Protein 4CGE (pdb70)

Secondary structure (DSSP, 8-state):
--HHHHHHHHHTT-TT---SSS-BTTTTB-HHHHHHTT--S-TTTS-HHHHHHHHHHHHHHT-GGGSTTTT-/--HHHHHHHHTSS-TT---SSSEETTTTEETTHHHHSS--S-TTSS-HHHHHHHHHHHHHHT-GGGSTTGGGG-/--HHHHHHHHTSS-TT---SSSEETTTTEEHHHHHTTT--S-TTT--HHHHHHHHHHHHTTT-GGGSTTT--/-HHHHHHHHHTT-TT---SSSEETTTTEEHHHHHHTT--S-STTS-HHHHHHHHHHHHHHT-GGGSTTTT-/--HHHHHHHTSS-S----SSSEETTTTEEHHHHHTTT--S-SSSS-HHHHHHHHHHHHHHT-GGGSTTT--/-TTHHHHHHTSS-TT---SSSEETTTTEEHHHHHTTT--S-TTS--HHHHHHHHHHHHHHT-GGGSTTT--

Radius of gyration: 25.63 Å; Cα contacts (8 Å, |Δi|>4): 709; chains: 6; bounding box: 53×65×74 Å

Organism: Mycobacterium tuberculosis (strain ATCC 25618 / H37Rv) (NCBI:txid83332)

GO terms:
  GO:0005576 extracellular region (C, IDA)
  GO:0042127 regulation of cell population proliferation (P, IDA)
  GO:0010628 positive regulation of gene expression (P, IDA)
  GO:0010629 negative regulation of gene expression (P, IDA)
  GO:0005576 extracellular region (C, HDA)
  GO:0009372 quorum sensing (P, TAS)

Structure (mmCIF, N/CA/C/O backbone):
data_4CGE
#
_entry.id   4CGE
#
_cell.length_a   34.543
_cell.length_b   84.004
_cell.length_c   72.628
_cell.angle_alpha   90.00
_cell.angle_beta   103.53
_cell.angle_gamma   90.00
#
_symmetry.space_group_name_H-M   'P 1 21 1'
#
loop_
_entity.id
_entity.type
_entity.pdbx_description
1 polymer 'RESUSCITATION-PROMOTING FACTOR RPFE'
2 water water
#
loop_
_atom_site.group_PDB
_atom_site.id
_atom_site.type_symbol
_atom_site.label_atom_id
_atom_site.label_alt_id
_atom_site.label_comp_id
_atom_site.label_asym_id
_atom_site.label_entity_id
_atom_site.label_seq_id
_atom_site.pdbx_PDB_ins_code
_atom_site.Cartn_x
_atom_site.Cartn_y
_atom_site.Cartn_z
_atom_site.occupancy
_atom_site.B_iso_or_equiv
_atom_site.auth_seq_id
_atom_site.auth_comp_id
_atom_site.auth_asym_id
_atom_site.auth_atom_id
_atom_site.pdbx_PDB_model_num
ATOM 1 N N . VAL A 1 2 ? -17.985 -23.470 2.476 1.00 41.15 99 VAL A N 1
ATOM 2 C CA . VAL A 1 2 ? -17.469 -23.454 3.839 1.00 38.80 99 VAL A CA 1
ATOM 3 C C . VAL A 1 2 ? -16.777 -22.126 4.137 1.00 38.44 99 VAL A C 1
ATOM 4 O O . VAL A 1 2 ? -16.562 -21.315 3.237 1.00 39.49 99 VAL A O 1
ATOM 8 N N . ASN A 1 3 ? -16.438 -21.906 5.404 1.00 30.16 100 ASN A N 1
ATOM 9 C CA . ASN A 1 3 ? -15.785 -20.670 5.824 1.00 30.32 100 ASN A CA 1
ATOM 10 C C . ASN A 1 3 ? -14.295 -20.687 5.494 1.00 37.33 100 ASN A C 1
ATOM 11 O O . ASN A 1 3 ? -13.473 -21.063 6.327 1.00 40.69 100 ASN A O 1
ATOM 16 N N . TRP A 1 4 ? -13.949 -20.272 4.279 1.00 38.53 101 TRP A N 1
ATOM 17 C CA . TRP A 1 4 ? -12.561 -20.321 3.825 1.00 38.09 101 TRP A CA 1
ATOM 18 C C . TRP A 1 4 ? -11.680 -19.284 4.518 1.00 40.37 101 TRP A C 1
ATOM 19 O O . TRP A 1 4 ? -10.503 -19.535 4.778 1.00 41.73 101 TRP A O 1
ATOM 30 N N . ASP A 1 5 ? -12.254 -18.121 4.812 1.00 40.41 102 ASP A N 1
ATOM 31 C CA . ASP A 1 5 ? -11.521 -17.042 5.467 1.00 38.73 102 ASP A CA 1
ATOM 32 C C . ASP A 1 5 ? -11.039 -17.445 6.855 1.00 36.50 102 ASP A C 1
ATOM 33 O O . ASP A 1 5 ? -9.925 -17.109 7.257 1.00 31.98 102 ASP A O 1
ATOM 38 N N . ALA A 1 6 ? -11.884 -18.166 7.584 1.00 35.79 103 ALA A N 1
ATOM 39 C CA . ALA A 1 6 ? -11.520 -18.648 8.910 1.00 37.73 103 ALA A CA 1
ATOM 40 C C . ALA A 1 6 ? -10.409 -19.689 8.817 1.00 40.12 103 ALA A C 1
ATOM 41 O O . ALA A 1 6 ? -9.505 -19.723 9.651 1.00 43.32 103 ALA A O 1
ATOM 43 N N . ILE A 1 7 ? -10.486 -20.535 7.794 1.00 39.83 104 ILE A N 1
ATOM 44 C CA . ILE A 1 7 ? -9.481 -21.568 7.566 1.00 38.78 104 ILE A CA 1
ATOM 45 C C . ILE A 1 7 ? -8.138 -20.949 7.183 1.00 36.80 104 ILE A C 1
ATOM 46 O O . ILE A 1 7 ? -7.080 -21.437 7.581 1.00 36.57 104 ILE A O 1
ATOM 51 N N . ALA A 1 8 ? -8.188 -19.866 6.415 1.00 36.61 105 ALA A N 1
ATOM 52 C CA . ALA A 1 8 ? -6.975 -19.195 5.962 1.00 38.68 105 ALA A CA 1
ATOM 53 C C . ALA A 1 8 ? -6.244 -18.510 7.113 1.00 39.70 105 ALA A C 1
ATOM 54 O O . ALA A 1 8 ? -5.015 -18.448 7.127 1.00 44.16 105 ALA A O 1
ATOM 56 N N . GLN A 1 9 ? -7.005 -17.992 8.073 1.00 37.72 106 GLN A N 1
ATOM 57 C CA . GLN A 1 9 ? -6.424 -17.322 9.233 1.00 41.76 106 GLN A CA 1
ATOM 58 C C . GLN A 1 9 ? -5.600 -18.300 10.066 1.00 34.33 106 GLN A C 1
ATOM 59 O O . GLN A 1 9 ? -4.545 -17.953 10.597 1.00 32.80 106 GLN A O 1
ATOM 65 N N . CYS A 1 10 ? -6.094 -19.527 10.166 1.00 32.88 107 CYS A N 1
ATOM 66 C CA . CYS A 1 10 ? -5.415 -20.575 10.914 1.00 37.20 107 CYS A CA 1
ATOM 67 C C . CYS A 1 10 ? -4.165 -21.065 10.188 1.00 35.70 107 CYS A C 1
ATOM 68 O O . CYS A 1 10 ? -3.192 -21.478 10.817 1.00 34.26 107 CYS A O 1
ATOM 71 N N . GLU A 1 11 ? -4.193 -21.003 8.861 1.00 35.40 108 GLU A N 1
ATOM 72 C CA . GLU A 1 11 ? -3.127 -21.570 8.044 1.00 34.91 108 GLU A CA 1
ATOM 73 C C . GLU A 1 11 ? -1.971 -20.606 7.792 1.00 36.29 108 GLU A C 1
ATOM 74 O O . GLU A 1 11 ? -0.840 -21.041 7.577 1.00 41.98 108 GLU A O 1
ATOM 80 N N . SER A 1 12 ? -2.246 -19.305 7.811 1.00 37.36 109 SER A N 1
ATOM 81 C CA . SER A 1 12 ? -1.217 -18.326 7.466 1.00 39.71 109 SER A CA 1
ATOM 82 C C . SER A 1 12 ? -1.450 -16.941 8.066 1.00 42.76 109 SER A C 1
ATOM 83 O O . SER A 1 12 ? -0.839 -15.963 7.635 1.00 50.96 109 SER A O 1
ATOM 86 N N . GLY A 1 13 ? -2.333 -16.854 9.054 1.00 38.77 110 GLY A N 1
ATOM 87 C CA . GLY A 1 13 ? -2.603 -15.587 9.709 1.00 43.87 110 GLY A CA 1
ATOM 88 C C . GLY A 1 13 ? -3.385 -14.610 8.850 1.00 41.80 110 GLY A C 1
ATOM 89 O O . GLY A 1 13 ? -3.555 -13.447 9.219 1.00 45.80 110 GLY A O 1
ATOM 90 N N . GLY A 1 14 ? -3.859 -15.078 7.700 1.00 48.18 111 GLY A N 1
ATOM 91 C CA . GLY A 1 14 ? -4.680 -14.258 6.829 1.00 46.07 111 GLY A CA 1
ATOM 92 C C . GLY A 1 14 ? -3.967 -13.717 5.603 1.00 49.49 111 GLY A C 1
ATOM 93 O O . GLY A 1 14 ? -4.596 -13.122 4.728 1.00 43.61 111 GLY A O 1
ATOM 94 N N . ASN A 1 15 ? -2.654 -13.918 5.535 1.00 52.28 112 ASN A N 1
ATOM 95 C CA . ASN A 1 15 ? -1.874 -13.425 4.404 1.00 51.33 112 ASN A CA 1
ATOM 96 C C . ASN A 1 15 ? -2.085 -14.290 3.164 1.00 45.80 112 ASN A C 1
ATOM 97 O O . ASN A 1 15 ? -1.510 -15.371 3.041 1.00 44.65 112 ASN A O 1
ATOM 102 N N . TRP A 1 16 ? -2.910 -13.798 2.244 1.00 45.11 113 TRP A N 1
ATOM 103 C CA . TRP A 1 16 ? -3.268 -14.546 1.043 1.00 40.92 113 TRP A CA 1
ATOM 104 C C . TRP A 1 16 ? -2.160 -14.543 -0.008 1.00 41.81 113 TRP A C 1
ATOM 105 O O . TRP A 1 16 ? -2.189 -15.333 -0.951 1.00 44.99 113 TRP A O 1
ATOM 116 N N . SER A 1 17 ? -1.186 -13.653 0.153 1.00 41.41 114 SER A N 1
ATOM 117 C CA . SER A 1 17 ? -0.118 -13.515 -0.831 1.00 48.11 114 SER A CA 1
ATOM 118 C C . SER A 1 17 ? 1.231 -13.977 -0.288 1.00 49.06 114 SER A C 1
ATOM 119 O O . SER A 1 17 ? 2.280 -13.562 -0.780 1.00 56.26 114 SER A O 1
ATOM 122 N N . ILE A 1 18 ? 1.203 -14.846 0.717 1.00 43.07 115 ILE A N 1
ATOM 123 C CA . ILE A 1 18 ? 2.429 -15.276 1.379 1.00 50.73 115 ILE A CA 1
ATOM 124 C C . ILE A 1 18 ? 3.185 -16.339 0.576 1.00 48.67 115 ILE A C 1
ATOM 125 O O . ILE A 1 18 ? 2.590 -17.253 0.003 1.00 43.63 115 ILE A O 1
ATOM 130 N N . ASN A 1 19 ? 4.505 -16.188 0.523 1.00 56.73 116 ASN A N 1
ATOM 131 C CA . ASN A 1 19 ? 5.380 -17.159 -0.121 1.00 47.22 116 ASN A CA 1
ATOM 132 C C . ASN A 1 19 ? 6.680 -17.289 0.667 1.00 47.36 116 ASN A C 1
ATOM 133 O O . ASN A 1 19 ? 7.710 -16.739 0.280 1.00 52.75 116 ASN A O 1
ATOM 138 N N . THR A 1 20 ? 6.620 -18.020 1.776 1.00 48.49 117 THR A N 1
ATOM 139 C CA . THR A 1 20 ? 7.771 -18.178 2.659 1.00 51.53 117 THR A CA 1
ATOM 140 C C . THR A 1 20 ? 8.819 -19.128 2.084 1.00 51.94 117 THR A C 1
ATOM 141 O O . THR A 1 20 ? 9.880 -19.323 2.676 1.00 58.78 117 THR A O 1
ATOM 145 N N . GLY A 1 21 ? 8.514 -19.721 0.934 1.00 57.81 118 GLY A N 1
ATOM 146 C CA . GLY A 1 21 ? 9.444 -20.613 0.268 1.00 55.18 118 GLY A CA 1
ATOM 147 C C . GLY A 1 21 ? 9.571 -21.961 0.950 1.00 52.29 118 GLY A C 1
ATOM 148 O O . GLY A 1 21 ? 10.507 -22.713 0.680 1.00 57.88 118 GLY A O 1
ATOM 1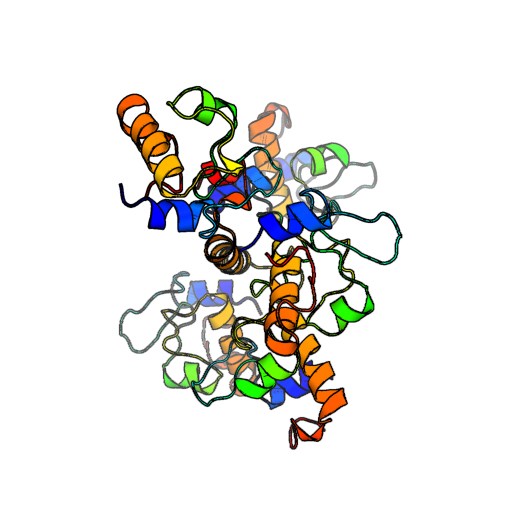49 N N . ASN A 1 22 ? 8.628 -22.271 1.833 1.00 51.20 119 ASN A N 1
ATOM 150 C CA . ASN A 1 22 ? 8.652 -23.536 2.557 1.00 46.79 119 ASN A CA 1
ATOM 151 C C . ASN A 1 22 ? 7.900 -24.635 1.813 1.00 50.57 119 ASN A C 1
ATOM 152 O O . ASN A 1 22 ? 7.614 -25.691 2.376 1.00 48.49 119 ASN A O 1
ATOM 157 N N . GLY A 1 23 ? 7.579 -24.378 0.549 1.00 52.99 120 GLY A N 1
ATOM 158 C CA . GLY A 1 23 ? 6.905 -25.359 -0.282 1.00 43.32 120 GLY A CA 1
ATOM 159 C C . GLY A 1 23 ? 5.422 -25.090 -0.448 1.00 42.79 120 GLY A C 1
ATOM 160 O O . GLY A 1 23 ? 4.788 -25.617 -1.363 1.00 48.21 120 GLY A O 1
ATOM 161 N N . TYR A 1 24 ? 4.868 -24.268 0.437 1.00 41.31 121 TYR A N 1
ATOM 162 C CA . TYR A 1 24 ? 3.445 -23.950 0.403 1.00 42.70 121 TYR A CA 1
ATOM 163 C C . TYR A 1 24 ? 3.218 -22.495 -0.008 1.00 45.37 121 TYR A C 1
ATOM 164 O O . TYR A 1 24 ? 4.002 -21.612 0.342 1.00 49.65 121 TYR A O 1
ATOM 173 N N . TYR A 1 25 ? 2.145 -22.252 -0.756 1.00 44.31 122 TYR A N 1
ATOM 174 C CA . TYR A 1 25 ? 1.876 -20.924 -1.300 1.00 41.79 122 TYR A CA 1
ATOM 175 C C . TYR A 1 25 ? 0.460 -20.452 -0.983 1.00 38.79 122 TYR A C 1
ATOM 176 O O . TYR A 1 25 ? -0.451 -21.261 -0.817 1.00 44.92 122 TYR A O 1
ATOM 185 N N . GLY A 1 26 ? 0.282 -19.136 -0.901 1.00 35.70 123 GLY A N 1
ATOM 186 C CA . GLY A 1 26 ? -1.032 -18.553 -0.696 1.00 39.42 123 GLY A CA 1
ATOM 187 C C . GLY A 1 26 ? -1.553 -18.689 0.721 1.00 36.28 123 GLY A C 1
ATOM 188 O O . GLY A 1 26 ? -0.956 -19.373 1.552 1.00 36.37 123 GLY A O 1
ATOM 189 N N . GLY A 1 27 ? -2.680 -18.039 0.991 1.00 37.68 124 GLY A N 1
ATOM 190 C CA . GLY A 1 27 ? -3.270 -18.042 2.317 1.00 37.50 124 GLY A CA 1
ATOM 191 C C . GLY A 1 27 ? -3.755 -19.403 2.782 1.00 40.83 124 GLY A C 1
ATOM 192 O O . GLY A 1 27 ? -3.835 -19.661 3.983 1.00 42.48 124 GLY A O 1
ATOM 193 N N . LEU A 1 28 ? -4.084 -20.273 1.834 1.00 36.91 125 LEU A N 1
ATOM 194 C CA . LEU A 1 28 ? -4.569 -21.609 2.165 1.00 41.28 125 LEU A CA 1
ATOM 195 C C . LEU A 1 28 ? -3.445 -22.638 2.117 1.00 42.49 125 LEU A C 1
ATOM 196 O O . LEU A 1 28 ? -3.684 -23.837 2.269 1.00 40.32 125 LEU A O 1
ATOM 201 N N . ARG A 1 29 ? -2.224 -22.152 1.906 1.00 34.75 126 ARG A N 1
ATOM 202 C CA . ARG A 1 29 ? -1.023 -22.983 1.922 1.00 37.20 126 ARG A CA 1
ATOM 203 C C . ARG A 1 29 ? -1.106 -24.156 0.945 1.00 36.41 126 ARG A C 1
ATOM 204 O O . ARG A 1 29 ? -1.150 -25.315 1.357 1.00 42.50 126 ARG A O 1
ATOM 212 N N . PHE A 1 30 ? -1.125 -23.846 -0.347 1.00 37.57 127 PHE A N 1
ATOM 213 C CA . PHE A 1 30 ? -1.187 -24.874 -1.380 1.00 43.66 127 PHE A CA 1
ATOM 214 C C . PHE A 1 30 ? 0.201 -25.334 -1.819 1.00 45.65 127 PHE A C 1
ATOM 215 O O . PHE A 1 30 ? 1.134 -24.536 -1.899 1.00 43.93 127 PHE A O 1
ATOM 223 N N . THR A 1 31 ? 0.329 -26.626 -2.102 1.00 42.87 128 THR A N 1
ATOM 224 C CA . THR A 1 31 ? 1.509 -27.136 -2.785 1.00 48.55 128 THR A CA 1
ATOM 225 C C . THR A 1 31 ? 1.330 -26.862 -4.273 1.00 46.59 128 THR A C 1
ATOM 226 O O . THR A 1 31 ? 0.203 -26.693 -4.740 1.00 42.91 128 THR A O 1
ATOM 230 N N . ALA A 1 32 ? 2.432 -26.808 -5.014 1.00 46.51 129 ALA A N 1
ATOM 231 C CA . ALA A 1 32 ? 2.369 -26.510 -6.442 1.00 42.33 129 ALA A CA 1
ATOM 232 C C . ALA A 1 32 ? 1.577 -27.576 -7.194 1.00 45.45 129 ALA A C 1
ATOM 233 O O . ALA A 1 32 ? 0.868 -27.275 -8.155 1.00 47.76 129 ALA A O 1
ATOM 235 N N . GLY A 1 33 ? 1.697 -28.820 -6.743 1.00 42.71 130 GLY A N 1
ATOM 236 C CA . GLY A 1 33 ? 0.980 -29.926 -7.347 1.00 46.15 130 GLY A CA 1
ATOM 237 C C . GLY A 1 33 ? -0.521 -29.825 -7.153 1.00 50.19 130 GLY A C 1
ATOM 238 O O . GLY A 1 33 ? -1.280 -29.866 -8.120 1.00 53.98 130 GLY A O 1
ATOM 239 N N . THR A 1 34 ? -0.947 -29.688 -5.900 1.00 48.29 131 THR A N 1
ATOM 240 C CA . THR A 1 34 ? -2.367 -29.605 -5.567 1.00 44.88 131 THR A CA 1
ATOM 241 C C . THR A 1 34 ? -3.024 -28.390 -6.215 1.00 43.05 131 THR A C 1
ATOM 242 O O . THR A 1 34 ? -4.194 -28.432 -6.599 1.00 44.16 131 THR A O 1
ATOM 246 N N . TRP A 1 35 ? -2.259 -27.311 -6.345 1.00 42.02 132 TRP A N 1
ATOM 247 C CA . TRP A 1 35 ? -2.774 -26.065 -6.901 1.00 43.57 132 TRP A CA 1
ATOM 248 C C . TRP A 1 35 ? -3.241 -26.219 -8.347 1.00 50.75 132 TRP A C 1
ATOM 249 O O . TRP A 1 35 ? -4.416 -26.018 -8.651 1.00 53.41 132 TRP A O 1
ATOM 260 N N . ARG A 1 36 ? -2.318 -26.579 -9.233 1.00 50.50 133 ARG A N 1
ATOM 261 C CA . ARG A 1 36 ? -2.625 -26.703 -10.654 1.00 49.74 133 ARG A CA 1
ATOM 262 C C . ARG A 1 36 ? -3.553 -27.878 -10.950 1.00 50.22 133 ARG A C 1
ATOM 263 O O . ARG A 1 36 ? -4.492 -27.748 -11.735 1.00 52.72 133 ARG A O 1
ATOM 271 N N . ALA A 1 37 ? -3.298 -29.015 -10.307 1.00 50.78 134 ALA A N 1
ATOM 272 C CA . ALA A 1 37 ? -4.074 -30.232 -10.547 1.00 48.53 134 ALA A CA 1
ATOM 273 C C . ALA A 1 37 ? -5.557 -30.053 -10.223 1.00 46.65 134 ALA A C 1
ATOM 274 O O . ALA A 1 37 ? -6.386 -30.879 -10.606 1.00 50.47 134 ALA A O 1
ATOM 276 N N . ASN A 1 38 ? -5.885 -28.978 -9.513 1.00 42.37 135 ASN A N 1
ATOM 277 C CA . ASN A 1 38 ? -7.273 -28.652 -9.216 1.00 45.94 135 ASN A CA 1
ATOM 278 C C . ASN A 1 38 ? -7.720 -27.377 -9.926 1.00 50.52 135 ASN A C 1
ATOM 279 O O . ASN A 1 38 ? -8.681 -26.729 -9.512 1.00 48.58 135 ASN A O 1
ATOM 284 N N . GLY A 1 39 ? -7.012 -27.023 -10.995 1.00 50.59 136 GLY A N 1
ATOM 285 C CA . GLY A 1 39 ? -7.389 -25.895 -11.829 1.00 52.28 136 GLY A CA 1
ATOM 286 C C . GLY A 1 39 ? -6.745 -24.579 -11.439 1.00 54.67 136 GLY A C 1
ATOM 287 O O . GLY A 1 39 ? -7.421 -23.556 -11.340 1.00 63.88 136 GLY A O 1
ATOM 288 N N . GLY A 1 40 ? -5.434 -24.599 -11.229 1.00 53.20 137 GLY A N 1
ATOM 289 C CA . GLY A 1 40 ? -4.717 -23.403 -10.828 1.00 50.73 137 GLY A CA 1
ATOM 290 C C . GLY A 1 40 ? -3.742 -22.911 -11.880 1.00 50.51 137 GLY A C 1
ATOM 291 O O . GLY A 1 40 ? -3.112 -23.708 -12.574 1.00 52.80 137 GLY A O 1
ATOM 292 N N . SER A 1 41 ? -3.615 -21.593 -11.995 1.00 56.20 138 SER A N 1
ATOM 293 C CA . SER A 1 41 ? -2.683 -20.996 -12.943 1.00 52.83 138 SER A CA 1
ATOM 294 C C . SER A 1 41 ? -1.512 -20.336 -12.223 1.00 54.69 138 SER A C 1
ATOM 295 O O . SER A 1 41 ? -1.704 -19.572 -11.277 1.00 60.81 138 SER A O 1
ATOM 298 N N . GLY A 1 42 ? -0.302 -20.637 -12.681 1.00 53.65 139 GLY A N 1
ATOM 299 C CA . GLY A 1 42 ? 0.902 -20.073 -12.101 1.00 56.86 139 GLY A CA 1
ATOM 300 C C . GLY A 1 42 ? 1.094 -20.464 -10.650 1.00 54.34 139 GLY A C 1
ATOM 301 O O . GLY A 1 42 ? 1.092 -21.647 -10.309 1.00 54.84 139 GLY A O 1
ATOM 302 N N . SER A 1 43 ? 1.259 -19.461 -9.794 1.00 55.00 140 SER A N 1
ATOM 303 C CA . SER A 1 43 ? 1.456 -19.687 -8.367 1.00 54.95 140 SER A CA 1
ATOM 304 C C . SER A 1 43 ? 0.273 -19.164 -7.557 1.00 53.96 140 SER A C 1
ATOM 305 O O . SER A 1 43 ? -0.389 -18.206 -7.955 1.00 61.35 140 SER A O 1
ATOM 308 N N . ALA A 1 44 ? 0.016 -19.798 -6.418 1.00 47.81 141 ALA A N 1
ATOM 309 C CA . ALA A 1 44 ? -1.104 -19.417 -5.565 1.00 48.57 141 ALA A CA 1
ATOM 310 C C . ALA A 1 44 ? -0.805 -18.135 -4.794 1.00 50.14 141 ALA A C 1
ATOM 311 O O . ALA A 1 44 ? -1.706 -17.514 -4.231 1.00 46.86 141 ALA A O 1
ATOM 313 N N . ALA A 1 45 ? 0.465 -17.745 -4.772 1.00 52.50 142 ALA A N 1
ATOM 314 C CA . ALA A 1 45 ? 0.881 -16.531 -4.080 1.00 50.13 142 ALA A CA 1
ATOM 315 C C . ALA A 1 45 ? 0.492 -15.290 -4.878 1.00 55.97 142 ALA A C 1
ATOM 316 O O . ALA A 1 45 ? 0.264 -14.221 -4.312 1.00 57.48 142 ALA A O 1
ATOM 318 N N . ASN A 1 46 ? 0.418 -15.442 -6.196 1.00 58.41 143 ASN A N 1
ATOM 319 C CA . ASN A 1 46 ? 0.049 -14.341 -7.077 1.00 57.24 143 ASN A CA 1
ATOM 320 C C . ASN A 1 46 ? -1.438 -14.361 -7.413 1.00 52.74 143 ASN A C 1
ATOM 321 O O . ASN A 1 46 ? -2.006 -13.350 -7.827 1.00 50.23 143 ASN A O 1
ATOM 326 N N . ALA A 1 47 ? -2.063 -15.519 -7.229 1.00 46.97 144 ALA A N 1
ATOM 327 C CA . ALA A 1 47 ? -3.489 -15.667 -7.488 1.00 41.56 144 ALA A CA 1
ATOM 328 C C . ALA A 1 47 ? -4.307 -14.877 -6.475 1.00 43.34 144 ALA A C 1
ATOM 329 O O . ALA A 1 47 ? -3.927 -14.766 -5.310 1.00 48.62 144 ALA A O 1
ATOM 331 N N . SER A 1 48 ? -5.430 -14.328 -6.924 1.00 45.49 145 SER A N 1
ATOM 332 C CA . SER A 1 48 ? -6.302 -13.557 -6.049 1.00 37.88 145 SER A CA 1
ATOM 333 C C . SER A 1 48 ? -6.946 -14.454 -4.998 1.00 45.15 145 SER A C 1
ATOM 334 O O . SER A 1 48 ? -6.901 -15.680 -5.105 1.00 46.40 145 SER A O 1
ATOM 337 N N . ARG A 1 49 ? -7.540 -13.835 -3.982 1.00 43.24 146 ARG A N 1
ATOM 338 C CA . ARG A 1 49 ? -8.212 -14.570 -2.917 1.00 35.89 146 ARG A CA 1
ATOM 339 C C . ARG A 1 49 ? -9.331 -15.450 -3.464 1.00 37.93 146 ARG A C 1
ATOM 340 O O . ARG A 1 49 ? -9.406 -16.636 -3.150 1.00 40.70 146 ARG A O 1
ATOM 348 N N . GLU A 1 50 ? -10.192 -14.860 -4.287 1.00 39.36 147 GLU A N 1
ATOM 349 C CA . GLU A 1 50 ? -11.314 -15.583 -4.878 1.00 44.54 147 GLU A CA 1
ATOM 350 C C . GLU A 1 50 ? -10.830 -16.740 -5.746 1.00 41.48 147 GLU A C 1
ATOM 351 O O . GLU A 1 50 ? -11.430 -17.814 -5.757 1.00 38.41 147 GLU A O 1
ATOM 357 N N . GLU A 1 51 ? -9.740 -16.513 -6.470 1.00 39.24 148 GLU A N 1
ATOM 358 C CA . GLU A 1 51 ? -9.182 -17.528 -7.352 1.00 42.29 148 GLU A CA 1
ATOM 359 C C . GLU A 1 51 ? -8.571 -18.666 -6.537 1.00 48.43 148 GLU A C 1
ATOM 360 O O . GLU A 1 51 ? -8.586 -19.821 -6.960 1.00 46.97 148 GLU A O 1
ATOM 366 N N . GLN A 1 52 ? -8.039 -18.334 -5.364 1.00 40.95 149 GLN A N 1
ATOM 367 C CA . GLN A 1 52 ? -7.526 -19.348 -4.450 1.00 40.90 149 GLN A CA 1
ATOM 368 C C . GLN A 1 52 ? -8.678 -20.133 -3.838 1.00 40.84 149 GLN A C 1
ATOM 369 O O . GLN A 1 52 ? -8.594 -21.349 -3.665 1.00 43.20 149 GLN A O 1
ATOM 375 N N . ILE A 1 53 ? -9.752 -19.422 -3.512 1.00 37.78 150 ILE A N 1
ATOM 376 C CA . ILE A 1 53 ? -10.944 -20.036 -2.944 1.00 37.42 150 ILE A CA 1
ATOM 377 C C . ILE A 1 53 ? -11.603 -20.966 -3.960 1.00 37.02 150 ILE A C 1
ATOM 378 O O . ILE A 1 53 ? -12.134 -22.018 -3.602 1.00 35.19 150 ILE A O 1
ATOM 383 N N . ARG A 1 54 ? -11.544 -20.584 -5.232 1.00 39.68 151 ARG A N 1
ATOM 384 C CA . ARG A 1 54 ? -12.124 -21.388 -6.303 1.00 42.99 151 ARG A CA 1
ATOM 385 C C . ARG A 1 54 ? -11.402 -22.724 -6.453 1.00 42.96 151 ARG A C 1
ATOM 386 O O . ARG A 1 54 ? -12.032 -23.759 -6.665 1.00 46.25 151 ARG A O 1
ATOM 394 N N . VAL A 1 55 ? -10.077 -22.691 -6.350 1.00 40.76 152 VAL A N 1
ATOM 395 C CA . VAL A 1 55 ? -9.266 -23.900 -6.454 1.00 40.90 152 VAL A CA 1
ATOM 396 C C . VAL A 1 55 ? -9.461 -24.770 -5.214 1.00 37.24 152 VAL A C 1
ATOM 397 O O . VAL A 1 55 ? -9.417 -25.999 -5.287 1.00 41.43 152 VAL A O 1
ATOM 401 N N . ALA A 1 56 ? -9.699 -24.121 -4.079 1.00 35.11 153 ALA A N 1
ATOM 402 C CA . ALA A 1 56 ? -9.938 -24.827 -2.826 1.00 39.32 153 ALA A CA 1
ATOM 403 C C . ALA A 1 56 ? -11.236 -25.621 -2.888 1.00 34.37 153 ALA A C 1
ATOM 404 O O . ALA A 1 56 ? -11.365 -26.671 -2.259 1.00 39.71 153 ALA A O 1
ATOM 406 N N . GLU A 1 57 ? -12.199 -25.106 -3.646 1.00 36.58 154 GLU A N 1
ATOM 407 C CA . GLU A 1 57 ? -13.473 -25.788 -3.831 1.00 35.79 154 GLU A CA 1
ATOM 408 C C . GLU A 1 57 ? -13.282 -27.092 -4.599 1.00 35.59 154 GLU A C 1
ATOM 409 O O . GLU A 1 57 ? -14.017 -28.056 -4.392 1.00 38.67 154 GLU A O 1
ATOM 415 N N . ASN A 1 58 ? -12.288 -27.115 -5.482 1.00 35.72 155 ASN A N 1
ATOM 416 C CA . ASN A 1 58 ? -11.956 -28.321 -6.229 1.00 36.44 155 ASN A CA 1
ATOM 417 C C . ASN A 1 58 ? -11.222 -29.323 -5.345 1.00 38.62 155 ASN A C 1
ATOM 418 O O . ASN A 1 58 ? -11.446 -30.530 -5.436 1.00 44.81 155 ASN A O 1
ATOM 423 N N . VAL A 1 59 ? -10.346 -28.807 -4.488 1.00 39.50 156 VAL A N 1
ATOM 424 C CA . VAL A 1 59 ? -9.613 -29.629 -3.533 1.00 42.31 156 VAL A CA 1
ATOM 425 C C . VAL A 1 59 ? -10.572 -30.276 -2.538 1.00 44.90 156 VAL A C 1
ATOM 426 O O . VAL A 1 59 ? -10.423 -31.445 -2.180 1.00 43.26 156 VAL A O 1
ATOM 430 N N . LEU A 1 60 ? -11.564 -29.505 -2.106 1.00 41.00 157 LEU A N 1
ATOM 431 C CA . LEU A 1 60 ? -12.549 -29.968 -1.135 1.00 41.31 157 LEU A CA 1
ATOM 432 C C . LEU A 1 60 ? -13.436 -31.074 -1.709 1.00 41.45 157 LEU A C 1
ATOM 433 O O . LEU A 1 60 ? -14.017 -31.868 -0.968 1.00 42.56 157 LEU A O 1
ATOM 438 N N . ARG A 1 61 ? -13.520 -31.130 -3.033 1.00 41.03 158 ARG A N 1
ATOM 439 C CA . ARG A 1 61 ? -14.412 -32.064 -3.709 1.00 42.79 158 ARG A CA 1
ATOM 440 C C . ARG A 1 61 ? -13.684 -33.338 -4.141 1.00 44.53 158 ARG A C 1
ATOM 441 O O . ARG A 1 61 ? -14.313 -34.360 -4.417 1.00 52.45 158 ARG A O 1
ATOM 449 N N . SER A 1 62 ? -12.356 -33.278 -4.189 1.00 37.59 159 SER A N 1
ATOM 450 C CA . SER A 1 62 ? -11.558 -34.425 -4.612 1.00 37.35 159 SER A CA 1
ATOM 451 C C . SER A 1 62 ? -10.843 -35.087 -3.438 1.00 41.85 159 SER A C 1
ATOM 452 O O . SER A 1 62 ? -10.673 -36.306 -3.411 1.00 43.34 159 SER A O 1
ATOM 455 N N . GLN A 1 63 ? -10.427 -34.281 -2.467 1.00 37.18 160 GLN A N 1
ATOM 456 C CA . GLN A 1 63 ? -9.702 -34.795 -1.311 1.00 40.48 160 GLN A CA 1
ATOM 457 C C . GLN A 1 63 ? -10.548 -34.729 -0.047 1.00 40.92 160 GLN A C 1
ATOM 458 O O . GLN A 1 63 ? -10.479 -35.614 0.805 1.00 41.12 160 GLN A O 1
ATOM 464 N N . GLY A 1 64 ? -11.345 -33.672 0.066 1.00 39.96 161 GLY A N 1
ATOM 465 C CA . GLY A 1 64 ? -12.168 -33.458 1.241 1.00 36.17 161 GLY A CA 1
ATOM 466 C C . GLY A 1 64 ? -11.590 -32.389 2.148 1.00 40.81 161 GLY A C 1
ATOM 467 O O . GLY A 1 64 ? -10.601 -31.741 1.805 1.00 40.37 161 GLY A O 1
ATOM 468 N N . ILE A 1 65 ? -12.205 -32.209 3.312 1.00 38.57 162 ILE A N 1
ATOM 469 C CA . ILE A 1 65 ? -11.744 -31.212 4.272 1.00 31.56 162 ILE A CA 1
ATOM 470 C C . ILE A 1 65 ? -10.505 -31.720 5.010 1.00 35.91 162 ILE A C 1
ATOM 471 O O . ILE A 1 65 ? -9.876 -30.985 5.771 1.00 32.65 162 ILE A O 1
ATOM 476 N N . ARG A 1 66 ? -10.148 -32.977 4.762 1.00 37.24 163 ARG A N 1
ATOM 477 C CA . ARG A 1 66 ? -8.970 -33.584 5.374 1.00 40.29 163 ARG A CA 1
ATOM 478 C C . ARG A 1 66 ? -7.673 -32.990 4.828 1.00 43.70 163 ARG A C 1
ATOM 479 O O . ARG A 1 66 ? -6.587 -33.304 5.314 1.00 46.45 163 ARG A O 1
ATOM 487 N N . ALA A 1 67 ? -7.790 -32.143 3.809 1.00 41.43 164 ALA A N 1
ATOM 488 C CA . ALA A 1 67 ? -6.630 -31.480 3.224 1.00 35.24 164 ALA A CA 1
ATOM 489 C C . ALA A 1 67 ? -6.096 -30.410 4.167 1.00 37.69 164 ALA A C 1
ATOM 490 O O . ALA A 1 67 ? -4.941 -29.995 4.066 1.00 44.82 164 ALA A O 1
ATOM 492 N N . TRP A 1 68 ? -6.950 -29.968 5.084 1.00 34.32 165 TRP A N 1
ATOM 493 C CA . TRP A 1 68 ? -6.554 -29.034 6.129 1.00 36.30 165 TRP A CA 1
ATOM 494 C C . TRP A 1 68 ? -6.862 -29.647 7.493 1.00 40.27 165 TRP A C 1
ATOM 495 O O . TRP A 1 68 ? -7.872 -29.313 8.114 1.00 40.95 165 TRP A O 1
ATOM 506 N N . PRO A 1 69 ? -5.980 -30.549 7.959 1.00 43.53 166 PRO A N 1
ATOM 507 C CA . PRO A 1 69 ? -6.164 -31.419 9.130 1.00 38.26 166 PRO A CA 1
ATOM 508 C C . PRO A 1 69 ? -6.614 -30.697 10.399 1.00 40.22 166 PRO A C 1
ATOM 509 O O . PRO A 1 69 ? -7.394 -31.256 11.170 1.00 47.83 166 PRO A O 1
ATOM 513 N N . VAL A 1 70 ? -6.131 -29.478 10.610 1.00 38.89 167 VAL A N 1
ATOM 514 C CA . VAL A 1 70 ? -6.407 -28.757 11.848 1.00 41.02 167 VAL A CA 1
ATOM 515 C C . VAL A 1 70 ? -7.242 -27.497 11.613 1.00 45.66 167 VAL A C 1
ATOM 516 O O . VAL A 1 70 ? -8.098 -27.149 12.428 1.00 50.23 167 VAL A O 1
ATOM 520 N N . CYS A 1 71 ? -7.004 -26.826 10.491 1.00 41.27 168 CYS A N 1
ATOM 521 C CA . CYS A 1 71 ? -7.678 -25.564 10.201 1.00 34.11 168 CYS A CA 1
ATOM 522 C C . CYS A 1 71 ? -8.999 -25.759 9.463 1.00 44.87 168 CYS A C 1
ATOM 523 O O . CYS A 1 71 ? -9.811 -24.838 9.377 1.00 50.84 168 CYS A O 1
ATOM 526 N N . GLY A 1 72 ? -9.212 -26.960 8.933 1.00 43.34 169 GLY A N 1
ATOM 527 C CA . GLY A 1 72 ? -10.426 -27.262 8.196 1.00 35.75 169 GLY A CA 1
ATOM 528 C C . GLY A 1 72 ? -11.657 -27.316 9.079 1.00 46.21 169 GLY A C 1
ATOM 529 O O . GLY A 1 72 ? -12.784 -27.285 8.584 1.00 41.33 169 GLY A O 1
ATOM 530 N N . ARG A 1 73 ? -11.439 -27.400 10.388 1.00 49.91 170 ARG A N 1
ATOM 531 C CA . ARG A 1 73 ? -12.528 -27.434 11.358 1.00 45.14 170 ARG A CA 1
ATOM 532 C C . ARG A 1 73 ? -13.413 -26.196 11.253 1.00 47.50 170 ARG A C 1
ATOM 533 O O . ARG A 1 73 ? -13.030 -25.109 11.686 1.00 41.29 170 ARG A O 1
ATOM 541 N N . VAL B 1 2 ? -6.377 3.958 -8.307 1.00 34.99 99 VAL B N 1
ATOM 542 C CA . VAL B 1 2 ? -5.538 3.162 -7.417 1.00 38.98 99 VAL B CA 1
ATOM 543 C C . VAL B 1 2 ? -6.181 3.011 -6.040 1.00 37.95 99 VAL B C 1
ATOM 544 O O . VAL B 1 2 ? -6.356 1.896 -5.549 1.00 42.64 99 VAL B O 1
ATOM 548 N N . ASN B 1 3 ? -6.530 4.135 -5.422 1.00 35.64 100 ASN B N 1
ATOM 549 C CA . ASN B 1 3 ? -7.206 4.121 -4.129 1.00 32.99 100 ASN B CA 1
ATOM 550 C C . ASN B 1 3 ? -8.709 3.941 -4.310 1.00 35.96 100 ASN B C 1
ATOM 551 O O . ASN B 1 3 ? -9.471 4.906 -4.258 1.00 40.46 100 ASN B O 1
ATOM 556 N N . TRP B 1 4 ? -9.126 2.696 -4.515 1.00 36.34 101 TRP B N 1
ATOM 557 C CA . TRP B 1 4 ? -10.518 2.390 -4.825 1.00 37.69 101 TRP B CA 1
ATOM 558 C C . TRP B 1 4 ? -11.427 2.462 -3.602 1.00 39.28 101 TRP B C 1
ATOM 559 O O . TRP B 1 4 ? -12.648 2.546 -3.733 1.00 43.16 101 TRP B O 1
ATOM 570 N N . ASP B 1 5 ? -10.832 2.429 -2.415 1.00 39.27 102 ASP B N 1
ATOM 571 C CA . ASP B 1 5 ? -11.607 2.497 -1.182 1.00 42.28 102 ASP B CA 1
ATOM 572 C C . ASP B 1 5 ? -12.089 3.920 -0.913 1.00 40.13 102 ASP B C 1
ATOM 573 O O . ASP B 1 5 ? -13.181 4.124 -0.382 1.00 41.27 102 ASP B O 1
ATOM 578 N N . ALA B 1 6 ? -11.272 4.900 -1.285 1.00 33.97 103 ALA B N 1
ATOM 579 C CA . ALA B 1 6 ? -11.639 6.301 -1.125 1.00 35.22 103 ALA B CA 1
ATOM 580 C C . ALA B 1 6 ? -12.706 6.692 -2.141 1.00 46.68 103 ALA B C 1
ATOM 581 O O . ALA B 1 6 ? -13.555 7.543 -1.872 1.00 48.51 103 ALA B O 1
ATOM 583 N N . ILE B 1 7 ? -12.656 6.061 -3.310 1.00 41.33 104 ILE B N 1
ATOM 584 C CA . ILE B 1 7 ? -13.635 6.304 -4.363 1.00 38.73 104 ILE B CA 1
ATOM 585 C C . ILE B 1 7 ? -14.982 5.691 -3.999 1.00 40.43 104 ILE B C 1
ATOM 586 O O . ILE B 1 7 ? -16.025 6.329 -4.146 1.00 43.24 104 ILE B O 1
ATOM 591 N N . ALA B 1 8 ? -14.951 4.451 -3.520 1.00 33.08 105 ALA B N 1
ATOM 592 C CA . ALA B 1 8 ? -16.166 3.751 -3.120 1.00 38.38 105 ALA B CA 1
ATOM 593 C C . ALA B 1 8 ? -16.838 4.450 -1.943 1.00 42.00 105 ALA B C 1
ATOM 594 O O . ALA B 1 8 ? -18.065 4.459 -1.833 1.00 44.45 105 ALA B O 1
ATOM 596 N N . GLN B 1 9 ? -16.026 5.032 -1.066 1.00 44.44 106 GLN B N 1
ATOM 597 C CA . GLN B 1 9 ? -16.541 5.827 0.043 1.00 43.47 106 GLN B CA 1
ATOM 598 C C . GLN B 1 9 ? -17.300 7.042 -0.480 1.00 40.44 106 GLN B C 1
ATOM 599 O O . GLN B 1 9 ? -18.291 7.469 0.110 1.00 44.17 106 GLN B O 1
ATOM 605 N N . CYS B 1 10 ? -16.832 7.588 -1.596 1.00 46.27 107 CYS B N 1
ATOM 606 C CA . CYS B 1 10 ? -17.475 8.743 -2.209 1.00 40.83 107 CYS B CA 1
ATOM 607 C C . CYS B 1 10 ? -18.707 8.336 -3.005 1.00 38.38 107 CYS B C 1
ATOM 608 O O . CYS B 1 10 ? -19.708 9.050 -3.022 1.00 43.64 107 CYS B O 1
ATOM 611 N N . GLU B 1 11 ? -18.627 7.187 -3.668 1.00 42.96 108 GLU B N 1
ATOM 612 C CA . GLU B 1 11 ? -19.695 6.732 -4.552 1.00 40.86 108 GLU B CA 1
ATOM 613 C C . GLU B 1 11 ? -20.850 6.076 -3.805 1.00 42.37 108 GLU B C 1
ATOM 614 O O . GLU B 1 11 ? -22.014 6.284 -4.145 1.00 39.19 108 GLU B O 1
ATOM 620 N N . SER B 1 12 ? -20.527 5.286 -2.787 1.00 44.01 109 SER B N 1
ATOM 621 C CA . SER B 1 12 ? -21.531 4.470 -2.116 1.00 41.76 109 SER B CA 1
ATOM 622 C C . SER B 1 12 ? -21.501 4.580 -0.596 1.00 40.88 109 SER B C 1
ATOM 623 O O . SER B 1 12 ? -22.349 4.008 0.089 1.00 39.17 109 SER B O 1
ATOM 626 N N . GLY B 1 13 ? -20.525 5.311 -0.070 1.00 44.17 110 GLY B N 1
ATOM 627 C CA . GLY B 1 13 ? -20.379 5.442 1.368 1.00 51.53 110 GLY B CA 1
ATOM 628 C C . GLY B 1 13 ? -19.746 4.216 1.997 1.00 52.76 110 GLY B C 1
ATOM 629 O O . GLY B 1 13 ? -19.877 3.984 3.199 1.00 53.77 110 GLY B O 1
ATOM 630 N N . GLY B 1 14 ? -19.061 3.424 1.179 1.00 48.80 111 GLY B N 1
ATOM 631 C CA . GLY B 1 14 ? -18.365 2.244 1.658 1.00 49.61 111 GLY B CA 1
ATOM 632 C C . GLY B 1 14 ? -19.225 0.994 1.689 1.00 44.36 111 GLY B C 1
ATOM 633 O O . GLY B 1 14 ? -18.822 -0.035 2.231 1.00 54.60 111 GLY B O 1
ATOM 634 N N . ASN B 1 15 ? -20.416 1.084 1.108 1.00 48.20 112 ASN B N 1
ATOM 635 C CA . ASN B 1 15 ? -21.322 -0.055 1.037 1.00 47.66 112 ASN B CA 1
ATOM 636 C C . ASN B 1 15 ? -21.126 -0.805 -0.276 1.00 45.89 112 ASN B C 1
ATOM 637 O O . ASN B 1 15 ? -21.614 -0.379 -1.319 1.00 47.51 112 ASN B O 1
ATOM 642 N N . TRP B 1 16 ? -20.412 -1.924 -0.215 1.00 50.04 113 TRP B N 1
ATOM 643 C CA . TRP B 1 16 ? -20.022 -2.652 -1.419 1.00 43.24 113 TRP B CA 1
ATOM 644 C C . TRP B 1 16 ? -21.120 -3.558 -1.971 1.00 45.01 113 TRP B C 1
ATOM 645 O O . TRP B 1 16 ? -20.925 -4.218 -2.992 1.00 48.96 113 TRP B O 1
ATOM 656 N N . SER B 1 17 ? -22.273 -3.588 -1.310 1.00 42.83 114 SER B N 1
ATOM 657 C CA . SER B 1 17 ? -23.338 -4.503 -1.709 1.00 45.18 114 SER B CA 1
ATOM 658 C C . SER B 1 17 ? -24.716 -3.852 -1.746 1.00 47.42 114 SER B C 1
ATOM 659 O O . SER B 1 17 ? -25.690 -4.428 -1.260 1.00 53.18 114 SER B O 1
ATOM 662 N N . ILE B 1 18 ? -24.808 -2.661 -2.329 1.00 43.81 115 ILE B N 1
ATOM 663 C CA . ILE B 1 18 ? -26.103 -2.000 -2.435 1.00 44.41 115 ILE B CA 1
ATOM 664 C C . ILE B 1 18 ? -26.833 -2.390 -3.706 1.00 50.35 115 ILE B C 1
ATOM 665 O O . ILE B 1 18 ? -26.218 -2.742 -4.711 1.00 52.56 115 ILE B O 1
ATOM 670 N N . ASN B 1 19 ? -28.157 -2.327 -3.645 1.00 56.39 116 ASN B N 1
ATOM 671 C CA . ASN B 1 19 ? -28.985 -2.351 -4.838 1.00 54.13 116 ASN B CA 1
ATOM 672 C C . ASN B 1 19 ? -30.274 -1.592 -4.568 1.00 55.27 116 ASN B C 1
ATOM 673 O O . ASN B 1 19 ? -31.343 -2.184 -4.423 1.00 65.00 116 ASN B O 1
ATOM 678 N N . THR B 1 20 ? -30.155 -0.270 -4.493 1.00 55.56 117 THR B N 1
ATOM 679 C CA . THR B 1 20 ? -31.291 0.604 -4.235 1.00 45.59 117 THR B CA 1
ATOM 680 C C . THR B 1 20 ? -32.289 0.581 -5.387 1.00 47.93 117 THR B C 1
ATOM 681 O O . THR B 1 20 ? -33.416 1.055 -5.252 1.00 53.50 117 THR B O 1
ATOM 685 N N . GLY B 1 21 ? -31.868 0.023 -6.518 1.00 51.03 118 GLY B N 1
ATOM 686 C CA . GLY B 1 21 ? -32.709 -0.040 -7.697 1.00 49.56 118 GLY B CA 1
ATOM 687 C C . GLY B 1 21 ? -32.665 1.263 -8.465 1.00 47.10 118 GLY B C 1
ATOM 688 O O . GLY B 1 21 ? -33.642 1.651 -9.103 1.00 51.91 118 GLY B O 1
ATOM 689 N N . ASN B 1 22 ? -31.524 1.942 -8.398 1.00 45.34 119 ASN B N 1
ATOM 690 C CA . ASN B 1 22 ? -31.345 3.213 -9.089 1.00 46.24 119 ASN B CA 1
ATOM 691 C C . ASN B 1 22 ? -30.643 3.031 -10.429 1.00 51.97 119 ASN B C 1
ATOM 692 O O . ASN B 1 22 ? -30.278 4.005 -11.086 1.00 61.57 119 ASN B O 1
ATOM 697 N N . GLY B 1 23 ? -30.453 1.776 -10.825 1.00 49.91 120 GLY B N 1
ATOM 698 C CA . GLY B 1 23 ? -29.837 1.461 -12.101 1.00 46.96 120 GLY B CA 1
ATOM 699 C C . GLY B 1 23 ? -28.358 1.138 -11.997 1.00 47.76 120 GLY B C 1
ATOM 700 O O . GLY B 1 23 ? -27.688 0.926 -13.007 1.00 46.39 120 GLY B O 1
ATOM 701 N N . TYR B 1 24 ? -27.848 1.096 -10.771 1.00 51.65 121 TYR B N 1
ATOM 702 C CA . TYR B 1 24 ? -26.429 0.848 -10.544 1.00 52.33 121 TYR B CA 1
ATOM 703 C C . TYR B 1 24 ? -26.224 -0.266 -9.519 1.00 50.98 121 TYR B C 1
ATOM 704 O O . TYR B 1 24 ? -27.153 -0.634 -8.802 1.00 54.92 121 TYR B O 1
ATOM 713 N N . TYR B 1 25 ? -25.010 -0.807 -9.454 1.00 47.17 122 TYR B N 1
ATOM 714 C CA . TYR B 1 25 ? -24.718 -1.901 -8.530 1.00 42.74 122 TYR B CA 1
ATOM 715 C C . TYR B 1 25 ? -23.319 -1.806 -7.926 1.00 43.59 122 TYR B C 1
ATOM 716 O O . TYR B 1 25 ? -22.348 -1.511 -8.623 1.00 46.41 122 TYR B O 1
ATOM 725 N N . GLY B 1 26 ? -23.225 -2.056 -6.623 1.00 41.99 123 GLY B N 1
ATOM 726 C CA . GLY B 1 26 ? -21.938 -2.165 -5.959 1.00 44.67 123 GLY B CA 1
ATOM 727 C C . GLY B 1 26 ? -21.478 -0.928 -5.213 1.00 46.80 123 GLY B C 1
ATOM 728 O O . GLY B 1 26 ? -22.128 0.117 -5.250 1.00 51.47 123 GLY B O 1
ATOM 729 N N . GLY B 1 27 ? -20.343 -1.057 -4.532 1.00 43.80 124 GLY B N 1
ATOM 730 C CA . GLY B 1 27 ? -19.755 0.043 -3.789 1.00 41.22 124 GLY B CA 1
ATOM 731 C C . GLY B 1 27 ? -19.128 1.081 -4.693 1.00 41.56 124 GLY B C 1
ATOM 732 O O . GLY B 1 27 ? -18.857 2.206 -4.275 1.00 41.63 124 GLY B O 1
ATOM 733 N N . LEU B 1 28 ? -18.885 0.694 -5.940 1.00 34.47 125 LEU B N 1
ATOM 734 C CA . LEU B 1 28 ? -18.382 1.619 -6.942 1.00 42.26 125 LEU B CA 1
ATOM 735 C C . LEU B 1 28 ? -19.524 2.030 -7.862 1.00 41.83 125 LEU B C 1
ATOM 736 O O . LEU B 1 28 ? -19.341 2.826 -8.783 1.00 38.55 125 LEU B O 1
ATOM 741 N N . ARG B 1 29 ? -20.700 1.469 -7.588 1.00 39.13 126 ARG B N 1
ATOM 742 C CA . ARG B 1 29 ? -21.934 1.801 -8.293 1.00 45.17 126 ARG B CA 1
ATOM 743 C C . ARG B 1 29 ? -21.820 1.579 -9.802 1.00 42.50 126 ARG B C 1
ATOM 744 O O . ARG B 1 29 ? -21.984 2.511 -10.588 1.00 39.44 126 ARG B O 1
ATOM 752 N N . PHE B 1 30 ? -21.538 0.341 -10.200 1.00 45.29 127 PHE B N 1
ATOM 753 C CA . PHE B 1 30 ? -21.444 -0.005 -11.616 1.00 45.44 127 PHE B CA 1
ATOM 754 C C . PHE B 1 30 ? -22.822 -0.164 -12.245 1.00 45.00 127 PHE B C 1
ATOM 755 O O . PHE B 1 30 ? -23.767 -0.592 -11.584 1.00 45.12 127 PHE B O 1
ATOM 763 N N . THR B 1 31 ? -22.931 0.175 -13.526 1.00 46.43 128 THR B N 1
ATOM 764 C CA . THR B 1 31 ? -24.141 -0.119 -14.282 1.00 48.89 128 THR B CA 1
ATOM 765 C C . THR B 1 31 ? -24.129 -1.588 -14.683 1.00 51.31 128 THR B C 1
ATOM 766 O O . THR B 1 31 ? -23.064 -2.195 -14.798 1.00 53.82 128 THR B O 1
ATOM 770 N N . ALA B 1 32 ? -25.312 -2.158 -14.888 1.00 50.02 129 ALA B N 1
ATOM 771 C CA . ALA B 1 32 ? -25.432 -3.560 -15.274 1.00 49.47 129 ALA B CA 1
ATOM 772 C C . ALA B 1 32 ? -24.725 -3.830 -16.598 1.00 58.03 129 ALA B C 1
ATOM 773 O O . ALA B 1 32 ? -24.081 -4.865 -16.769 1.00 54.19 129 ALA B O 1
ATOM 775 N N . GLY B 1 33 ? -24.845 -2.886 -17.526 1.00 57.74 130 GLY B N 1
ATOM 776 C CA . GLY B 1 33 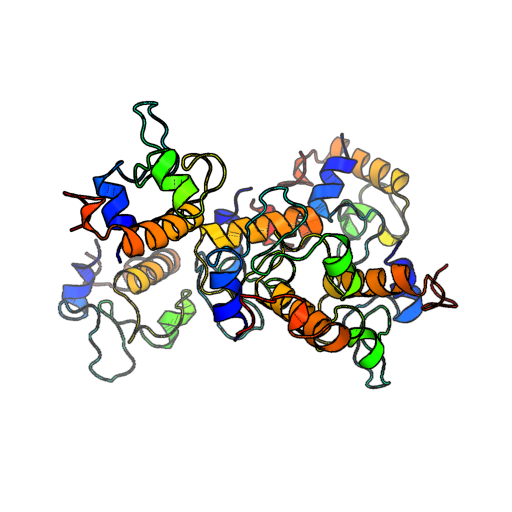? -24.221 -3.007 -18.830 1.00 56.03 130 GLY B CA 1
ATOM 777 C C . GLY B 1 33 ? -22.707 -2.986 -18.751 1.00 55.79 130 GLY B C 1
ATOM 778 O O . GLY B 1 33 ? -22.026 -3.626 -19.551 1.00 59.55 130 GLY B O 1
ATOM 779 N N . THR B 1 34 ? -22.180 -2.242 -17.785 1.00 51.85 131 THR B N 1
ATOM 780 C CA . THR B 1 34 ? -20.740 -2.180 -17.573 1.00 48.52 131 THR B CA 1
ATOM 781 C C . THR B 1 34 ? -20.261 -3.441 -16.860 1.00 50.15 131 THR B C 1
ATOM 782 O O . THR B 1 34 ? -19.157 -3.925 -17.109 1.00 45.59 131 THR B O 1
ATOM 786 N N . TRP B 1 35 ? -21.100 -3.976 -15.978 1.00 54.14 132 TRP B N 1
ATOM 787 C CA . TRP B 1 35 ? -20.766 -5.211 -15.277 1.00 52.56 132 TRP B CA 1
ATOM 788 C C . TRP B 1 35 ? -21.223 -6.424 -16.085 1.00 64.74 132 TRP B C 1
ATOM 789 O O . TRP B 1 35 ? -22.127 -7.155 -15.680 1.00 70.16 132 TRP B O 1
ATOM 800 N N . ARG B 1 36 ? -20.592 -6.600 -17.242 1.00 58.40 133 ARG B N 1
ATOM 801 C CA . ARG B 1 36 ? -20.762 -7.771 -18.098 1.00 50.10 133 ARG B CA 1
ATOM 802 C C . ARG B 1 36 ? -19.819 -7.623 -19.283 1.00 52.03 133 ARG B C 1
ATOM 803 O O . ARG B 1 36 ? -19.448 -8.602 -19.931 1.00 56.78 133 ARG B O 1
ATOM 811 N N . ALA B 1 37 ? -19.432 -6.381 -19.552 1.00 52.23 134 ALA B N 1
ATOM 812 C CA . ALA B 1 37 ? -18.530 -6.066 -20.652 1.00 49.26 134 ALA B CA 1
ATOM 813 C C . ALA B 1 37 ? -17.079 -6.074 -20.188 1.00 54.05 134 ALA B C 1
ATOM 814 O O . ALA B 1 37 ? -16.177 -6.433 -20.944 1.00 56.52 134 ALA B O 1
ATOM 816 N N . ASN B 1 38 ? -16.861 -5.676 -18.938 1.00 49.01 135 ASN B N 1
ATOM 817 C CA . ASN B 1 38 ? -15.514 -5.571 -18.391 1.00 45.40 135 ASN B CA 1
ATOM 818 C C . ASN B 1 38 ? -15.152 -6.757 -17.504 1.00 50.35 135 ASN B C 1
ATOM 819 O O . ASN B 1 38 ? -14.474 -6.602 -16.488 1.00 43.50 135 ASN B O 1
ATOM 824 N N . GLY B 1 39 ? -15.607 -7.942 -17.896 1.00 49.96 136 GLY B N 1
ATOM 825 C CA . GLY B 1 39 ? -15.321 -9.153 -17.151 1.00 45.01 136 GLY B CA 1
ATOM 826 C C . GLY B 1 39 ? -16.241 -9.337 -15.960 1.00 43.74 136 GLY B C 1
ATOM 827 O O . GLY B 1 39 ? -16.055 -10.251 -15.158 1.00 43.14 136 GLY B O 1
ATOM 828 N N . GLY B 1 40 ? -17.238 -8.465 -15.847 1.00 45.46 137 GLY B N 1
ATOM 829 C CA . GLY B 1 40 ? -18.196 -8.537 -14.760 1.00 49.66 137 GLY B CA 1
ATOM 830 C C . GLY B 1 40 ? -19.043 -9.792 -14.826 1.00 52.68 137 GLY B C 1
ATOM 831 O O . GLY B 1 40 ? -20.187 -9.760 -15.278 1.00 51.49 137 GLY B O 1
ATOM 832 N N . SER B 1 41 ? -18.474 -10.906 -14.377 1.00 54.99 138 SER B N 1
ATOM 833 C CA . SER B 1 41 ? -19.187 -12.176 -14.371 1.00 55.76 138 SER B CA 1
ATOM 834 C C . SER B 1 41 ? -20.244 -12.192 -13.272 1.00 55.80 138 SER B C 1
ATOM 835 O O . SER B 1 41 ? -19.928 -12.381 -12.097 1.00 64.94 138 SER B O 1
ATOM 838 N N . GLY B 1 42 ? -21.499 -11.986 -13.661 1.00 53.59 139 GLY B N 1
ATOM 839 C CA . GLY B 1 42 ? -22.600 -11.949 -12.715 1.00 56.07 139 GLY B CA 1
ATOM 840 C C . GLY B 1 42 ? -23.315 -10.610 -12.722 1.00 61.06 139 GLY B C 1
ATOM 841 O O . GLY B 1 42 ? -23.420 -9.961 -13.760 1.00 69.32 139 GLY B O 1
ATOM 842 N N . SER B 1 43 ? -23.815 -10.200 -11.560 1.00 64.00 140 SER B N 1
ATOM 843 C CA . SER B 1 43 ? -24.466 -8.901 -11.415 1.00 68.44 140 SER B CA 1
ATOM 844 C C . SER B 1 43 ? -24.195 -8.343 -10.022 1.00 58.44 140 SER B C 1
ATOM 845 O O . SER B 1 43 ? -24.935 -8.615 -9.077 1.00 52.40 140 SER B O 1
ATOM 848 N N . ALA B 1 44 ? -23.135 -7.551 -9.905 1.00 55.96 141 ALA B N 1
ATOM 849 C CA . ALA B 1 44 ? -22.602 -7.199 -8.597 1.00 58.57 141 ALA B CA 1
ATOM 850 C C . ALA B 1 44 ? -22.492 -5.692 -8.355 1.00 56.78 141 ALA B C 1
ATOM 851 O O . ALA B 1 44 ? -22.008 -4.978 -9.234 1.00 58.43 141 ALA B O 1
ATOM 853 N N . ALA B 1 45 ? -22.917 -5.175 -7.192 1.00 53.78 142 ALA B N 1
ATOM 854 C CA . ALA B 1 45 ? -23.609 -5.860 -6.074 1.00 49.86 142 ALA B CA 1
ATOM 855 C C . ALA B 1 45 ? -22.893 -7.068 -5.433 1.00 59.01 142 ALA B C 1
ATOM 856 O O . ALA B 1 45 ? -21.927 -6.900 -4.689 1.00 56.56 142 ALA B O 1
ATOM 858 N N . ASN B 1 46 ? -23.369 -8.276 -5.726 1.00 54.19 143 ASN B N 1
ATOM 859 C CA . ASN B 1 46 ? -22.957 -9.482 -5.002 1.00 58.78 143 ASN B CA 1
ATOM 860 C C . ASN B 1 46 ? -21.500 -9.941 -5.159 1.00 56.39 143 ASN B C 1
ATOM 861 O O . ASN B 1 46 ? -21.211 -11.128 -4.999 1.00 59.92 143 ASN B O 1
ATOM 866 N N . ALA B 1 47 ? -20.579 -9.029 -5.455 1.00 51.89 144 ALA B N 1
ATOM 867 C CA . ALA B 1 47 ? -19.175 -9.418 -5.569 1.00 46.29 144 ALA B CA 1
ATOM 868 C C . ALA B 1 47 ? -18.440 -9.241 -4.256 1.00 47.70 144 ALA B C 1
ATOM 869 O O . ALA B 1 47 ? -18.979 -8.698 -3.291 1.00 54.69 144 ALA B O 1
ATOM 87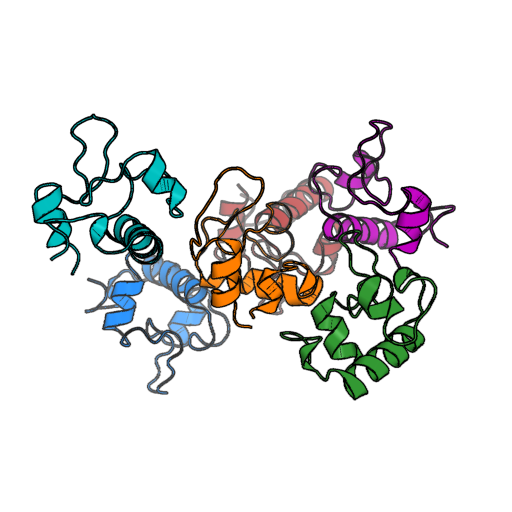1 N N . SER B 1 48 ? -17.203 -9.722 -4.233 1.00 45.97 145 SER B N 1
ATOM 872 C CA . SER B 1 48 ? -16.271 -9.399 -3.171 1.00 41.80 145 SER B CA 1
ATOM 873 C C . SER B 1 48 ? -15.812 -7.970 -3.394 1.00 45.79 145 SER B C 1
ATOM 874 O O . SER B 1 48 ? -15.980 -7.429 -4.487 1.00 49.10 145 SER B O 1
ATOM 877 N N . ARG B 1 49 ? -15.242 -7.353 -2.367 1.00 48.15 146 ARG B N 1
ATOM 878 C CA . ARG B 1 49 ? -14.614 -6.051 -2.535 1.00 40.97 146 ARG B CA 1
ATOM 879 C C . ARG B 1 49 ? -13.489 -6.171 -3.556 1.00 38.63 146 ARG B C 1
ATOM 880 O O . ARG B 1 49 ? -13.259 -5.270 -4.364 1.00 44.27 146 ARG B O 1
ATOM 888 N N . GLU B 1 50 ? -12.808 -7.311 -3.518 1.00 46.41 147 GLU B N 1
ATOM 889 C CA . GLU B 1 50 ? -11.670 -7.573 -4.387 1.00 44.87 147 GLU B CA 1
ATOM 890 C C . GLU B 1 50 ? -12.088 -7.759 -5.847 1.00 45.26 147 GLU B C 1
ATOM 891 O O . GLU B 1 50 ? -11.385 -7.314 -6.754 1.00 40.80 147 GLU B O 1
ATOM 897 N N . GLU B 1 51 ? -13.228 -8.405 -6.075 1.00 43.58 148 GLU B N 1
ATOM 898 C CA . GLU B 1 51 ? -13.686 -8.666 -7.436 1.00 42.76 148 GLU B CA 1
ATOM 899 C C . GLU B 1 51 ? -14.105 -7.380 -8.141 1.00 47.22 148 GLU B C 1
ATOM 900 O O . GLU B 1 51 ? -13.759 -7.165 -9.300 1.00 49.86 148 GLU B O 1
ATOM 906 N N . GLN B 1 52 ? -14.841 -6.526 -7.435 1.00 44.66 149 GLN B N 1
ATOM 907 C CA . GLN B 1 52 ? -15.317 -5.268 -8.009 1.00 38.57 149 GLN B CA 1
ATOM 908 C C . GLN B 1 52 ? -14.161 -4.366 -8.431 1.00 36.78 149 GLN B C 1
ATOM 909 O O . GLN B 1 52 ? -14.240 -3.681 -9.449 1.00 39.53 149 GLN B O 1
ATOM 915 N N . ILE B 1 53 ? -13.089 -4.376 -7.646 1.00 36.34 150 ILE B N 1
ATOM 916 C CA . ILE B 1 53 ? -11.894 -3.605 -7.971 1.00 36.71 150 ILE B CA 1
ATOM 917 C C . ILE B 1 53 ? -11.227 -4.146 -9.233 1.00 41.78 150 ILE B C 1
ATOM 918 O O . ILE B 1 53 ? -10.753 -3.381 -10.077 1.00 43.26 150 ILE B O 1
ATOM 923 N N . ARG B 1 54 ? -11.196 -5.470 -9.354 1.00 41.48 151 ARG B N 1
ATOM 924 C CA . ARG B 1 54 ? -10.587 -6.127 -10.506 1.00 40.36 151 ARG B CA 1
ATOM 925 C C . ARG B 1 54 ? -11.288 -5.714 -11.795 1.00 39.84 151 ARG B C 1
ATOM 926 O O . ARG B 1 54 ? -10.648 -5.514 -12.827 1.00 37.62 151 ARG B O 1
ATOM 934 N N . VAL B 1 55 ? -12.609 -5.588 -11.725 1.00 37.33 152 VAL B N 1
ATOM 935 C CA . VAL B 1 55 ? -13.390 -5.120 -12.861 1.00 37.72 152 VAL B CA 1
ATOM 936 C C . VAL B 1 55 ? -13.220 -3.611 -13.013 1.00 43.86 152 VAL B C 1
ATOM 937 O O . VAL B 1 55 ? -13.158 -3.092 -14.127 1.00 42.50 152 VAL B O 1
ATOM 941 N N . ALA B 1 56 ? -13.127 -2.913 -11.884 1.00 41.38 153 ALA B N 1
ATOM 942 C CA . ALA B 1 56 ? -12.889 -1.473 -11.890 1.00 35.10 153 ALA B CA 1
ATOM 943 C C . ALA B 1 56 ? -11.545 -1.154 -12.533 1.00 41.16 153 ALA B C 1
ATOM 944 O O . ALA B 1 56 ? -11.396 -0.136 -13.208 1.00 43.01 153 ALA B O 1
ATOM 946 N N . GLU B 1 57 ? -10.572 -2.036 -12.322 1.00 41.77 154 GLU B N 1
ATOM 947 C CA . GLU B 1 57 ? -9.253 -1.877 -12.920 1.00 38.07 154 GLU B CA 1
ATOM 948 C C . GLU B 1 57 ? -9.334 -2.060 -14.432 1.00 38.19 154 GLU B C 1
ATOM 949 O O . GLU B 1 57 ? -8.504 -1.538 -15.176 1.00 41.66 154 GLU B O 1
ATOM 955 N N . ASN B 1 58 ? -10.341 -2.805 -14.878 1.00 39.81 155 ASN B N 1
ATOM 956 C CA . ASN B 1 58 ? -10.577 -3.005 -16.303 1.00 40.29 155 ASN B CA 1
ATOM 957 C C . ASN B 1 58 ? -11.282 -1.806 -16.923 1.00 43.76 155 ASN B C 1
ATOM 958 O O . ASN B 1 58 ? -10.981 -1.410 -18.048 1.00 42.43 155 ASN B O 1
ATOM 963 N N . VAL B 1 59 ? -12.225 -1.234 -16.182 1.00 45.11 156 VAL B N 1
ATOM 964 C CA . VAL B 1 59 ? -12.953 -0.059 -16.638 1.00 36.97 156 VAL B CA 1
ATOM 965 C C . VAL B 1 59 ? -12.023 1.153 -16.688 1.00 45.10 156 VAL B C 1
ATOM 966 O O . VAL B 1 59 ? -12.149 2.008 -17.564 1.00 50.62 156 VAL B O 1
ATOM 970 N N . LEU B 1 60 ? -11.078 1.210 -15.754 1.00 43.64 157 LEU B N 1
ATOM 971 C CA . LEU B 1 60 ? -10.115 2.307 -15.697 1.00 43.05 157 LEU B CA 1
ATOM 972 C C . LEU B 1 60 ? -9.142 2.261 -16.871 1.00 49.72 157 LEU B C 1
ATOM 973 O O . LEU B 1 60 ? -8.721 3.297 -17.387 1.00 50.05 157 LEU B O 1
ATOM 978 N N . ARG B 1 61 ? -8.786 1.050 -17.284 1.00 45.35 158 ARG B N 1
ATOM 979 C CA . ARG B 1 61 ? -7.837 0.857 -18.375 1.00 47.12 158 ARG B CA 1
ATOM 980 C C . ARG B 1 61 ? -8.473 1.164 -19.729 1.00 58.70 158 ARG B C 1
ATOM 981 O O . ARG B 1 61 ? -7.807 1.648 -20.646 1.00 58.39 158 ARG B O 1
ATOM 989 N N . SER B 1 62 ? -9.769 0.891 -19.846 1.00 49.82 159 SER B N 1
ATOM 990 C CA . SER B 1 62 ? -10.470 1.051 -21.114 1.00 44.32 159 SER B CA 1
ATOM 991 C C . SER B 1 62 ? -11.193 2.391 -21.220 1.00 45.92 159 SER B C 1
ATOM 992 O O . SER B 1 62 ? -11.042 3.104 -22.210 1.00 56.24 159 SER B O 1
ATOM 995 N N . GLN B 1 63 ? -11.977 2.729 -20.202 1.00 40.98 160 GLN B N 1
ATOM 996 C CA . GLN B 1 63 ? -12.775 3.950 -20.234 1.00 37.09 160 GLN B CA 1
ATOM 997 C C . GLN B 1 63 ? -12.037 5.141 -19.632 1.00 42.94 160 GLN B C 1
ATOM 998 O O . GLN B 1 63 ? -12.292 6.287 -20.000 1.00 48.90 160 GLN B O 1
ATOM 1004 N N . GLY B 1 64 ? -11.128 4.869 -18.703 1.00 46.14 161 GLY B N 1
ATOM 1005 C CA . GLY B 1 64 ? -10.404 5.927 -18.023 1.00 44.05 161 GLY B CA 1
ATOM 1006 C C . GLY B 1 64 ? -11.027 6.256 -16.681 1.00 46.73 161 GLY B C 1
ATOM 1007 O O . GLY B 1 64 ? -12.008 5.634 -16.278 1.00 48.14 161 GLY B O 1
ATOM 1008 N N . ILE B 1 65 ? -10.461 7.240 -15.990 1.00 44.98 162 ILE B N 1
ATOM 1009 C CA . ILE B 1 65 ? -10.951 7.636 -14.675 1.00 39.90 162 ILE B CA 1
ATOM 1010 C C . ILE B 1 65 ? -12.270 8.400 -14.792 1.00 41.93 162 ILE B C 1
ATOM 1011 O O . ILE B 1 65 ? -12.959 8.629 -13.798 1.00 38.74 162 ILE B O 1
ATOM 1016 N N . ARG B 1 66 ? -12.624 8.772 -16.019 1.00 43.97 163 ARG B N 1
ATOM 1017 C CA . ARG B 1 66 ? -13.838 9.540 -16.279 1.00 46.14 163 ARG B CA 1
ATOM 1018 C C . ARG B 1 66 ? -15.109 8.758 -15.950 1.00 41.65 163 ARG B C 1
ATOM 1019 O O . ARG B 1 66 ? -16.195 9.332 -15.877 1.00 44.31 163 ARG B O 1
ATOM 1027 N N . ALA B 1 67 ? -14.970 7.449 -15.761 1.00 38.56 164 ALA B N 1
ATOM 1028 C CA . ALA B 1 67 ? -16.102 6.606 -15.390 1.00 35.96 164 ALA B CA 1
ATOM 1029 C C . ALA B 1 67 ? -16.677 7.034 -14.041 1.00 43.07 164 ALA B C 1
ATOM 1030 O O . ALA B 1 67 ? -17.872 6.884 -13.788 1.00 43.70 164 ALA B O 1
ATOM 1032 N N . TRP B 1 68 ? -15.814 7.565 -13.179 1.00 44.15 165 TRP B N 1
ATOM 1033 C CA . TRP B 1 68 ? -16.239 8.138 -11.907 1.00 42.32 165 TRP B CA 1
ATOM 1034 C C . TRP B 1 68 ? -15.790 9.595 -11.842 1.00 46.45 165 TRP B C 1
ATOM 1035 O O . TRP B 1 68 ? -14.731 9.897 -11.295 1.00 52.67 165 TRP B O 1
ATOM 1046 N N . PRO B 1 69 ? -16.601 10.502 -12.406 1.00 44.87 166 PRO B N 1
ATOM 1047 C CA . PRO B 1 69 ? -16.256 11.915 -12.615 1.00 44.81 166 PRO B CA 1
ATOM 1048 C C . PRO B 1 69 ? -15.852 12.673 -11.349 1.00 52.30 166 PRO B C 1
ATOM 1049 O O . PRO B 1 69 ? -14.844 13.379 -11.364 1.00 53.89 166 PRO B O 1
ATOM 1053 N N . VAL B 1 70 ? -16.621 12.532 -10.276 1.00 45.65 167 VAL B N 1
ATOM 1054 C CA . VAL B 1 70 ? -16.377 13.314 -9.070 1.00 41.95 167 VAL B CA 1
ATOM 1055 C C . VAL B 1 70 ? -15.531 12.558 -8.048 1.00 47.27 167 VAL B C 1
ATOM 1056 O O . VAL B 1 70 ? -14.585 13.111 -7.486 1.00 49.45 167 VAL B O 1
ATOM 1060 N N . CYS B 1 71 ? -15.868 11.293 -7.819 1.00 46.56 168 CYS B N 1
ATOM 1061 C CA . CYS B 1 71 ? -15.201 10.493 -6.797 1.00 39.72 168 CYS B CA 1
ATOM 1062 C C . CYS B 1 71 ? -13.875 9.916 -7.291 1.00 43.44 168 CYS B C 1
ATOM 1063 O O . CYS B 1 71 ? -13.053 9.457 -6.497 1.00 41.77 168 CYS B O 1
ATOM 1066 N N . GLY B 1 72 ? -13.671 9.945 -8.606 1.00 44.48 169 GLY B N 1
ATOM 1067 C CA . GLY B 1 72 ? -12.432 9.470 -9.198 1.00 41.16 169 GLY B CA 1
ATOM 1068 C C . GLY B 1 72 ? -11.274 10.371 -8.830 1.00 40.31 169 GLY B C 1
ATOM 1069 O O . GLY B 1 72 ? -10.105 9.982 -8.899 1.00 48.11 169 GLY B O 1
ATOM 1070 N N . ARG B 1 73 ? -11.609 11.588 -8.420 1.00 39.44 170 ARG B N 1
ATOM 1071 C CA . ARG B 1 73 ? -10.609 12.563 -8.019 1.00 38.58 170 ARG B CA 1
ATOM 1072 C C . ARG B 1 73 ? -10.088 12.286 -6.628 1.00 34.96 170 ARG B C 1
ATOM 1073 O O . ARG B 1 73 ? -9.295 13.056 -6.093 1.00 40.31 170 ARG B O 1
ATOM 1081 N N . ARG B 1 74 ? -10.547 11.190 -6.041 1.00 34.85 171 ARG B N 1
ATOM 1082 C CA . ARG B 1 74 ? -10.147 10.839 -4.689 1.00 33.77 171 ARG B CA 1
ATOM 1083 C C . ARG B 1 74 ? -9.272 9.615 -4.642 1.00 36.72 171 ARG B C 1
ATOM 1084 O O . ARG B 1 74 ? -8.932 9.139 -3.572 1.00 33.03 171 ARG B O 1
ATOM 1092 N N . GLY B 1 75 ? -8.918 9.104 -5.809 1.00 40.55 172 GLY B N 1
ATOM 1093 C CA . GLY B 1 75 ? -8.134 7.892 -5.884 1.00 38.68 172 GLY B CA 1
ATOM 1094 C C . GLY B 1 75 ? -6.662 8.136 -6.113 1.00 41.52 172 GLY B C 1
ATOM 1095 O O . GLY B 1 75 ? -5.864 7.211 -6.178 1.00 42.25 172 GLY B O 1
ATOM 1096 N N . VAL C 1 2 ? 3.945 15.749 -18.097 1.00 35.13 99 VAL C N 1
ATOM 1097 C CA . VAL C 1 2 ? 4.812 15.986 -19.245 1.00 29.33 99 VAL C CA 1
ATOM 1098 C C . VAL C 1 2 ? 4.597 14.900 -20.292 1.00 30.97 99 VAL C C 1
ATOM 1099 O O . VAL C 1 2 ? 4.603 15.170 -21.493 1.00 41.93 99 VAL C O 1
ATOM 1103 N N . ASN C 1 3 ? 4.413 13.670 -19.824 1.00 42.69 100 ASN C N 1
ATOM 1104 C CA . ASN C 1 3 ? 4.005 12.570 -20.688 1.00 37.31 100 ASN C CA 1
ATOM 1105 C C . ASN C 1 3 ? 2.484 12.552 -20.792 1.00 36.78 100 ASN C C 1
ATOM 1106 O O . ASN C 1 3 ? 1.808 11.786 -20.105 1.00 35.01 100 ASN C O 1
ATOM 1111 N N . TRP C 1 4 ? 1.958 13.407 -21.662 1.00 39.99 101 TRP C N 1
ATOM 1112 C CA . TRP C 1 4 ? 0.524 13.664 -21.733 1.00 38.06 101 TRP C CA 1
ATOM 1113 C C . TRP C 1 4 ? -0.288 12.480 -22.253 1.00 42.23 101 TRP C C 1
ATOM 1114 O O . TRP C 1 4 ? -1.457 12.323 -21.900 1.00 43.79 101 TRP C O 1
ATOM 1125 N N . ASP C 1 5 ? 0.328 11.654 -23.093 1.00 46.33 102 ASP C N 1
ATOM 1126 C CA . ASP C 1 5 ? -0.362 10.499 -23.655 1.00 43.47 102 ASP C CA 1
ATOM 1127 C C . ASP C 1 5 ? -0.752 9.513 -22.559 1.00 40.95 102 ASP C C 1
ATOM 1128 O O . ASP C 1 5 ? -1.865 8.989 -22.550 1.00 40.04 102 ASP C O 1
ATOM 1133 N N . ALA C 1 6 ? 0.172 9.268 -21.634 1.00 45.48 103 ALA C N 1
ATOM 1134 C CA . ALA C 1 6 ? -0.072 8.346 -20.531 1.00 37.66 103 ALA C CA 1
ATOM 1135 C C . ALA C 1 6 ? -1.126 8.902 -19.583 1.00 39.01 103 ALA C C 1
ATOM 1136 O O . ALA C 1 6 ? -1.946 8.157 -19.045 1.00 45.42 103 ALA C O 1
ATOM 1138 N N . ILE C 1 7 ? -1.097 10.216 -19.384 1.00 41.95 104 ILE C N 1
ATOM 1139 C CA . ILE C 1 7 ? -2.076 10.893 -18.543 1.00 38.79 104 ILE C CA 1
ATOM 1140 C C . ILE C 1 7 ? -3.457 10.844 -19.186 1.00 39.75 104 ILE C C 1
ATOM 1141 O O . ILE C 1 7 ? -4.456 10.574 -18.518 1.00 42.64 104 ILE C O 1
ATOM 1146 N N . ALA C 1 8 ? -3.502 11.099 -20.490 1.00 43.00 105 ALA C N 1
ATOM 1147 C CA . ALA C 1 8 ? -4.756 11.085 -21.235 1.00 46.07 105 ALA C CA 1
ATOM 1148 C C . ALA C 1 8 ? -5.298 9.667 -21.374 1.00 40.62 105 ALA C C 1
ATOM 1149 O O . ALA C 1 8 ? -6.510 9.460 -21.409 1.00 41.57 105 ALA C O 1
ATOM 1151 N N . GLN C 1 9 ? -4.393 8.696 -21.452 1.00 42.37 106 GLN C N 1
ATOM 1152 C CA . GLN C 1 9 ? -4.772 7.289 -21.530 1.00 48.49 106 GLN C CA 1
ATOM 1153 C C . GLN C 1 9 ? -5.546 6.859 -20.286 1.00 49.36 106 GLN C C 1
ATOM 1154 O O . GLN C 1 9 ? -6.401 5.974 -20.347 1.00 49.76 106 GLN C O 1
ATOM 1160 N N . CYS C 1 10 ? -5.253 7.499 -19.159 1.00 46.11 107 CYS C N 1
ATOM 1161 C CA . CYS C 1 10 ? -5.869 7.128 -17.893 1.00 44.48 107 CYS C CA 1
ATOM 1162 C C . CYS C 1 10 ? -7.051 8.038 -17.547 1.00 44.75 107 CYS C C 1
ATOM 1163 O O . CYS C 1 10 ? -7.934 7.656 -16.776 1.00 48.10 107 CYS C O 1
ATOM 1166 N N . GLU C 1 11 ? -7.064 9.239 -18.121 1.00 41.74 108 GLU C N 1
ATOM 1167 C CA . GLU C 1 11 ? -8.134 10.203 -17.878 1.00 36.51 108 GLU C CA 1
ATOM 1168 C C . GLU C 1 11 ? -9.400 9.902 -18.674 1.00 45.01 108 GLU C C 1
ATOM 1169 O O . GLU C 1 11 ? -10.509 10.081 -18.172 1.00 49.82 108 GLU C O 1
ATOM 1175 N N . SER C 1 12 ? -9.236 9.460 -19.918 1.00 47.07 109 SER C N 1
ATOM 1176 C CA . SER C 1 12 ? -10.380 9.272 -20.807 1.00 46.55 109 SER C CA 1
ATOM 1177 C C . SER C 1 12 ? -10.312 7.970 -21.598 1.00 49.64 109 SER C C 1
ATOM 1178 O O . SER C 1 12 ? -11.178 7.698 -22.429 1.00 54.35 109 SER C O 1
ATOM 1181 N N . GLY C 1 13 ? -9.287 7.167 -21.338 1.00 47.97 110 GLY C N 1
ATOM 1182 C CA . GLY C 1 13 ? -9.126 5.904 -22.034 1.00 47.11 110 GLY C CA 1
ATOM 1183 C C . GLY C 1 13 ? -8.152 5.998 -23.192 1.00 51.14 110 GLY C C 1
ATOM 1184 O O . GLY C 1 13 ? -7.608 4.987 -23.638 1.00 52.33 110 GLY C O 1
ATOM 1185 N N . GLY C 1 14 ? -7.934 7.214 -23.683 1.00 45.42 111 GLY C N 1
ATOM 1186 C CA . GLY C 1 14 ? -6.993 7.440 -24.765 1.00 45.68 111 GLY C CA 1
ATOM 1187 C C . GLY C 1 14 ? -7.583 8.174 -25.954 1.00 48.99 111 GLY C C 1
ATOM 1188 O O . GLY C 1 14 ? -6.910 8.371 -26.965 1.00 54.67 111 GLY C O 1
ATOM 1189 N N . ASN C 1 15 ? -8.841 8.584 -25.834 1.00 46.48 112 ASN C N 1
ATOM 1190 C CA . ASN C 1 15 ? -9.519 9.289 -26.914 1.00 49.84 112 ASN C CA 1
ATOM 1191 C C . ASN C 1 15 ? -9.279 10.794 -26.847 1.00 45.35 112 ASN C C 1
ATOM 1192 O O . ASN C 1 15 ? -9.825 11.480 -25.985 1.00 43.89 112 ASN C O 1
ATOM 1197 N N . TRP C 1 16 ? -8.465 11.304 -27.767 1.00 42.55 113 TRP C N 1
ATOM 1198 C CA . TRP C 1 16 ? -8.100 12.718 -27.774 1.00 40.36 113 TRP C CA 1
ATOM 1199 C C . TRP C 1 16 ? -9.171 13.599 -28.416 1.00 46.54 113 TRP C C 1
ATOM 1200 O O . TRP C 1 16 ? -8.978 14.805 -28.579 1.00 52.22 113 TRP C O 1
ATOM 1211 N N . SER C 1 17 ? -10.299 12.995 -28.774 1.00 45.15 114 SER C N 1
ATOM 1212 C CA . SER C 1 17 ? -11.383 13.724 -29.421 1.00 48.13 114 SER C CA 1
ATOM 1213 C C . SER C 1 17 ? -12.744 13.321 -28.861 1.00 49.77 114 SER C C 1
ATOM 1214 O O . SER C 1 17 ? -13.774 13.528 -29.502 1.00 51.04 114 SER C O 1
ATOM 1217 N N . ILE C 1 18 ? -12.743 12.749 -27.660 1.00 45.38 115 ILE C N 1
ATOM 1218 C CA . ILE C 1 18 ? -13.976 12.268 -27.049 1.00 47.36 115 ILE C CA 1
ATOM 1219 C C . ILE C 1 18 ? -14.850 13.413 -26.537 1.00 47.55 115 ILE C C 1
ATOM 1220 O O . ILE C 1 18 ? -14.372 14.336 -25.877 1.00 40.91 115 ILE C O 1
ATOM 1225 N N . ASN C 1 19 ? -16.134 13.351 -26.872 1.00 51.51 116 ASN C N 1
ATOM 1226 C CA . ASN C 1 19 ? -17.117 14.278 -26.332 1.00 48.71 116 ASN C CA 1
ATOM 1227 C C . ASN C 1 19 ? -18.302 13.508 -25.768 1.00 51.36 116 ASN C C 1
ATOM 1228 O O . ASN C 1 19 ? -19.325 13.347 -26.432 1.00 58.67 116 ASN C O 1
ATOM 1233 N N . THR C 1 20 ? -18.145 13.023 -24.540 1.00 59.98 117 THR C N 1
ATOM 1234 C CA . THR C 1 20 ? -19.179 12.234 -23.881 1.00 57.42 117 THR C CA 1
ATOM 1235 C C . THR C 1 20 ? -20.461 13.040 -23.708 1.00 53.73 117 THR C C 1
ATOM 1236 O O . THR C 1 20 ? -21.555 12.557 -23.996 1.00 55.45 117 THR C O 1
ATOM 1240 N N . GLY C 1 21 ? -20.313 14.277 -23.249 1.00 52.85 118 GLY C N 1
ATOM 1241 C CA . GLY C 1 21 ? -21.454 15.134 -22.990 1.00 53.66 118 GLY C CA 1
ATOM 1242 C C . GLY C 1 21 ? -21.749 15.213 -21.508 1.00 58.15 118 GLY C C 1
ATOM 1243 O O . GLY C 1 21 ? -22.907 15.266 -21.095 1.00 62.91 118 GLY C O 1
ATOM 1244 N N . ASN C 1 22 ? -20.692 15.215 -20.704 1.00 61.16 119 ASN C N 1
ATOM 1245 C CA . ASN C 1 22 ? -20.831 15.286 -19.255 1.00 57.96 119 ASN C CA 1
ATOM 1246 C C . ASN C 1 22 ? -20.119 16.498 -18.665 1.00 53.67 119 ASN C C 1
ATOM 1247 O O . ASN C 1 22 ? -20.011 16.633 -17.446 1.00 54.68 119 ASN C O 1
ATOM 1252 N N . GLY C 1 23 ? -19.635 17.378 -19.537 1.00 53.60 120 GLY C N 1
ATOM 1253 C CA . GLY C 1 23 ? -18.991 18.602 -19.100 1.00 52.76 120 GLY C CA 1
ATOM 1254 C C . GLY C 1 23 ? -17.542 18.720 -19.530 1.00 49.37 120 GLY C C 1
ATOM 1255 O O . GLY C 1 23 ? -17.017 19.826 -19.662 1.00 55.08 120 GLY C O 1
ATOM 1256 N N . TYR C 1 24 ? -16.894 17.581 -19.753 1.00 50.79 121 TYR C N 1
ATOM 1257 C CA . TYR C 1 24 ? -15.478 17.567 -20.106 1.00 48.28 121 TYR C CA 1
ATOM 1258 C C . TYR C 1 24 ? -15.267 17.261 -21.585 1.00 46.29 121 TYR C C 1
ATOM 1259 O O . TYR C 1 24 ? -16.156 16.735 -22.255 1.00 48.31 121 TYR C O 1
ATOM 1268 N N . TYR C 1 25 ? -14.083 17.597 -22.089 1.00 42.91 122 TYR C N 1
ATOM 1269 C CA . TYR C 1 25 ? -13.769 17.412 -23.501 1.00 40.22 122 TYR C CA 1
ATOM 1270 C C . TYR C 1 25 ? -12.322 16.972 -23.707 1.00 42.24 122 TYR C C 1
ATOM 1271 O O . TYR C 1 25 ? -11.441 17.307 -22.915 1.00 43.87 122 TYR C O 1
ATOM 1280 N N . GLY C 1 26 ? -12.083 16.223 -24.779 1.00 38.63 123 GLY C N 1
ATOM 1281 C CA . GLY C 1 26 ? -10.737 15.822 -25.149 1.00 37.93 123 GLY C CA 1
ATOM 1282 C C . GLY C 1 26 ? -10.158 14.713 -24.294 1.00 37.14 123 GLY C C 1
ATOM 1283 O O . GLY C 1 26 ? -10.810 14.210 -23.380 1.00 42.74 123 GLY C O 1
ATOM 1284 N N . GLY C 1 27 ? -8.919 14.338 -24.593 1.00 38.01 124 GLY C N 1
ATOM 1285 C CA . GLY C 1 27 ? -8.252 13.259 -23.889 1.00 38.36 124 GLY C CA 1
ATOM 1286 C C . GLY C 1 27 ? -7.838 13.612 -22.474 1.00 42.99 124 GLY C C 1
ATOM 1287 O O . GLY C 1 27 ? -7.593 12.727 -21.655 1.00 48.37 124 GLY C O 1
ATOM 1288 N N . LEU C 1 28 ? -7.760 14.906 -22.184 1.00 38.32 125 LEU C N 1
ATOM 1289 C CA . LEU C 1 28 ? -7.337 15.366 -20.867 1.00 42.32 125 LEU C CA 1
ATOM 1290 C C . LEU C 1 28 ? -8.516 15.891 -20.054 1.00 37.44 125 LEU C C 1
ATOM 1291 O O . LEU C 1 28 ? -8.339 16.410 -18.951 1.00 41.45 125 LEU C O 1
ATOM 1296 N N . ARG C 1 29 ? -9.713 15.749 -20.615 1.00 36.41 126 ARG C N 1
ATOM 1297 C CA . ARG C 1 29 ? -10.962 16.087 -19.934 1.00 38.48 126 ARG C CA 1
ATOM 1298 C C . ARG C 1 29 ? -11.005 17.531 -19.442 1.00 35.41 126 ARG C C 1
ATOM 1299 O O . ARG C 1 29 ? -11.276 17.787 -18.270 1.00 42.12 126 ARG C O 1
ATOM 1307 N N . PHE C 1 30 ? -10.742 18.470 -20.345 1.00 41.87 127 PHE C N 1
ATOM 1308 C CA . PHE C 1 30 ? -10.860 19.888 -20.028 1.00 39.89 127 PHE C CA 1
ATOM 1309 C C . PHE C 1 30 ? -12.320 20.316 -19.981 1.00 42.20 127 PHE C C 1
ATOM 1310 O O . PHE C 1 30 ? -13.133 19.866 -20.788 1.00 43.49 127 PHE C O 1
ATOM 1318 N N . THR C 1 31 ? -12.653 21.184 -19.032 1.00 44.66 128 THR C N 1
ATOM 1319 C CA . THR C 1 31 ? -13.972 21.799 -19.009 1.00 51.05 128 THR C CA 1
ATOM 1320 C C . THR C 1 31 ? -13.932 23.086 -19.821 1.00 55.10 128 THR C C 1
ATOM 1321 O O . THR C 1 31 ? -12.855 23.565 -20.179 1.00 52.88 128 THR C O 1
ATOM 1325 N N . ALA C 1 32 ? -15.103 23.642 -20.112 1.00 53.79 129 ALA C N 1
ATOM 1326 C CA . ALA C 1 32 ? -15.188 24.888 -20.862 1.00 44.60 129 ALA C CA 1
ATOM 1327 C C . ALA C 1 32 ? -14.542 26.028 -20.085 1.00 50.55 129 ALA C C 1
ATOM 1328 O O . ALA C 1 32 ? -14.028 26.979 -20.672 1.00 55.72 129 ALA C O 1
ATOM 1330 N N . GLY C 1 33 ? -14.560 25.917 -18.760 1.00 44.21 130 GLY C N 1
ATOM 1331 C CA . GLY C 1 33 ? -13.998 26.938 -17.898 1.00 47.72 130 GLY C CA 1
ATOM 1332 C C . GLY C 1 33 ? -12.481 26.991 -17.910 1.00 50.55 130 GLY C C 1
ATOM 1333 O O . GLY C 1 33 ? -11.898 28.061 -18.085 1.00 51.28 130 GLY C O 1
ATOM 1334 N N . THR C 1 34 ? -11.840 25.840 -17.723 1.00 48.76 131 THR C N 1
ATOM 1335 C CA . THR C 1 34 ? -10.382 25.785 -17.642 1.00 50.05 131 THR C CA 1
ATOM 1336 C C . THR C 1 34 ? -9.733 25.736 -19.021 1.00 42.47 131 THR C C 1
ATOM 1337 O O . THR C 1 34 ? -8.510 25.789 -19.140 1.00 47.61 131 THR C O 1
ATOM 1341 N N . TRP C 1 35 ? -10.554 25.624 -20.058 1.00 50.03 132 TRP C N 1
ATOM 1342 C CA . TRP C 1 35 ? -10.069 25.771 -21.423 1.00 49.33 132 TRP C CA 1
ATOM 1343 C C . TRP C 1 35 ? -10.048 27.254 -21.754 1.00 51.06 132 TRP C C 1
ATOM 1344 O O . TRP C 1 35 ? -9.096 27.762 -22.342 1.00 53.89 132 TRP C O 1
ATOM 1355 N N . ARG C 1 36 ? -11.109 27.940 -21.343 1.00 54.01 133 ARG C N 1
ATOM 1356 C CA . ARG C 1 36 ? -11.253 29.375 -21.550 1.00 54.97 133 ARG C CA 1
ATOM 1357 C C . ARG C 1 36 ? -10.190 30.160 -20.789 1.00 52.21 133 ARG C C 1
ATOM 1358 O O . ARG C 1 36 ? -9.774 31.237 -21.217 1.00 51.21 133 ARG C O 1
ATOM 1366 N N . ALA C 1 37 ? -9.749 29.606 -19.664 1.00 51.54 134 ALA C N 1
ATOM 1367 C CA . ALA C 1 37 ? -8.877 30.325 -18.741 1.00 48.12 134 ALA C CA 1
ATOM 1368 C C . ALA C 1 37 ? -7.393 30.067 -18.982 1.00 51.12 134 ALA C C 1
ATOM 1369 O O . ALA C 1 37 ? -6.545 30.742 -18.396 1.00 49.03 134 ALA C O 1
ATOM 1371 N N . ASN C 1 38 ? -7.073 29.106 -19.842 1.00 46.13 135 ASN C N 1
ATOM 1372 C CA . ASN C 1 38 ? -5.682 28.703 -20.017 1.00 43.06 135 ASN C CA 1
ATOM 1373 C C . ASN C 1 38 ? -5.173 28.744 -21.458 1.00 48.40 135 ASN C C 1
ATOM 1374 O O . ASN C 1 38 ? -4.383 27.893 -21.864 1.00 53.45 135 ASN C O 1
ATOM 1379 N N . GLY C 1 39 ? -5.620 29.737 -22.222 1.00 48.51 136 GLY C N 1
ATOM 1380 C CA . GLY C 1 39 ? -5.039 30.010 -23.525 1.00 46.80 136 GLY C CA 1
ATOM 1381 C C . GLY C 1 39 ? -5.842 29.553 -24.726 1.00 56.26 136 GLY C C 1
ATOM 1382 O O . GLY C 1 39 ? -5.753 30.149 -25.800 1.00 65.36 136 GLY C O 1
ATOM 1383 N N . GLY C 1 40 ? -6.623 28.492 -24.553 1.00 52.58 137 GLY C N 1
ATOM 1384 C CA . GLY C 1 40 ? -7.399 27.938 -25.647 1.00 53.28 137 GLY C CA 1
ATOM 1385 C C . GLY C 1 40 ? -8.761 28.586 -25.800 1.00 58.36 137 GLY C C 1
ATOM 1386 O O . GLY C 1 40 ? -9.518 28.695 -24.837 1.00 59.77 137 GLY C O 1
ATOM 1387 N N . SER C 1 41 ? -9.075 29.023 -27.015 1.00 63.85 138 SER C N 1
ATOM 1388 C CA . SER C 1 41 ? -10.375 29.622 -27.295 1.00 68.35 138 SER C CA 1
ATOM 1389 C C . SER C 1 41 ? -11.168 28.744 -28.258 1.00 72.19 138 SER C C 1
ATOM 1390 O O . SER C 1 41 ? -10.603 27.891 -28.943 1.00 71.23 138 SER C O 1
ATOM 1393 N N . GLY C 1 42 ? -12.477 28.961 -28.314 1.00 69.79 139 GLY C N 1
ATOM 1394 C CA . GLY C 1 42 ? -13.355 28.110 -29.096 1.00 64.41 139 GLY C CA 1
ATOM 1395 C C . GLY C 1 42 ? -13.971 27.047 -28.208 1.00 70.39 139 GLY C C 1
ATOM 1396 O O . GLY C 1 42 ? -14.802 27.350 -27.352 1.00 74.66 139 GLY C O 1
ATOM 1397 N N . SER C 1 43 ? -13.561 25.798 -28.410 1.00 65.66 140 SER C N 1
ATOM 1398 C CA . SER C 1 43 ? -13.988 24.695 -27.553 1.00 67.32 140 SER C CA 1
ATOM 1399 C C . SER C 1 43 ? -13.014 23.523 -27.654 1.00 61.57 140 SER C C 1
ATOM 1400 O O . SER C 1 43 ? -12.555 23.175 -28.743 1.00 62.15 140 SER C O 1
ATOM 1403 N N . ALA C 1 44 ? -12.708 22.920 -26.508 1.00 55.05 141 ALA C N 1
ATOM 1404 C CA . ALA C 1 44 ? -11.705 21.860 -26.421 1.00 55.01 141 ALA C CA 1
ATOM 1405 C C . ALA C 1 44 ? -12.094 20.610 -27.203 1.00 56.71 141 ALA C C 1
ATOM 1406 O O . ALA C 1 44 ? -11.237 19.795 -27.546 1.00 59.89 141 ALA C O 1
ATOM 1408 N N . ALA C 1 45 ? -13.386 20.466 -27.478 1.00 61.17 142 ALA C N 1
ATOM 1409 C CA . ALA C 1 45 ? -13.909 19.297 -28.179 1.00 60.30 142 ALA C CA 1
ATOM 1410 C C . ALA C 1 45 ? -13.280 19.122 -29.558 1.00 61.00 142 ALA C C 1
ATOM 1411 O O . ALA C 1 45 ? -12.790 18.044 -29.894 1.00 62.04 142 ALA C O 1
ATOM 1413 N N . ASN C 1 46 ? -13.295 20.188 -30.350 1.00 60.87 143 ASN C N 1
ATOM 1414 C CA . ASN C 1 46 ? -12.786 20.135 -31.716 1.00 58.31 143 ASN C CA 1
ATOM 1415 C C . ASN C 1 46 ? -11.271 20.298 -31.781 1.00 62.22 14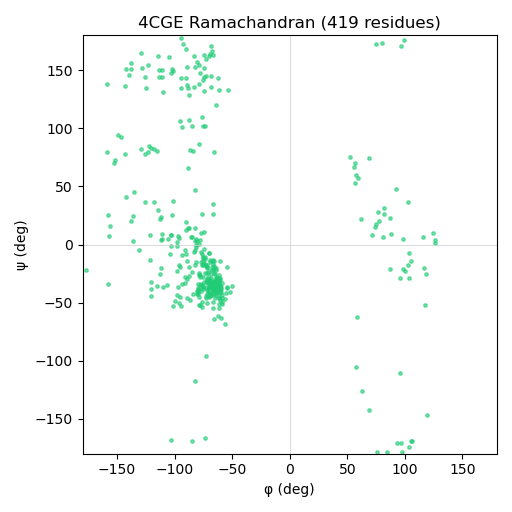3 ASN C C 1
ATOM 1416 O O . ASN C 1 46 ? -10.672 20.184 -32.850 1.00 53.09 143 ASN C O 1
ATOM 1421 N N . ALA C 1 47 ? -10.658 20.566 -30.631 1.00 61.27 144 ALA C N 1
ATOM 1422 C CA . ALA C 1 47 ? -9.222 20.815 -30.564 1.00 52.08 144 ALA C CA 1
ATOM 1423 C C . ALA C 1 47 ? -8.407 19.563 -30.861 1.00 44.51 144 ALA C C 1
ATOM 1424 O O . ALA C 1 47 ? -8.708 18.477 -30.365 1.00 44.18 144 ALA C O 1
ATOM 1426 N N . SER C 1 48 ? -7.371 19.724 -31.678 1.00 40.95 145 SER C N 1
ATOM 1427 C CA . SER C 1 48 ? -6.452 18.634 -31.976 1.00 41.46 145 SER C CA 1
ATOM 1428 C C . SER C 1 48 ? -5.666 18.254 -30.728 1.00 43.85 145 SER C C 1
ATOM 1429 O O . SER C 1 48 ? -5.619 19.017 -29.764 1.00 49.52 145 SER C O 1
ATOM 1432 N N . ARG C 1 49 ? -5.053 17.074 -30.753 1.00 40.72 146 ARG C N 1
ATOM 1433 C CA . ARG C 1 49 ? -4.253 16.587 -29.634 1.00 37.22 146 ARG C CA 1
ATOM 1434 C C . ARG C 1 49 ? -3.160 17.578 -29.251 1.00 39.69 146 ARG C C 1
ATOM 1435 O O . ARG C 1 49 ? -2.919 17.827 -28.071 1.00 46.03 146 ARG C O 1
ATOM 1443 N N . GLU C 1 50 ? -2.516 18.149 -30.261 1.00 43.90 147 GLU C N 1
ATOM 1444 C CA . GLU C 1 50 ? -1.376 19.034 -30.054 1.00 44.77 147 GLU C CA 1
ATOM 1445 C C . GLU C 1 50 ? -1.788 20.369 -29.438 1.00 40.76 147 GLU C C 1
ATOM 1446 O O . GLU C 1 50 ? -1.008 20.994 -28.719 1.00 37.68 147 GLU C O 1
ATOM 1452 N N . GLU C 1 51 ? -3.012 20.805 -29.719 1.00 36.45 148 GLU C N 1
ATOM 1453 C CA . GLU C 1 51 ? -3.511 22.060 -29.167 1.00 38.64 148 GLU C CA 1
ATOM 1454 C C . GLU C 1 51 ? -3.969 21.872 -27.723 1.00 43.60 148 GLU C C 1
ATOM 1455 O O . GLU C 1 51 ? -3.833 22.774 -26.896 1.00 50.81 148 GLU C O 1
ATOM 1461 N N . GLN C 1 52 ? -4.510 20.694 -27.427 1.00 35.68 149 GLN C N 1
ATOM 1462 C CA . GLN C 1 52 ? -4.924 20.358 -26.069 1.00 36.95 149 GLN C CA 1
ATOM 1463 C C . GLN C 1 52 ? -3.718 20.305 -25.134 1.00 43.96 149 GLN C C 1
ATOM 1464 O O . GLN C 1 52 ? -3.818 20.638 -23.952 1.00 40.20 149 GLN C O 1
ATOM 1470 N N . ILE C 1 53 ? -2.579 19.883 -25.675 1.00 38.38 150 ILE C N 1
ATOM 1471 C CA . ILE C 1 53 ? -1.346 19.763 -24.903 1.00 36.35 150 ILE C CA 1
ATOM 1472 C C . ILE C 1 53 ? -0.754 21.131 -24.563 1.00 43.05 150 ILE C C 1
ATOM 1473 O O . ILE C 1 53 ? -0.306 21.356 -23.437 1.00 40.65 150 ILE C O 1
ATOM 1478 N N . ARG C 1 54 ? -0.759 22.040 -25.535 1.00 42.36 151 ARG C N 1
ATOM 1479 C CA . ARG C 1 54 ? -0.247 23.392 -25.325 1.00 34.58 151 ARG C CA 1
ATOM 1480 C C . ARG C 1 54 ? -1.021 24.094 -24.217 1.00 34.68 151 ARG C C 1
ATOM 1481 O O . ARG C 1 54 ? -0.441 24.799 -23.392 1.00 36.49 151 ARG C O 1
ATOM 1489 N N . VAL C 1 55 ? -2.335 23.894 -24.207 1.00 35.67 152 VAL C N 1
ATOM 1490 C CA . VAL C 1 55 ? -3.193 24.455 -23.170 1.00 39.40 152 VAL C CA 1
ATOM 1491 C C . VAL C 1 55 ? -2.917 23.771 -21.837 1.00 37.28 152 VAL C C 1
ATOM 1492 O O . VAL C 1 55 ? -2.812 24.425 -20.799 1.00 39.23 152 VAL C O 1
ATOM 1496 N N . ALA C 1 56 ? -2.792 22.448 -21.877 1.00 37.55 153 ALA C N 1
ATOM 1497 C CA . ALA C 1 56 ? -2.451 21.670 -20.693 1.00 38.63 153 ALA C CA 1
ATOM 1498 C C . ALA C 1 56 ? -1.098 22.097 -20.141 1.00 38.44 153 ALA C C 1
ATOM 1499 O O . ALA C 1 56 ? -0.885 22.104 -18.929 1.00 36.25 153 ALA C O 1
ATOM 1501 N N . GLU C 1 57 ? -0.186 22.448 -21.042 1.00 38.61 154 GLU C N 1
ATOM 1502 C CA . GLU C 1 57 ? 1.130 22.928 -20.645 1.00 40.07 154 GLU C CA 1
ATOM 1503 C C . GLU C 1 57 ? 0.993 24.228 -19.863 1.00 43.81 154 GLU C C 1
ATOM 1504 O O . GLU C 1 57 ? 1.663 24.427 -18.850 1.00 43.05 154 GLU C O 1
ATOM 1510 N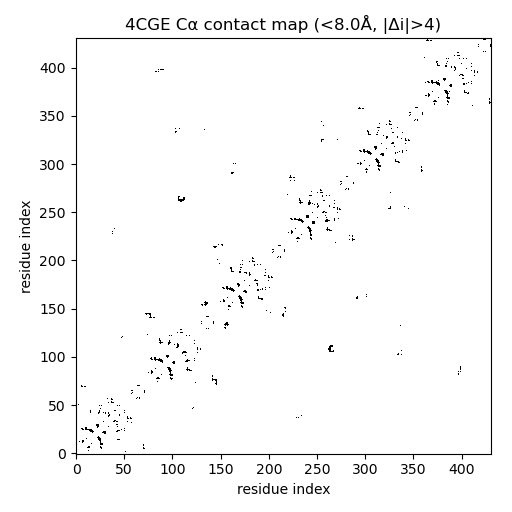 N . ASN C 1 58 ? 0.113 25.104 -20.339 1.00 38.33 155 ASN C N 1
ATOM 1511 C CA . ASN C 1 58 ? -0.148 26.380 -19.684 1.00 34.52 155 ASN C CA 1
ATOM 1512 C C . ASN C 1 58 ? -0.692 26.201 -18.271 1.00 42.88 155 ASN C C 1
ATOM 1513 O O . ASN C 1 58 ? -0.381 26.982 -17.373 1.00 46.47 155 ASN C O 1
ATOM 1518 N N . VAL C 1 59 ? -1.510 25.171 -18.084 1.00 39.85 156 VAL C N 1
ATOM 1519 C CA . VAL C 1 59 ? -2.072 24.866 -16.774 1.00 38.27 156 VAL C CA 1
ATOM 1520 C C . VAL C 1 59 ? -0.977 24.425 -15.807 1.00 47.59 156 VAL C C 1
ATOM 1521 O O . VAL C 1 59 ? -0.987 24.787 -14.630 1.00 49.50 156 VAL C O 1
ATOM 1525 N N . LEU C 1 60 ? -0.027 23.649 -16.321 1.00 49.38 157 LEU C N 1
ATOM 1526 C CA . LEU C 1 60 ? 1.063 23.113 -15.511 1.00 44.58 157 LEU C CA 1
ATOM 1527 C C . LEU C 1 60 ? 1.987 24.218 -15.008 1.00 41.45 157 LEU C C 1
ATOM 1528 O O . LEU C 1 60 ? 2.463 24.170 -13.874 1.00 45.89 157 LEU C O 1
ATOM 1533 N N . ARG C 1 61 ? 2.238 25.212 -15.855 1.00 47.29 158 ARG C N 1
ATOM 1534 C CA . ARG C 1 61 ? 3.162 26.288 -15.514 1.00 48.06 158 ARG C CA 1
ATOM 1535 C C . ARG C 1 61 ? 2.544 27.292 -14.546 1.00 49.95 158 ARG C C 1
ATOM 1536 O O . ARG C 1 61 ? 3.232 28.175 -14.035 1.00 59.37 158 ARG C O 1
ATOM 1544 N N . SER C 1 62 ? 1.248 27.149 -14.290 1.00 47.71 159 SER C N 1
ATOM 1545 C CA . SER C 1 62 ? 0.526 28.112 -13.469 1.00 46.43 159 SER C CA 1
ATOM 1546 C C . SER C 1 62 ? -0.106 27.481 -12.234 1.00 46.59 159 SER C C 1
ATOM 1547 O O . SER C 1 62 ? -0.025 28.032 -11.137 1.00 54.39 159 SER C O 1
ATOM 1550 N N . GLN C 1 63 ? -0.739 26.328 -12.419 1.00 41.06 160 GLN C N 1
ATOM 1551 C CA . GLN C 1 63 ? -1.497 25.697 -11.346 1.00 41.49 160 GLN C CA 1
ATOM 1552 C C . GLN C 1 63 ? -0.844 24.403 -10.870 1.00 42.38 160 GLN C C 1
ATOM 1553 O O . GLN C 1 63 ? -1.108 23.939 -9.763 1.00 43.17 160 GLN C O 1
ATOM 1559 N N . GLY C 1 64 ? 0.007 23.824 -11.710 1.00 44.23 161 GLY C N 1
ATOM 1560 C CA . GLY C 1 64 ? 0.727 22.617 -11.345 1.00 37.22 161 GLY C CA 1
ATOM 1561 C C . GLY C 1 64 ? 0.034 21.337 -11.773 1.00 41.04 161 GLY C C 1
ATOM 1562 O O . GLY C 1 64 ? -0.952 21.369 -12.508 1.00 46.71 161 GLY C O 1
ATOM 1563 N N . ILE C 1 65 ? 0.550 20.206 -11.301 1.00 38.06 162 ILE C N 1
ATOM 1564 C CA . ILE C 1 65 ? 0.025 18.898 -11.678 1.00 31.21 162 ILE C CA 1
ATOM 1565 C C . ILE C 1 65 ? -1.216 18.541 -10.858 1.00 35.27 162 ILE C C 1
ATOM 1566 O O . ILE C 1 65 ? -1.834 17.496 -11.066 1.00 35.25 162 ILE C O 1
ATOM 1571 N N . ARG C 1 66 ? -1.584 19.420 -9.931 1.00 38.77 163 ARG C N 1
ATOM 1572 C CA . ARG C 1 66 ? -2.755 19.201 -9.086 1.00 38.69 163 ARG C CA 1
ATOM 1573 C C . ARG C 1 66 ? -4.050 19.208 -9.896 1.00 37.32 163 ARG C C 1
ATOM 1574 O O . ARG C 1 66 ? -5.079 18.714 -9.437 1.00 34.62 163 ARG C O 1
ATOM 1582 N N . ALA C 1 67 ? -3.993 19.775 -11.098 1.00 36.38 164 ALA C N 1
ATOM 1583 C CA . ALA C 1 67 ? -5.151 19.812 -11.986 1.00 33.66 164 ALA C CA 1
ATOM 1584 C C . ALA C 1 67 ? -5.563 18.400 -12.389 1.00 35.78 164 ALA C C 1
ATOM 1585 O O . ALA C 1 67 ? -6.731 18.139 -12.678 1.00 43.10 164 ALA C O 1
ATOM 1587 N N . TRP C 1 68 ? -4.591 17.494 -12.408 1.00 32.31 165 TRP C N 1
ATOM 1588 C CA . TRP C 1 68 ? -4.857 16.084 -12.654 1.00 35.21 165 TRP C CA 1
ATOM 1589 C C . TRP C 1 68 ? -4.444 15.268 -11.434 1.00 40.91 165 TRP C C 1
ATOM 1590 O O . TRP C 1 68 ? -3.349 14.706 -11.400 1.00 36.52 165 TRP C O 1
ATOM 1601 N N . PRO C 1 69 ? -5.325 15.209 -10.423 1.00 46.24 166 PRO C N 1
ATOM 1602 C CA . PRO C 1 69 ? -5.048 14.578 -9.127 1.00 39.63 166 PRO C CA 1
ATOM 1603 C C . PRO C 1 69 ? -4.626 13.118 -9.248 1.00 39.56 166 PRO C C 1
ATOM 1604 O O . PRO C 1 69 ? -3.475 12.778 -8.977 1.00 52.45 166 PRO C O 1
ATOM 1608 N N . VAL C 1 70 ? -5.562 12.270 -9.655 1.00 39.81 167 VAL C N 1
ATOM 1609 C CA . VAL C 1 70 ? -5.333 10.834 -9.717 1.00 41.57 167 VAL C CA 1
ATOM 1610 C C . VAL C 1 70 ? -4.523 10.436 -10.953 1.00 43.22 167 VAL C C 1
ATOM 1611 O O . VAL C 1 70 ? -3.792 9.444 -10.936 1.00 51.83 167 VAL C O 1
ATOM 1615 N N . CYS C 1 71 ? -4.630 11.227 -12.015 1.00 44.95 168 CYS C N 1
ATOM 1616 C CA . CYS C 1 71 ? -4.102 10.816 -13.311 1.00 46.13 168 CYS C CA 1
ATOM 1617 C C . CYS C 1 71 ? -2.798 11.499 -13.711 1.00 45.68 168 CYS C C 1
ATOM 1618 O O . CYS C 1 71 ? -2.176 11.111 -14.700 1.00 45.02 168 CYS C O 1
ATOM 1621 N N . GLY C 1 72 ? -2.368 12.500 -12.947 1.00 40.01 169 GLY C N 1
ATOM 1622 C CA . GLY C 1 72 ? -1.179 13.261 -13.299 1.00 37.61 169 GLY C CA 1
ATOM 1623 C C . GLY C 1 72 ? 0.126 12.487 -13.240 1.00 43.10 169 GLY C C 1
ATOM 1624 O O . GLY C 1 72 ? 1.163 13.049 -12.894 1.00 47.84 169 GLY C O 1
ATOM 1625 N N . ARG C 1 73 ? 0.079 11.202 -13.585 1.00 55.78 170 ARG C N 1
ATOM 1626 C CA . ARG C 1 73 ? 1.253 10.337 -13.541 1.00 56.41 170 ARG C CA 1
ATOM 1627 C C . ARG C 1 73 ? 1.395 9.538 -14.834 1.00 48.10 170 ARG C C 1
ATOM 1628 O O . ARG C 1 73 ? 2.266 9.814 -15.660 1.00 33.99 170 ARG C O 1
ATOM 1636 N N . ASN D 1 3 ? -27.385 -26.742 -18.208 1.00 37.50 100 ASN D N 1
ATOM 1637 C CA . ASN D 1 3 ? -27.112 -26.422 -19.604 1.00 34.18 100 ASN D CA 1
ATOM 1638 C C . ASN D 1 3 ? -25.674 -25.949 -19.790 1.00 34.86 100 ASN D C 1
ATOM 1639 O O . ASN D 1 3 ? -24.738 -26.748 -19.759 1.00 40.28 100 ASN D O 1
ATOM 1644 N N . TRP D 1 4 ? -25.506 -24.642 -19.969 1.00 32.40 101 TRP D N 1
ATOM 1645 C CA . TRP D 1 4 ? -24.196 -24.062 -20.244 1.00 35.11 101 TRP D CA 1
ATOM 1646 C C . TRP D 1 4 ? -23.229 -24.204 -19.069 1.00 39.83 101 TRP D C 1
ATOM 1647 O O . TRP D 1 4 ? -22.013 -24.191 -19.257 1.00 41.12 101 TRP D O 1
ATOM 1658 N N . ASP D 1 5 ? -23.767 -24.343 -17.861 1.00 40.45 102 ASP D N 1
ATOM 1659 C CA . ASP D 1 5 ? -22.935 -24.522 -16.676 1.00 39.38 102 ASP D CA 1
ATOM 1660 C C . ASP D 1 5 ? -22.396 -25.948 -16.594 1.00 42.70 102 ASP D C 1
ATOM 1661 O O . ASP D 1 5 ? -21.238 -26.164 -16.233 1.00 44.62 102 ASP D O 1
ATOM 1666 N N . ALA D 1 6 ? -23.243 -26.917 -16.930 1.00 43.45 103 ALA D N 1
ATOM 1667 C CA . ALA D 1 6 ? -22.852 -28.322 -16.914 1.00 35.18 103 ALA D CA 1
ATOM 1668 C C . ALA D 1 6 ? -21.803 -28.610 -17.983 1.00 36.63 103 ALA D C 1
ATOM 1669 O O . ALA D 1 6 ? -20.936 -29.466 -17.802 1.00 43.24 103 ALA D O 1
ATOM 1671 N N . ILE D 1 7 ? -21.890 -27.889 -19.095 1.00 34.96 104 ILE D N 1
ATOM 1672 C CA . ILE D 1 7 ? -20.938 -28.038 -20.191 1.00 42.16 104 ILE D CA 1
ATOM 1673 C C . ILE D 1 7 ? -19.588 -27.428 -19.831 1.00 39.37 104 ILE D C 1
ATOM 1674 O O . ILE D 1 7 ? -18.539 -28.020 -20.085 1.00 42.95 104 ILE D O 1
ATOM 1679 N N . ALA D 1 8 ? -19.626 -26.238 -19.238 1.00 42.84 105 ALA D N 1
ATOM 1680 C CA . ALA D 1 8 ? -18.414 -25.501 -18.894 1.00 40.73 105 ALA D CA 1
ATOM 1681 C C . ALA D 1 8 ? -17.555 -26.255 -17.884 1.00 47.09 105 ALA D C 1
ATOM 1682 O O . ALA D 1 8 ? -16.328 -26.272 -17.995 1.00 47.68 105 ALA D O 1
ATOM 1684 N N . GLN D 1 9 ? -18.201 -26.877 -16.902 1.00 43.88 106 GLN D N 1
ATOM 1685 C CA . GLN D 1 9 ? -17.490 -27.655 -15.894 1.00 40.40 106 GLN D CA 1
ATOM 1686 C C . GLN D 1 9 ? -16.784 -28.845 -16.532 1.00 41.46 106 GLN D C 1
ATOM 1687 O O . GLN D 1 9 ? -15.669 -29.196 -16.155 1.00 45.65 106 GLN D O 1
ATOM 1693 N N . CYS D 1 10 ? -17.443 -29.466 -17.503 1.00 39.38 107 CYS D N 1
ATOM 1694 C CA . CYS D 1 10 ? -16.847 -30.580 -18.227 1.00 38.15 107 CYS D CA 1
ATOM 1695 C C . CYS D 1 10 ? -15.713 -30.102 -19.127 1.00 44.28 107 CYS D C 1
ATOM 1696 O O . CYS D 1 10 ? -14.724 -30.807 -19.329 1.00 47.39 107 CYS D O 1
ATOM 1699 N N . GLU D 1 11 ? -15.859 -28.893 -19.658 1.00 41.91 108 GLU D N 1
ATOM 1700 C CA . GLU D 1 11 ? -14.951 -28.390 -20.680 1.00 36.18 108 GLU D CA 1
ATOM 1701 C C . GLU D 1 11 ? -13.692 -27.746 -20.100 1.00 36.59 108 GLU D C 1
ATOM 1702 O O . GLU D 1 11 ? -12.667 -27.668 -20.777 1.00 39.80 108 GLU D O 1
ATOM 1708 N N . SER D 1 12 ? -13.762 -27.285 -18.854 1.00 41.85 109 SER D N 1
ATOM 1709 C CA . SER D 1 12 ? -12.622 -26.593 -18.256 1.00 40.74 109 SER D CA 1
ATOM 1710 C C . SER D 1 12 ? -12.610 -26.620 -16.729 1.00 43.51 109 SER D C 1
ATOM 1711 O O . SER D 1 12 ? -11.775 -25.969 -16.103 1.00 47.48 109 SER D O 1
ATOM 1714 N N . GLY D 1 13 ? -13.527 -27.371 -16.130 1.00 45.69 110 GLY D N 1
ATOM 1715 C CA . GLY D 1 13 ? -13.591 -27.463 -14.682 1.00 46.05 110 GLY D CA 1
ATOM 1716 C C . GLY D 1 13 ? -14.603 -26.508 -14.079 1.00 44.53 110 GLY D C 1
ATOM 1717 O O . GLY D 1 13 ? -15.181 -26.780 -13.027 1.00 52.86 110 GLY D O 1
ATOM 1718 N N . GLY D 1 14 ? -14.823 -25.386 -14.755 1.00 35.98 111 GLY D N 1
ATOM 1719 C CA . GLY D 1 14 ? -15.733 -24.366 -14.269 1.00 35.42 111 GLY D CA 1
ATOM 1720 C C . GLY D 1 14 ? -15.039 -23.022 -14.217 1.00 38.36 111 GLY D C 1
ATOM 1721 O O . GLY D 1 14 ? -15.620 -22.019 -13.800 1.00 40.10 111 GLY D O 1
ATOM 1722 N N . ASN D 1 15 ? -13.781 -23.010 -14.644 1.00 39.03 112 ASN D N 1
ATOM 1723 C CA . ASN D 1 15 ? -12.985 -21.792 -14.666 1.00 41.67 112 ASN D CA 1
ATOM 1724 C C . ASN D 1 15 ? -13.230 -20.993 -15.941 1.00 42.82 112 ASN D C 1
ATOM 1725 O O . ASN D 1 15 ? -12.702 -21.324 -17.001 1.00 45.67 112 ASN D O 1
ATOM 1730 N N . TRP D 1 16 ? -14.035 -19.941 -15.832 1.00 39.53 113 TRP D N 1
ATOM 1731 C CA . TRP D 1 16 ? -14.345 -19.090 -16.976 1.00 42.79 113 TRP D CA 1
ATOM 1732 C C . TRP D 1 16 ? -13.183 -18.163 -17.323 1.00 41.93 113 TRP D C 1
ATOM 1733 O O . TRP D 1 16 ? -13.191 -17.510 -18.366 1.00 41.95 113 TRP D O 1
ATOM 1744 N N . SER D 1 17 ? -12.189 -18.107 -16.444 1.00 51.49 114 SER D N 1
ATOM 1745 C CA . SER D 1 17 ? -11.042 -17.231 -16.648 1.00 52.53 114 SER D CA 1
ATOM 1746 C C . SER D 1 17 ? -9.821 -18.015 -17.116 1.00 54.91 114 SER D C 1
ATOM 1747 O O . SER D 1 17 ? -8.719 -17.472 -17.196 1.00 61.06 114 SER D O 1
ATOM 1750 N N . ILE D 1 18 ? -10.026 -19.291 -17.428 1.00 50.74 115 ILE D N 1
ATOM 1751 C CA . ILE D 1 18 ? -8.934 -20.171 -17.834 1.00 50.19 115 ILE D CA 1
ATOM 1752 C C . ILE D 1 18 ? -8.277 -19.684 -19.129 1.00 53.82 115 ILE D C 1
ATOM 1753 O O . ILE D 1 18 ? -8.941 -19.152 -20.020 1.00 58.21 115 ILE D O 1
ATOM 1758 N N . ASN D 1 19 ? -6.960 -19.846 -19.207 1.00 57.25 116 ASN D N 1
ATOM 1759 C CA . ASN D 1 19 ? -6.192 -19.442 -20.378 1.00 54.49 116 ASN D CA 1
ATOM 1760 C C . ASN D 1 19 ? -4.867 -20.195 -20.422 1.00 55.98 116 ASN D C 1
ATOM 1761 O O . ASN D 1 19 ? -3.829 -19.660 -20.036 1.00 55.77 116 ASN D O 1
ATOM 1766 N N . THR D 1 20 ? -4.909 -21.439 -20.889 1.00 59.11 117 THR D N 1
ATOM 1767 C CA . THR D 1 20 ? -3.736 -22.306 -20.861 1.00 56.28 117 THR D CA 1
ATOM 1768 C C . THR D 1 20 ? -2.850 -22.159 -22.099 1.00 61.45 117 THR D C 1
ATOM 1769 O O . THR D 1 20 ? -1.983 -22.998 -22.345 1.00 66.45 117 THR D O 1
ATOM 1773 N N . GLY D 1 21 ? -3.071 -21.097 -22.872 1.00 63.44 118 GLY D N 1
ATOM 1774 C CA . GLY D 1 21 ? -2.283 -20.833 -24.067 1.00 63.85 118 GLY D CA 1
ATOM 1775 C C . GLY D 1 21 ? -2.407 -21.931 -25.108 1.00 63.45 118 GLY D C 1
ATOM 1776 O O . GLY D 1 21 ? -1.541 -22.092 -25.969 1.00 66.62 118 GLY D O 1
ATOM 1777 N N . ASN D 1 22 ? -3.498 -22.685 -25.021 1.00 65.74 119 ASN D N 1
ATOM 1778 C CA . ASN D 1 22 ? -3.751 -23.827 -25.893 1.00 70.84 119 ASN D CA 1
ATOM 1779 C C . ASN D 1 22 ? -4.268 -23.424 -27.269 1.00 66.17 119 ASN D C 1
ATOM 1780 O O . ASN D 1 22 ? -4.091 -24.151 -28.250 1.00 68.24 119 ASN D O 1
ATOM 1785 N N . GLY D 1 23 ? -4.885 -22.250 -27.336 1.00 60.62 120 GLY D N 1
ATOM 1786 C CA . GLY D 1 23 ? -5.550 -21.805 -28.544 1.00 57.33 120 GLY D CA 1
ATOM 1787 C C . GLY D 1 23 ? -7.032 -21.654 -28.274 1.00 58.69 120 GLY D C 1
ATOM 1788 O O . GLY D 1 23 ? -7.742 -20.962 -29.007 1.00 58.71 120 GLY D O 1
ATOM 1789 N N . TYR D 1 24 ? -7.500 -22.316 -27.220 1.00 57.97 121 TYR D N 1
ATOM 1790 C CA . TYR D 1 24 ? -8.878 -22.176 -26.773 1.00 55.85 121 TYR D CA 1
ATOM 1791 C C . TYR D 1 24 ? -8.919 -21.240 -25.572 1.00 58.11 121 TYR D C 1
ATOM 1792 O O . TYR D 1 24 ? -7.969 -21.184 -24.793 1.00 54.19 121 TYR D O 1
ATOM 1801 N N . TYR D 1 25 ? -10.012 -20.503 -25.414 1.00 59.17 122 TYR D N 1
ATOM 1802 C CA . TYR D 1 25 ? -10.106 -19.556 -24.307 1.00 52.91 122 TYR D CA 1
ATOM 1803 C C . TYR D 1 25 ? -11.481 -19.598 -23.645 1.00 48.64 122 TYR D C 1
ATOM 1804 O O . TYR D 1 25 ? -12.466 -19.997 -24.264 1.00 46.12 122 TYR D O 1
ATOM 1813 N N . GLY D 1 26 ? -11.541 -19.186 -22.382 1.00 50.08 123 GLY D N 1
ATOM 1814 C CA . GLY D 1 26 ? -12.797 -19.137 -21.655 1.00 49.60 123 GLY D CA 1
ATOM 1815 C C . GLY D 1 26 ? -13.238 -20.485 -21.117 1.00 41.49 123 GLY D C 1
ATOM 1816 O O . GLY D 1 26 ? -12.627 -21.511 -21.412 1.00 44.56 123 GLY D O 1
ATOM 1817 N N . GLY D 1 27 ? -14.313 -20.482 -20.335 1.00 39.09 124 GLY D N 1
ATOM 1818 C CA . GLY D 1 27 ? -14.814 -21.694 -19.712 1.00 37.37 124 GLY D CA 1
ATOM 1819 C C . GLY D 1 27 ? -15.416 -22.699 -20.678 1.00 45.71 124 GLY D C 1
ATOM 1820 O O . GLY D 1 27 ? -15.650 -23.849 -20.312 1.00 47.10 124 GLY D O 1
ATOM 1821 N N . LEU D 1 28 ? -15.667 -22.268 -21.910 1.00 41.43 125 LEU D N 1
ATOM 1822 C CA . LEU D 1 28 ? -16.249 -23.143 -22.923 1.00 37.71 125 LEU D CA 1
ATOM 1823 C C . LEU D 1 28 ? -15.245 -23.450 -24.032 1.00 40.39 125 LEU D C 1
ATOM 1824 O O . LEU D 1 28 ? -15.575 -24.115 -25.016 1.00 40.85 125 LEU D O 1
ATOM 1829 N N . ARG D 1 29 ? -14.025 -22.949 -23.857 1.00 43.43 126 ARG D N 1
ATOM 1830 C CA . ARG D 1 29 ? -12.907 -23.198 -24.768 1.00 48.06 126 ARG D CA 1
ATOM 1831 C C . ARG D 1 29 ? -13.204 -22.792 -26.209 1.00 45.32 126 ARG D C 1
ATOM 1832 O O . ARG D 1 29 ? -13.344 -23.637 -27.092 1.00 54.01 126 ARG D O 1
ATOM 1840 N N . PHE D 1 30 ? -13.287 -21.485 -26.437 1.00 48.93 127 PHE D N 1
ATOM 1841 C CA . PHE D 1 30 ? -13.425 -20.951 -27.785 1.00 44.51 127 PHE D CA 1
ATOM 1842 C C . PHE D 1 30 ? -12.055 -20.713 -28.401 1.00 48.09 127 PHE D C 1
ATOM 1843 O O . PHE D 1 30 ? -11.155 -20.202 -27.738 1.00 52.49 127 PHE D O 1
ATOM 1851 N N . THR D 1 31 ? -11.896 -21.079 -29.668 1.00 52.82 128 THR D N 1
ATOM 1852 C CA . THR D 1 31 ? -10.690 -20.720 -30.402 1.00 49.52 128 THR D CA 1
ATOM 1853 C C . THR D 1 31 ? -10.697 -19.212 -30.632 1.00 51.97 128 THR D C 1
ATOM 1854 O O . THR D 1 31 ? -11.734 -18.566 -30.482 1.00 49.73 128 THR D O 1
ATOM 1858 N N . ALA D 1 32 ? -9.548 -18.650 -30.992 1.00 46.62 129 ALA D N 1
ATOM 1859 C CA . ALA D 1 32 ? -9.449 -17.212 -31.221 1.00 46.16 129 ALA D CA 1
ATOM 1860 C C . ALA D 1 32 ? -10.369 -16.771 -32.356 1.00 56.41 129 ALA D C 1
ATOM 1861 O O . ALA D 1 32 ? -11.087 -15.778 -32.236 1.00 55.33 129 AL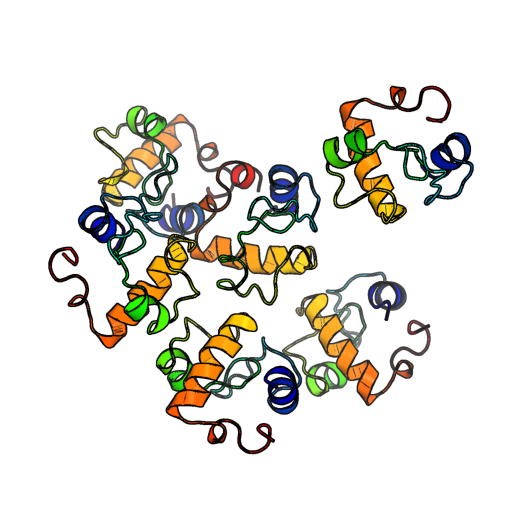A D O 1
ATOM 1863 N N . GLY D 1 33 ? -10.352 -17.527 -33.449 1.00 56.29 130 GLY D N 1
ATOM 1864 C CA . GLY D 1 33 ? -11.173 -17.220 -34.604 1.00 47.95 130 GLY D CA 1
ATOM 1865 C C . GLY D 1 33 ? -12.659 -17.365 -34.339 1.00 53.68 130 GLY D C 1
ATOM 1866 O O . GLY D 1 33 ? -13.437 -16.464 -34.647 1.00 67.25 130 GLY D O 1
ATOM 1867 N N . THR D 1 34 ? -13.051 -18.497 -33.762 1.00 51.87 131 THR D N 1
ATOM 1868 C CA . THR D 1 34 ? -14.459 -18.788 -33.508 1.00 53.22 131 THR D CA 1
ATOM 1869 C C . THR D 1 34 ? -15.084 -17.785 -32.540 1.00 59.58 131 THR D C 1
ATOM 1870 O O . THR D 1 34 ? -16.262 -17.446 -32.659 1.00 63.54 131 THR D O 1
ATOM 1874 N N . TRP D 1 35 ? -14.286 -17.303 -31.591 1.00 59.69 132 TRP D N 1
ATOM 1875 C CA . TRP D 1 35 ? -14.762 -16.346 -30.596 1.00 55.74 132 TRP D CA 1
ATOM 1876 C C . TRP D 1 35 ? -15.233 -15.046 -31.242 1.00 62.13 132 TRP D C 1
ATOM 1877 O O . TRP D 1 35 ? -16.367 -14.616 -31.034 1.00 64.79 132 TRP D O 1
ATOM 1888 N N . ARG D 1 36 ? -14.359 -14.429 -32.030 1.00 57.31 133 ARG D N 1
ATOM 1889 C CA . ARG D 1 36 ? -14.687 -13.186 -32.721 1.00 64.45 133 ARG D CA 1
ATOM 1890 C C . ARG D 1 36 ? -15.726 -13.404 -33.817 1.00 64.25 133 ARG D C 1
ATOM 1891 O O . ARG D 1 36 ? -16.548 -12.528 -34.087 1.00 67.77 133 ARG D O 1
ATOM 1899 N N . ALA D 1 37 ? -15.685 -14.578 -34.441 1.00 62.34 134 ALA D N 1
ATOM 1900 C CA . ALA D 1 37 ? -16.566 -14.889 -35.563 1.00 58.38 134 ALA D CA 1
ATOM 1901 C C . ALA D 1 37 ? -18.035 -14.898 -35.158 1.00 63.68 134 ALA D C 1
ATOM 1902 O O . ALA D 1 37 ? -18.910 -14.591 -35.968 1.00 61.51 134 ALA D O 1
ATOM 1904 N N . ASN D 1 38 ? -18.302 -15.249 -33.904 1.00 59.45 135 ASN D N 1
ATOM 1905 C CA . ASN D 1 38 ? -19.671 -15.343 -33.413 1.00 56.36 135 ASN D CA 1
ATOM 1906 C C . ASN D 1 38 ? -20.076 -14.144 -32.561 1.00 56.16 135 ASN D C 1
ATOM 1907 O O . ASN D 1 38 ? -20.964 -14.247 -31.715 1.00 50.59 135 ASN D O 1
ATOM 1912 N N . GLY D 1 39 ? -19.420 -13.011 -32.786 1.00 59.58 136 GLY D N 1
ATOM 1913 C CA . GLY D 1 39 ? -19.782 -11.773 -32.119 1.00 52.30 136 GLY D CA 1
ATOM 1914 C C . GLY D 1 39 ? -19.120 -11.559 -30.771 1.00 58.08 136 GLY D C 1
ATOM 1915 O O . GLY D 1 39 ? -19.630 -10.812 -29.937 1.00 53.96 136 GLY D O 1
ATOM 1916 N N . GLY D 1 40 ? -17.983 -12.212 -30.554 1.00 63.72 137 GLY D N 1
ATOM 1917 C CA . GLY D 1 40 ? -17.235 -12.040 -29.322 1.00 58.38 137 GLY D CA 1
ATOM 1918 C C . GLY D 1 40 ? -16.374 -10.793 -29.372 1.00 63.14 137 GLY D C 1
ATOM 1919 O O . GLY D 1 40 ? -15.965 -10.360 -30.446 1.00 72.80 137 GLY D O 1
ATOM 1920 N N . SER D 1 41 ? -16.098 -10.212 -28.209 1.00 67.07 138 SER D N 1
ATOM 1921 C CA . SER D 1 41 ? -15.293 -8.997 -28.142 1.00 65.94 138 SER D CA 1
ATOM 1922 C C . SER D 1 41 ? -13.802 -9.313 -28.204 1.00 66.00 138 SER D C 1
ATOM 1923 O O . SER D 1 41 ? -13.314 -9.849 -29.198 1.00 74.19 138 SER D O 1
ATOM 1926 N N . GLY D 1 42 ? -13.083 -8.977 -27.138 1.00 59.12 139 GLY D N 1
ATOM 1927 C CA . GLY D 1 42 ? -11.652 -9.213 -27.079 1.00 58.63 139 GLY D CA 1
ATOM 1928 C C . GLY D 1 42 ? -11.313 -10.680 -26.903 1.00 61.67 139 GLY D C 1
ATOM 1929 O O . GLY D 1 42 ? -11.251 -11.434 -27.874 1.00 57.95 139 GLY D O 1
ATOM 1930 N N . SER D 1 43 ? -11.091 -11.085 -25.657 1.00 59.24 140 SER D N 1
ATOM 1931 C CA . SER D 1 43 ? -10.764 -12.472 -25.348 1.00 53.79 140 SER D CA 1
ATOM 1932 C C . SER D 1 43 ? -11.897 -13.158 -24.596 1.00 59.22 140 SER D C 1
ATOM 1933 O O . SER D 1 43 ? -12.643 -12.517 -23.855 1.00 68.83 140 SER D O 1
ATOM 1936 N N . ALA D 1 44 ? -12.019 -14.466 -24.792 1.00 58.16 141 ALA D N 1
ATOM 1937 C CA . ALA D 1 44 ? -13.017 -15.258 -24.085 1.00 59.19 141 ALA D CA 1
ATOM 1938 C C . ALA D 1 44 ? -12.605 -15.444 -22.631 1.00 54.57 141 ALA D C 1
ATOM 1939 O O . ALA D 1 44 ? -13.444 -15.662 -21.756 1.00 52.75 141 ALA D O 1
ATOM 1941 N N . ALA D 1 45 ? -11.302 -15.350 -22.384 1.00 51.88 142 ALA D N 1
ATOM 1942 C CA . ALA D 1 45 ? -10.751 -15.499 -21.043 1.00 53.78 142 ALA D CA 1
ATOM 1943 C C . ALA D 1 45 ? -11.128 -14.316 -20.159 1.00 54.27 142 ALA D C 1
ATOM 1944 O O . ALA D 1 45 ? -11.534 -14.492 -19.010 1.00 51.12 142 ALA D O 1
ATOM 1946 N N . ASN D 1 46 ? -10.993 -13.110 -20.700 1.00 55.19 143 ASN D N 1
ATOM 1947 C CA . ASN D 1 46 ? -11.327 -11.897 -19.961 1.00 56.76 143 ASN D CA 1
ATOM 1948 C C . ASN D 1 46 ? -12.781 -11.478 -20.157 1.00 51.50 143 ASN D C 1
ATOM 1949 O O . ASN D 1 46 ? -13.143 -10.326 -19.915 1.00 51.35 143 ASN D O 1
ATOM 1954 N N . ALA D 1 47 ? -13.612 -12.419 -20.593 1.00 51.96 144 ALA D N 1
ATOM 1955 C CA . ALA D 1 47 ? -15.027 -12.145 -20.816 1.00 55.10 144 ALA D CA 1
ATOM 1956 C C . ALA D 1 47 ? -15.874 -12.708 -19.682 1.00 44.42 144 ALA D C 1
ATOM 1957 O O . ALA D 1 47 ? -15.534 -13.733 -19.092 1.00 42.09 144 ALA D O 1
ATOM 1959 N N . SER D 1 48 ? -16.980 -12.036 -19.380 1.00 42.32 145 SER D N 1
ATOM 1960 C CA . SER D 1 48 ? -17.882 -12.499 -18.333 1.00 46.15 145 SER D CA 1
ATOM 1961 C C . SER D 1 48 ? -18.599 -13.771 -18.768 1.00 48.64 145 SER D C 1
ATOM 1962 O O . SER D 1 48 ? -18.639 -14.093 -19.955 1.00 45.94 145 SER D O 1
ATOM 1965 N N . ARG D 1 49 ? -19.160 -14.488 -17.799 1.00 53.59 146 ARG D N 1
ATOM 1966 C CA . ARG D 1 49 ? -19.901 -15.715 -18.068 1.00 44.43 146 ARG D CA 1
ATOM 1967 C C . ARG D 1 49 ? -21.075 -15.454 -19.004 1.00 46.87 146 ARG D C 1
ATOM 1968 O O . ARG D 1 49 ? -21.279 -16.186 -19.970 1.00 50.22 146 ARG D O 1
ATOM 1976 N N . GLU D 1 50 ? -21.833 -14.400 -18.717 1.00 47.92 147 GLU D N 1
ATOM 1977 C CA . GLU D 1 50 ? -22.987 -14.032 -19.532 1.00 45.69 147 GLU D CA 1
ATOM 1978 C C . GLU D 1 50 ? -22.590 -13.711 -20.972 1.00 48.79 147 GLU D C 1
ATOM 1979 O O . GLU D 1 50 ? -23.329 -14.010 -21.910 1.00 48.75 147 GLU D O 1
ATOM 1985 N N . GLU D 1 51 ? -21.421 -13.101 -21.140 1.00 46.64 148 GLU D N 1
ATOM 1986 C CA . GLU D 1 51 ? -20.918 -12.768 -22.468 1.00 53.56 148 GLU D CA 1
ATOM 1987 C C . GLU D 1 51 ? -20.513 -14.023 -23.237 1.00 54.85 148 GLU D C 1
ATOM 1988 O O . GLU D 1 51 ? -20.793 -14.148 -24.430 1.00 53.94 148 GLU D O 1
ATOM 1994 N N . GLN D 1 52 ? -19.856 -14.950 -22.547 1.00 51.10 149 GLN D N 1
ATOM 1995 C CA . GLN D 1 52 ? -19.426 -16.198 -23.166 1.00 48.81 149 GLN D CA 1
ATOM 1996 C C . GLN D 1 52 ? -20.624 -17.054 -23.556 1.00 49.26 149 GLN D C 1
ATOM 1997 O O . GLN D 1 52 ? -20.627 -17.691 -24.609 1.00 44.93 149 GLN D O 1
ATOM 2003 N N . ILE D 1 53 ? -21.639 -17.066 -22.697 1.00 46.61 150 ILE D N 1
ATOM 2004 C CA . ILE D 1 53 ? -22.875 -17.786 -22.976 1.00 43.19 150 ILE D CA 1
ATOM 2005 C C . ILE D 1 53 ? -23.583 -17.156 -24.172 1.00 49.09 150 ILE D C 1
ATOM 2006 O O . ILE D 1 53 ? -24.184 -17.856 -24.988 1.00 51.13 150 ILE D O 1
ATOM 2011 N N . ARG D 1 54 ? -23.493 -15.833 -24.278 1.00 50.78 151 ARG D N 1
ATOM 2012 C CA . ARG D 1 54 ? -24.079 -15.112 -25.403 1.00 48.06 151 ARG D CA 1
ATOM 2013 C C . ARG D 1 54 ? -23.471 -15.573 -26.723 1.00 46.88 151 ARG D C 1
ATOM 2014 O O . ARG D 1 54 ? -24.186 -15.861 -27.683 1.00 49.97 151 ARG D O 1
ATOM 2022 N N . VAL D 1 55 ? -22.144 -15.640 -26.760 1.00 44.62 152 VAL D N 1
ATOM 2023 C CA . VAL D 1 55 ? -21.423 -16.107 -27.937 1.00 43.91 152 VAL D CA 1
ATOM 2024 C C . VAL D 1 55 ? -21.687 -17.591 -28.174 1.00 47.66 152 VAL D C 1
ATOM 2025 O O . VAL D 1 55 ? -21.804 -18.039 -29.316 1.00 58.30 152 VAL D O 1
ATOM 2029 N N . ALA D 1 56 ? -21.794 -18.345 -27.084 1.00 50.60 153 ALA D N 1
ATOM 2030 C CA . ALA D 1 56 ? -22.017 -19.786 -27.157 1.00 48.70 153 ALA D CA 1
ATOM 2031 C C . ALA D 1 56 ? -23.317 -20.122 -27.879 1.00 49.66 153 ALA D C 1
ATOM 2032 O O . ALA D 1 56 ? -23.385 -21.094 -28.630 1.00 53.33 153 ALA D O 1
ATOM 2034 N N . GLU D 1 57 ? -24.345 -19.312 -27.645 1.00 50.83 154 GLU D N 1
ATOM 2035 C CA . GLU D 1 57 ? -25.634 -19.497 -28.301 1.00 50.89 154 GLU D CA 1
ATOM 2036 C C . GLU D 1 57 ? -25.510 -19.301 -29.809 1.00 51.64 154 GLU D C 1
ATOM 2037 O O . GLU D 1 57 ? -26.207 -19.950 -30.589 1.00 50.97 154 GLU D O 1
ATOM 2043 N N . ASN D 1 58 ? -24.616 -18.402 -30.210 1.00 44.35 155 ASN D N 1
ATOM 2044 C CA . ASN D 1 58 ? -24.367 -18.142 -31.623 1.00 42.36 155 ASN D CA 1
ATOM 2045 C C . ASN D 1 58 ? -23.637 -19.301 -32.290 1.00 46.59 155 ASN D C 1
ATOM 2046 O O . ASN D 1 58 ? -23.909 -19.635 -33.442 1.00 52.37 155 ASN D O 1
ATOM 2051 N N . VAL D 1 59 ? -22.708 -19.909 -31.560 1.00 48.08 156 VAL D N 1
ATOM 2052 C CA . VAL D 1 59 ? -22.016 -21.098 -32.040 1.00 45.50 156 VAL D CA 1
ATOM 2053 C C . VAL D 1 59 ? -22.983 -22.278 -32.043 1.00 49.35 156 VAL D C 1
ATOM 2054 O O . VAL D 1 59 ? -22.846 -23.209 -32.836 1.00 54.05 156 VAL D O 1
ATOM 2058 N N . LEU D 1 60 ? -23.967 -22.223 -31.151 1.00 46.45 157 LEU D N 1
ATOM 2059 C CA . LEU D 1 60 ? -24.983 -23.263 -31.045 1.00 47.78 157 LEU D CA 1
ATOM 2060 C C . LEU D 1 60 ? -25.949 -23.202 -32.227 1.00 49.01 157 LEU D C 1
ATOM 2061 O O . LEU D 1 60 ? -26.567 -24.203 -32.588 1.00 50.78 157 LEU D O 1
ATOM 2066 N N . ARG D 1 61 ? -26.070 -22.024 -32.830 1.00 49.13 158 ARG D N 1
ATOM 2067 C CA . ARG D 1 61 ? -27.004 -21.824 -33.933 1.00 55.20 158 ARG D CA 1
ATOM 2068 C C . ARG D 1 61 ? -26.344 -22.037 -35.295 1.00 56.50 158 ARG D C 1
ATOM 2069 O O . ARG D 1 61 ? -26.978 -22.526 -36.231 1.00 54.54 158 ARG D O 1
ATOM 2077 N N . SER D 1 62 ? -25.068 -21.680 -35.401 1.00 47.64 159 SER D N 1
ATOM 2078 C CA . SER D 1 62 ? -24.348 -21.799 -36.665 1.00 42.09 159 SER D CA 1
ATOM 2079 C C . SER D 1 62 ? -23.688 -23.164 -36.810 1.00 45.19 159 SER D C 1
ATOM 2080 O O . SER D 1 62 ? -23.772 -23.796 -37.862 1.00 51.95 159 SER D O 1
ATOM 2083 N N . GLN D 1 63 ? -23.027 -23.611 -35.747 1.00 49.67 160 GLN D N 1
ATOM 2084 C CA . GLN D 1 63 ? -22.328 -24.889 -35.760 1.00 43.10 160 GLN D CA 1
ATOM 2085 C C . GLN D 1 63 ? -23.157 -25.979 -35.093 1.00 49.42 160 GLN D C 1
ATOM 2086 O O . GLN D 1 63 ? -23.316 -27.069 -35.637 1.00 51.99 160 GLN D O 1
ATOM 2092 N N . GLY D 1 64 ? -23.680 -25.678 -33.909 1.00 51.39 161 GLY D N 1
ATOM 2093 C CA . GLY D 1 64 ? -24.471 -26.637 -33.160 1.00 43.92 161 GLY D CA 1
ATOM 2094 C C . GLY D 1 64 ? -23.726 -27.199 -31.964 1.00 44.60 161 GLY D C 1
ATOM 2095 O O . GLY D 1 64 ? -22.655 -26.712 -31.606 1.00 44.97 161 GLY D O 1
ATOM 2096 N N . ILE D 1 65 ? -24.289 -28.237 -31.353 1.00 47.42 162 ILE D N 1
ATOM 2097 C CA . ILE D 1 65 ? -23.700 -28.853 -30.166 1.00 42.95 162 ILE D CA 1
ATOM 2098 C C . ILE D 1 65 ? -22.417 -29.610 -30.509 1.00 43.29 162 ILE D C 1
ATOM 2099 O O . ILE D 1 65 ? -21.702 -30.082 -29.623 1.00 38.14 162 ILE D O 1
ATOM 2104 N N . ARG D 1 66 ? -22.125 -29.715 -31.802 1.00 48.56 163 ARG D N 1
ATOM 2105 C CA . ARG D 1 66 ? -20.930 -30.403 -32.274 1.00 42.87 163 ARG D CA 1
ATOM 2106 C C . ARG D 1 66 ? -19.646 -29.691 -31.857 1.00 45.23 163 ARG D C 1
ATOM 2107 O O . ARG D 1 66 ? -18.570 -30.290 -31.853 1.00 53.40 163 ARG D O 1
ATOM 2115 N N . ALA D 1 67 ? -19.761 -28.412 -31.517 1.00 40.17 164 ALA D N 1
ATOM 2116 C CA . ALA D 1 67 ? -18.612 -27.633 -31.071 1.00 40.27 164 ALA D CA 1
ATOM 2117 C C . ALA D 1 67 ? -18.061 -28.191 -29.765 1.00 44.70 164 ALA D C 1
ATOM 2118 O O . ALA D 1 67 ? -16.858 -28.143 -29.515 1.00 47.44 164 ALA D O 1
ATOM 2120 N N . TRP D 1 68 ? -18.957 -28.721 -28.939 1.00 44.50 165 TRP D N 1
ATOM 2121 C CA . TRP D 1 68 ? -18.574 -29.363 -27.689 1.00 44.79 165 TRP D CA 1
ATOM 2122 C C . TRP D 1 68 ? -19.042 -30.815 -27.703 1.00 45.97 165 TRP D C 1
ATOM 2123 O O . TRP D 1 68 ? -20.100 -31.134 -27.164 1.00 51.19 165 TRP D O 1
ATOM 2134 N N . PRO D 1 69 ? -18.250 -31.700 -28.331 1.00 47.22 166 PRO D N 1
ATOM 2135 C CA . PRO D 1 69 ? -18.619 -33.102 -28.572 1.00 47.27 166 PRO D CA 1
ATOM 2136 C C . PRO D 1 69 ? -18.902 -33.898 -27.296 1.00 47.98 166 PRO D C 1
ATOM 2137 O O . PRO D 1 69 ? -20.025 -34.362 -27.098 1.00 50.94 166 PRO D O 1
ATOM 2141 N N . VAL D 1 70 ? -17.889 -34.046 -26.448 1.00 43.30 167 VAL D N 1
ATOM 2142 C CA . VAL D 1 70 ? -17.979 -34.896 -25.263 1.00 39.24 167 VAL D CA 1
ATOM 2143 C C . VAL D 1 70 ? -18.747 -34.242 -24.116 1.00 39.27 167 VAL D C 1
ATOM 2144 O O . VAL D 1 70 ? -19.449 -34.917 -23.362 1.00 40.95 167 VAL D O 1
ATOM 2148 N N . CYS D 1 71 ? -18.610 -32.927 -23.988 1.00 45.53 168 CYS D N 1
ATOM 2149 C CA . CYS D 1 71 ? -19.219 -32.202 -22.878 1.00 39.54 168 CYS D CA 1
ATOM 2150 C C . CYS D 1 71 ? -20.614 -31.690 -23.217 1.00 44.59 168 CYS D C 1
ATOM 2151 O O . CYS D 1 71 ? -21.301 -31.127 -22.364 1.00 46.21 168 CYS D O 1
ATOM 2154 N N . GLY D 1 72 ? -21.030 -31.889 -24.463 1.00 45.72 169 GLY D N 1
ATOM 2155 C CA . GLY D 1 72 ? -22.311 -31.388 -24.921 1.00 38.91 169 GLY D CA 1
ATOM 2156 C C . GLY D 1 72 ? -23.461 -32.348 -24.695 1.00 42.85 169 GLY D C 1
ATOM 2157 O O . GLY D 1 72 ? -24.539 -32.173 -25.258 1.00 49.65 169 GLY D O 1
ATOM 2158 N N . ARG D 1 73 ? -23.236 -33.365 -23.870 1.00 35.36 170 ARG D N 1
ATOM 2159 C CA . ARG D 1 73 ? -24.281 -34.333 -23.564 1.00 29.40 170 ARG D CA 1
ATOM 2160 C C . ARG D 1 73 ? -25.120 -33.875 -22.378 1.00 32.33 170 ARG D C 1
ATOM 2161 O O . ARG D 1 73 ? -24.697 -33.019 -21.602 1.00 35.30 170 ARG D O 1
ATOM 2169 N N . ASN E 1 3 ? -13.022 7.647 -36.194 1.00 73.51 100 ASN E N 1
ATOM 2170 C CA . ASN E 1 3 ? -12.401 7.861 -34.892 1.00 56.98 100 ASN E CA 1
ATOM 2171 C C . ASN E 1 3 ? -12.776 9.196 -34.244 1.00 56.16 100 ASN E C 1
ATOM 2172 O O . ASN E 1 3 ? -12.040 10.171 -34.394 1.00 62.72 100 ASN E O 1
ATOM 2177 N N . TRP E 1 4 ? -13.910 9.275 -33.544 1.00 58.36 101 TRP E N 1
ATOM 2178 C CA . TRP E 1 4 ? -14.955 8.252 -33.493 1.00 54.32 101 TRP E CA 1
ATOM 2179 C C . TRP E 1 4 ? -16.253 8.932 -33.074 1.00 47.05 101 TRP E C 1
ATOM 2180 O O . TRP E 1 4 ? -17.339 8.546 -33.504 1.00 48.68 101 TRP E O 1
ATOM 2191 N N . ASP E 1 5 ? -16.121 9.945 -32.221 1.00 55.24 102 ASP E N 1
ATOM 2192 C CA . ASP E 1 5 ? -17.263 10.707 -31.728 1.00 56.07 102 ASP E CA 1
ATOM 2193 C C . ASP E 1 5 ? -17.797 11.641 -32.805 1.00 49.53 102 ASP E C 1
ATOM 2194 O O . ASP E 1 5 ? -18.914 12.149 -32.703 1.00 50.87 102 ASP E O 1
ATOM 2199 N N . ALA E 1 6 ? -16.981 11.873 -33.828 1.00 45.02 103 ALA E N 1
ATOM 2200 C CA . ALA E 1 6 ? -17.376 12.697 -34.961 1.00 41.98 103 ALA E CA 1
ATOM 2201 C C . ALA E 1 6 ? -18.515 12.039 -35.730 1.00 42.71 103 ALA E C 1
ATOM 2202 O O . ALA E 1 6 ? -19.398 12.720 -36.252 1.00 42.69 103 ALA E O 1
ATOM 2204 N N . ILE E 1 7 ? -18.489 10.711 -35.792 1.00 34.85 104 ILE E N 1
ATOM 2205 C CA . ILE E 1 7 ? -19.537 9.953 -36.464 1.00 40.39 104 ILE E CA 1
ATOM 2206 C C . ILE E 1 7 ? -20.864 10.099 -35.726 1.00 39.05 104 ILE E C 1
ATOM 2207 O O . ILE E 1 7 ? -21.912 10.285 -36.344 1.00 39.46 104 ILE E O 1
ATOM 2212 N N . ALA E 1 8 ? -20.808 10.023 -34.400 1.00 38.18 105 ALA E N 1
ATOM 2213 C CA . ALA E 1 8 ? -22.000 10.153 -33.570 1.00 40.74 105 ALA E CA 1
ATOM 2214 C C . ALA E 1 8 ? -22.552 11.572 -33.626 1.00 42.28 105 ALA E C 1
ATOM 2215 O O . ALA E 1 8 ? -23.763 11.783 -33.542 1.00 40.23 105 ALA E O 1
ATOM 2217 N N . GLN E 1 9 ? -21.654 12.543 -33.760 1.00 42.57 106 GLN E N 1
ATOM 2218 C CA . GLN E 1 9 ? -22.046 13.935 -33.931 1.00 43.39 106 GLN E CA 1
ATOM 2219 C C . GLN E 1 9 ? -22.834 14.098 -35.227 1.00 42.64 106 GLN E C 1
ATOM 2220 O O . GLN E 1 9 ? -23.756 14.909 -35.312 1.00 44.54 106 GLN E O 1
ATOM 2226 N N . CYS E 1 10 ? -22.471 13.308 -36.232 1.00 39.29 107 CYS E N 1
ATOM 2227 C CA . CYS E 1 10 ? -23.125 13.367 -37.533 1.00 38.24 107 CYS E CA 1
ATOM 2228 C C . CYS E 1 10 ? -24.458 12.626 -37.539 1.00 41.34 107 CYS E C 1
ATOM 2229 O O . CYS E 1 10 ? -25.437 13.090 -38.125 1.00 42.55 107 CYS E O 1
ATOM 2232 N N . GLU E 1 11 ? -24.488 11.470 -36.884 1.00 37.68 108 GLU E N 1
ATOM 2233 C CA . GLU E 1 11 ? -25.656 10.597 -36.919 1.00 39.62 108 GLU E CA 1
ATOM 2234 C C . GLU E 1 11 ? -26.760 11.026 -35.958 1.00 39.72 108 GLU E C 1
ATOM 2235 O O . GLU E 1 11 ? -27.938 11.012 -36.314 1.00 45.65 108 GLU E O 1
ATOM 2241 N N . SER E 1 12 ? -26.380 11.406 -34.743 1.00 43.24 109 SER E N 1
ATOM 2242 C CA . SER E 1 12 ? -27.360 11.665 -33.694 1.00 44.85 109 SER E CA 1
ATOM 2243 C C . SER E 1 12 ? -27.295 13.085 -33.139 1.00 44.62 109 SER E C 1
ATOM 2244 O O . SER E 1 12 ? -28.202 13.518 -32.428 1.00 51.08 109 SER E O 1
ATOM 2247 N N . GLY E 1 13 ? -26.226 13.805 -33.456 1.00 42.50 110 GLY E N 1
ATOM 2248 C CA . GLY E 1 13 ? -26.067 15.164 -32.970 1.00 47.82 110 GLY E CA 1
ATOM 2249 C C . GLY E 1 13 ? -25.043 15.276 -31.858 1.00 51.03 110 GLY E C 1
ATOM 2250 O O . GLY E 1 13 ? -24.605 16.375 -31.516 1.00 49.50 110 GLY E O 1
ATOM 2251 N N . GLY E 1 14 ? -24.665 14.137 -31.285 1.00 46.88 111 GLY E N 1
ATOM 2252 C CA . GLY E 1 14 ? -23.631 14.109 -30.267 1.00 54.07 111 GLY E CA 1
ATOM 2253 C C . GLY E 1 14 ? -24.021 13.481 -28.941 1.00 57.38 111 GLY E C 1
ATOM 2254 O O . GLY E 1 14 ? -23.272 13.574 -27.969 1.00 58.35 111 GLY E O 1
ATOM 2255 N N . ASN E 1 15 ? -25.187 12.843 -28.891 1.00 44.55 112 ASN E N 1
ATOM 2256 C CA . ASN E 1 15 ? -25.625 12.161 -27.672 1.00 51.30 112 ASN E CA 1
ATOM 2257 C C . ASN E 1 15 ? -25.987 10.697 -27.925 1.00 52.91 112 ASN E C 1
ATOM 2258 O O . ASN E 1 15 ? -26.539 10.356 -28.970 1.00 47.39 112 ASN E O 1
ATOM 2263 N N . TRP E 1 16 ? -25.676 9.841 -26.954 1.00 50.04 113 TRP E N 1
ATOM 2264 C CA . TRP E 1 16 ? -25.698 8.391 -27.154 1.00 42.15 113 TRP E CA 1
ATOM 2265 C C . TRP E 1 16 ? -26.909 7.677 -26.558 1.00 43.35 113 TRP E C 1
ATOM 2266 O O . TRP E 1 16 ? -26.958 6.448 -26.546 1.00 48.90 113 TRP E O 1
ATOM 2277 N N . SER E 1 17 ? -27.884 8.434 -26.070 1.00 45.68 114 SER E N 1
ATOM 2278 C CA . SER E 1 17 ? -29.009 7.829 -25.366 1.00 50.91 114 SER E CA 1
ATOM 2279 C C . SER E 1 17 ? -30.349 8.078 -26.058 1.00 56.52 114 SER E C 1
ATOM 2280 O O . SER E 1 17 ? -31.371 8.253 -25.397 1.00 64.78 114 SER E O 1
ATOM 2283 N N . ILE E 1 18 ? -30.343 8.072 -27.387 1.00 51.55 115 ILE E N 1
ATOM 2284 C CA . ILE E 1 18 ? -31.531 8.409 -28.167 1.00 48.67 115 ILE E CA 1
ATOM 2285 C C . ILE E 1 18 ? -32.594 7.314 -28.165 1.00 52.82 115 ILE E C 1
ATOM 2286 O O . ILE E 1 18 ? -32.279 6.124 -28.166 1.00 65.95 115 ILE E O 1
ATOM 2291 N N . ASN E 1 19 ? -33.855 7.730 -28.164 1.00 58.06 116 ASN E N 1
ATOM 2292 C CA . ASN E 1 19 ? -34.964 6.822 -28.419 1.00 58.62 116 ASN E CA 1
ATOM 2293 C C . ASN E 1 19 ? -36.140 7.583 -29.016 1.00 58.63 116 ASN E C 1
ATOM 2294 O O . ASN E 1 19 ? -37.171 7.769 -28.370 1.00 67.73 116 ASN E O 1
ATOM 2299 N N . THR E 1 20 ? -35.969 8.025 -30.257 1.00 63.76 117 THR E N 1
ATOM 2300 C CA . THR E 1 20 ? -37.000 8.776 -30.961 1.00 61.18 117 THR E CA 1
ATOM 2301 C C . THR E 1 20 ? -38.114 7.833 -31.407 1.00 59.43 117 THR E C 1
ATOM 2302 O O . THR E 1 20 ? -39.189 8.267 -31.825 1.00 77.78 117 THR E O 1
ATOM 2306 N N . GLY E 1 21 ? -37.851 6.535 -31.305 1.00 51.60 118 GLY E N 1
ATOM 2307 C CA . GLY E 1 21 ? -38.816 5.529 -31.704 1.00 56.99 118 GLY E CA 1
ATOM 2308 C C . GLY E 1 21 ? -38.895 5.414 -33.211 1.00 62.24 118 GLY E C 1
ATOM 2309 O O . GLY E 1 21 ? -39.855 4.868 -33.755 1.00 61.25 118 GLY E O 1
ATOM 2310 N N . ASN E 1 22 ? -37.877 5.934 -33.889 1.00 61.27 119 ASN E N 1
ATOM 2311 C CA . ASN E 1 22 ? -37.822 5.890 -35.343 1.00 52.52 119 ASN E CA 1
ATOM 2312 C C . ASN E 1 22 ? -37.224 4.583 -35.853 1.00 48.73 119 ASN E C 1
ATOM 2313 O O . ASN E 1 22 ? -36.989 4.424 -37.050 1.00 49.16 119 ASN E O 1
ATOM 2318 N N . GLY E 1 23 ? -36.983 3.650 -34.939 1.00 46.84 120 GLY E N 1
ATOM 2319 C CA . GLY E 1 23 ? -36.429 2.357 -35.296 1.00 48.21 120 GLY E CA 1
ATOM 2320 C C . GLY E 1 23 ? -34.940 2.268 -35.027 1.00 44.64 120 GLY E C 1
ATOM 2321 O O . GLY E 1 23 ? -34.396 1.176 -34.863 1.00 45.58 120 GLY E O 1
ATOM 2322 N N . TYR E 1 24 ? -34.280 3.420 -34.983 1.00 40.39 121 TYR E N 1
ATOM 2323 C CA . TYR E 1 24 ? -32.845 3.472 -34.730 1.00 45.38 121 TYR E CA 1
ATOM 2324 C C . TYR E 1 24 ? -32.582 3.892 -33.288 1.00 45.81 121 TYR E C 1
ATOM 2325 O O . TYR E 1 24 ? -33.382 4.610 -32.688 1.00 50.87 121 TYR E O 1
ATOM 2334 N N . TYR E 1 25 ? -31.463 3.440 -32.731 1.00 42.47 122 TYR E N 1
ATOM 2335 C CA . TYR E 1 25 ? -31.150 3.717 -31.332 1.00 49.05 122 TYR E CA 1
ATOM 2336 C C . TYR E 1 25 ? -29.684 4.082 -31.123 1.00 49.66 122 TYR E C 1
ATOM 2337 O O . TYR E 1 25 ? -28.809 3.633 -31.861 1.00 53.00 122 TYR E O 1
ATOM 2346 N N . GLY E 1 26 ? -29.424 4.895 -30.104 1.00 47.92 123 GLY E N 1
ATOM 2347 C CA . GLY E 1 26 ? -28.065 5.236 -29.725 1.00 45.61 123 GLY E CA 1
ATOM 2348 C C . GLY E 1 26 ? -27.475 6.383 -30.519 1.00 46.32 123 GLY E C 1
ATOM 2349 O O . GLY E 1 26 ? -28.132 6.960 -31.386 1.00 45.58 123 GLY E O 1
ATOM 2350 N N . GLY E 1 27 ? -26.220 6.707 -30.222 1.00 46.68 124 GLY E N 1
ATOM 2351 C CA . GLY E 1 27 ? -25.539 7.812 -30.870 1.00 41.34 124 GLY E CA 1
ATOM 2352 C C . GLY E 1 27 ? -25.108 7.513 -32.292 1.00 48.34 124 GLY E C 1
ATOM 2353 O O . GLY E 1 27 ? -24.820 8.426 -33.065 1.00 50.01 124 GLY E O 1
ATOM 2354 N N . LEU E 1 28 ? -25.060 6.231 -32.640 1.00 43.27 125 LEU E N 1
ATOM 2355 C CA . LEU E 1 28 ? -24.660 5.820 -33.980 1.00 43.00 125 LEU E CA 1
ATOM 2356 C C . LEU E 1 28 ? -25.847 5.246 -34.744 1.00 44.25 125 LEU E C 1
ATOM 2357 O O . LEU E 1 28 ? -25.691 4.687 -35.831 1.00 45.39 125 LEU E O 1
ATOM 2362 N N . ARG E 1 29 ? -27.030 5.401 -34.157 1.00 40.32 126 ARG E N 1
ATOM 2363 C CA . ARG E 1 29 ? -28.295 4.976 -34.753 1.00 43.59 126 ARG E CA 1
ATOM 2364 C C . ARG E 1 29 ? -28.281 3.518 -35.198 1.00 43.19 126 ARG E C 1
ATOM 2365 O O . ARG E 1 29 ? -28.198 3.226 -36.389 1.00 48.82 126 ARG E O 1
ATOM 2373 N N . PHE E 1 30 ? -28.368 2.607 -34.235 1.00 47.69 127 PHE E N 1
ATOM 2374 C CA . PHE E 1 30 ? -28.434 1.184 -34.540 1.00 44.96 127 PHE E CA 1
ATOM 2375 C C . PHE E 1 30 ? -29.876 0.700 -34.607 1.00 45.47 127 PHE E C 1
ATOM 2376 O O . PHE E 1 30 ? -30.691 1.035 -33.747 1.00 47.35 127 PHE E O 1
ATOM 2384 N N . THR E 1 31 ? -30.191 -0.082 -35.634 1.00 50.51 128 THR E N 1
ATOM 2385 C CA . THR E 1 31 ? -31.462 -0.790 -35.673 1.00 44.20 128 THR E CA 1
ATOM 2386 C C . THR E 1 31 ? -31.379 -1.956 -34.698 1.00 52.26 128 THR E C 1
ATOM 2387 O O . THR E 1 31 ? -30.290 -2.470 -34.436 1.00 46.41 128 THR E O 1
ATOM 2391 N N . ALA E 1 32 ? -32.521 -2.369 -34.158 1.00 57.81 129 ALA E N 1
ATOM 2392 C CA . ALA E 1 32 ? -32.556 -3.454 -33.181 1.00 48.14 129 ALA E CA 1
ATOM 2393 C C . ALA E 1 32 ? -32.027 -4.758 -33.774 1.00 53.33 129 ALA E C 1
ATOM 2394 O O . ALA E 1 32 ? -31.518 -5.617 -33.053 1.00 51.05 129 ALA E O 1
ATOM 2396 N N . GLY E 1 33 ? -32.144 -4.893 -35.091 1.00 49.29 130 GLY E N 1
ATOM 2397 C CA . GLY E 1 33 ? -31.675 -6.078 -35.784 1.00 47.35 130 GLY E CA 1
ATOM 2398 C C . GLY E 1 33 ? -30.168 -6.112 -35.943 1.00 50.69 130 GLY E C 1
ATOM 2399 O O . GLY E 1 33 ? -29.526 -7.117 -35.636 1.00 55.47 130 GLY E O 1
ATOM 2400 N N . THR E 1 34 ? -29.600 -5.010 -36.423 1.00 46.37 131 THR E N 1
ATOM 2401 C CA . THR E 1 34 ? -28.158 -4.919 -36.631 1.00 49.94 131 THR E CA 1
ATOM 2402 C C . THR E 1 34 ? -27.404 -4.791 -35.309 1.00 56.48 131 THR E C 1
ATOM 2403 O O . THR E 1 34 ? -26.183 -4.939 -35.265 1.00 58.99 131 THR E O 1
ATOM 2407 N N . TRP E 1 35 ? -28.136 -4.518 -34.233 1.00 56.78 132 TRP E N 1
ATOM 2408 C CA . TRP E 1 35 ? -27.546 -4.454 -32.901 1.00 53.07 132 TRP E CA 1
ATOM 2409 C C . TRP E 1 35 ? -27.338 -5.861 -32.351 1.00 53.82 132 TRP E C 1
ATOM 2410 O O . TRP E 1 35 ? -26.239 -6.216 -31.926 1.00 53.43 132 TRP E O 1
ATOM 2421 N N . ARG E 1 36 ? -28.400 -6.662 -32.374 1.00 55.90 133 ARG E N 1
ATOM 2422 C CA . ARG E 1 36 ? -28.338 -8.045 -31.911 1.00 58.60 133 ARG E CA 1
ATOM 2423 C C . ARG E 1 36 ? -27.361 -8.888 -32.722 1.00 62.81 133 ARG E C 1
ATOM 2424 O O . ARG E 1 36 ? -26.646 -9.726 -32.173 1.00 67.95 133 ARG E O 1
ATOM 2432 N N . ALA E 1 37 ? -27.333 -8.661 -34.031 1.00 56.83 134 ALA E N 1
ATOM 2433 C CA . ALA E 1 37 ? -26.516 -9.469 -34.928 1.00 59.23 134 ALA E CA 1
ATOM 2434 C C . ALA E 1 37 ? -25.060 -9.011 -34.961 1.00 60.55 134 ALA E C 1
ATOM 2435 O O . ALA E 1 37 ? -24.299 -9.410 -35.843 1.00 58.86 134 ALA E O 1
ATOM 2437 N N . ASN E 1 38 ? -24.674 -8.178 -33.999 1.00 59.49 135 ASN E N 1
ATOM 2438 C CA . ASN E 1 38 ? -23.300 -7.696 -33.913 1.00 60.22 135 ASN E CA 1
ATOM 2439 C C . ASN E 1 38 ? -22.813 -7.575 -32.472 1.00 53.42 135 ASN E C 1
ATOM 2440 O O . ASN E 1 38 ? -22.136 -6.611 -32.116 1.00 54.51 135 ASN E O 1
ATOM 2445 N N . GLY E 1 39 ? -23.161 -8.558 -31.649 1.00 49.95 136 GLY E N 1
ATOM 2446 C CA . GLY E 1 39 ? -22.693 -8.604 -30.275 1.00 60.82 136 GLY E CA 1
ATOM 2447 C C . GLY E 1 39 ? -23.406 -7.643 -29.343 1.00 56.77 136 GLY E C 1
ATOM 2448 O O . GLY E 1 39 ? -22.841 -7.201 -28.343 1.00 53.30 136 GLY E O 1
ATOM 2449 N N . GLY E 1 40 ? -24.655 -7.327 -29.664 1.00 59.06 137 GLY E N 1
ATOM 2450 C CA . GLY E 1 40 ? -25.424 -6.390 -28.870 1.00 56.42 137 GLY E CA 1
ATOM 2451 C C . GLY E 1 40 ? -26.180 -7.023 -27.719 1.00 52.28 137 GLY E C 1
ATOM 2452 O O . GLY E 1 40 ? -26.816 -8.065 -27.871 1.00 62.73 137 GLY E O 1
ATOM 2453 N N . SER E 1 41 ? -26.102 -6.383 -26.558 1.00 55.80 138 SER E N 1
ATOM 2454 C CA . SER E 1 41 ? -26.887 -6.784 -25.398 1.00 62.37 138 SER E CA 1
ATOM 2455 C C . SER E 1 41 ? -28.162 -5.952 -25.317 1.00 65.79 138 SER E C 1
ATOM 2456 O O . SER E 1 41 ? -28.120 -4.774 -24.964 1.00 67.88 138 SER E O 1
ATOM 2459 N N . GLY E 1 42 ? -29.289 -6.577 -25.650 1.00 63.11 139 GLY E N 1
ATOM 2460 C CA . GLY E 1 42 ? -30.568 -5.893 -25.732 1.00 75.82 139 GLY E CA 1
ATOM 2461 C C . GLY E 1 42 ? -30.965 -5.114 -24.492 1.00 81.32 139 GLY E C 1
ATOM 2462 O O . GLY E 1 42 ? -30.865 -5.616 -23.372 1.00 89.12 139 GLY E O 1
ATOM 2463 N N . SER E 1 43 ? -31.413 -3.878 -24.692 1.00 82.75 140 SER E N 1
ATOM 2464 C CA . SER E 1 43 ? -31.515 -3.302 -26.029 1.00 72.87 140 SER E CA 1
ATOM 2465 C C . SER E 1 43 ? -30.375 -2.326 -26.312 1.00 70.26 140 SER E C 1
ATOM 2466 O O . SER E 1 43 ? -29.397 -2.258 -25.566 1.00 69.72 140 SER E O 1
ATOM 2469 N N . ALA E 1 44 ? -30.513 -1.577 -27.401 1.00 71.15 141 ALA E N 1
ATOM 2470 C CA . ALA E 1 44 ? -29.495 -0.625 -27.823 1.00 61.97 141 ALA E CA 1
ATOM 2471 C C . ALA E 1 44 ? -29.709 0.731 -27.164 1.00 67.77 141 ALA E C 1
ATOM 2472 O O . ALA E 1 44 ? -28.795 1.553 -27.098 1.00 62.91 141 ALA E O 1
ATOM 2474 N N . ALA E 1 45 ? -30.922 0.957 -26.671 1.00 71.74 142 ALA E N 1
ATOM 2475 C CA . ALA E 1 45 ? -31.262 2.220 -26.030 1.00 70.59 142 ALA E CA 1
ATOM 2476 C C . ALA E 1 45 ? -30.732 2.287 -24.602 1.00 77.62 142 ALA E C 1
ATOM 2477 O O . ALA E 1 45 ? -30.165 3.301 -24.192 1.00 81.43 142 ALA E O 1
ATOM 2479 N N . ASN E 1 46 ? -30.909 1.208 -23.844 1.00 77.58 143 ASN E N 1
ATOM 2480 C CA . ASN E 1 46 ? -30.483 1.198 -22.447 1.00 82.05 143 ASN E CA 1
ATOM 2481 C C . ASN E 1 46 ? -28.984 0.935 -22.298 1.00 76.33 143 ASN E C 1
ATOM 2482 O O . ASN E 1 46 ? -28.465 0.855 -21.185 1.00 74.34 143 ASN E O 1
ATOM 2487 N N . ALA E 1 47 ? -28.299 0.814 -23.432 1.00 73.71 144 ALA E N 1
ATOM 2488 C CA . ALA E 1 47 ? -26.866 0.545 -23.452 1.00 70.21 144 ALA E CA 1
ATOM 2489 C C . ALA E 1 47 ? -26.052 1.824 -23.289 1.00 62.10 144 ALA E C 1
ATOM 2490 O O . ALA E 1 47 ? -26.559 2.927 -23.491 1.00 66.55 144 ALA E O 1
ATOM 2492 N N . SER E 1 48 ? -24.782 1.663 -22.930 1.00 60.06 145 SER E N 1
ATOM 2493 C CA . SER E 1 48 ? -23.902 2.799 -22.681 1.00 51.67 145 SER E CA 1
ATOM 2494 C C . SER E 1 48 ? -23.278 3.294 -23.976 1.00 56.41 145 SER E C 1
ATOM 2495 O O . SER E 1 48 ? -23.680 2.889 -25.064 1.00 63.86 145 SER E O 1
ATOM 2498 N N . ARG E 1 49 ? -22.292 4.174 -23.848 1.00 55.97 146 ARG E N 1
ATOM 2499 C CA . ARG E 1 49 ? -21.546 4.661 -24.999 1.00 46.95 146 ARG E CA 1
ATOM 2500 C C . ARG E 1 49 ? -20.549 3.611 -25.468 1.00 49.48 146 ARG E C 1
ATOM 2501 O O . ARG E 1 49 ? -20.539 3.224 -26.635 1.00 47.43 146 ARG E O 1
ATOM 2509 N N . GLU E 1 50 ? -19.722 3.153 -24.534 1.00 52.82 147 GLU E N 1
ATOM 2510 C CA . GLU E 1 50 ? -18.662 2.192 -24.817 1.00 52.47 147 GLU E CA 1
ATOM 2511 C C . GLU E 1 50 ? -19.216 0.881 -25.367 1.00 51.71 147 GLU E C 1
ATOM 2512 O O . GLU E 1 50 ? -18.559 0.205 -26.159 1.00 49.77 147 GLU E O 1
ATOM 2518 N N . GLU E 1 51 ? -20.425 0.527 -24.947 1.00 52.40 148 GLU E N 1
ATOM 2519 C CA . GLU E 1 51 ? -21.090 -0.663 -25.461 1.00 54.02 148 GLU E CA 1
ATOM 2520 C C . GLU E 1 51 ? -21.540 -0.455 -26.904 1.00 56.20 148 GLU E C 1
ATOM 2521 O O . GLU E 1 51 ? -21.617 -1.406 -27.681 1.00 59.84 148 GLU E O 1
ATOM 2527 N N . GLN E 1 52 ? -21.837 0.791 -27.259 1.00 53.96 149 GLN E N 1
ATOM 2528 C CA . GLN E 1 52 ? -22.208 1.117 -28.631 1.00 44.65 149 GLN E CA 1
ATOM 2529 C C . GLN E 1 52 ? -20.982 1.099 -29.537 1.00 43.26 149 GLN E C 1
ATOM 2530 O O . GLN E 1 52 ? -21.071 0.692 -30.694 1.00 46.87 149 GLN E O 1
ATOM 2536 N N . ILE E 1 53 ? -19.842 1.541 -29.011 1.00 46.75 150 ILE E N 1
ATOM 2537 C CA . ILE E 1 53 ? -18.585 1.464 -29.749 1.00 46.00 150 ILE E CA 1
ATOM 2538 C C . ILE E 1 53 ? -18.256 0.009 -30.041 1.00 54.62 150 ILE E C 1
ATOM 2539 O O . ILE E 1 53 ? -17.986 -0.362 -31.182 1.00 61.76 150 ILE E O 1
ATOM 2544 N N . ARG E 1 54 ? -18.292 -0.804 -28.988 1.00 52.18 151 ARG E N 1
ATOM 2545 C CA . ARG E 1 54 ? -17.968 -2.225 -29.055 1.00 50.94 151 ARG E CA 1
ATOM 2546 C C . ARG E 1 54 ? -18.747 -2.953 -30.146 1.00 53.99 151 ARG E C 1
ATOM 2547 O O . ARG E 1 54 ? -18.199 -3.797 -30.854 1.00 62.30 151 ARG E O 1
ATOM 2555 N N . VAL E 1 55 ? -20.025 -2.618 -30.276 1.00 50.72 152 VAL E N 1
ATOM 2556 C CA . VAL E 1 55 ? -20.872 -3.212 -31.302 1.00 51.63 152 VAL E CA 1
ATOM 2557 C C . VAL E 1 55 ? -20.552 -2.612 -32.670 1.00 53.43 152 VAL E C 1
ATOM 2558 O O . VAL E 1 55 ? -20.555 -3.312 -33.684 1.00 51.95 152 VAL E O 1
ATOM 2562 N N . ALA E 1 56 ? -20.248 -1.317 -32.688 1.00 52.11 153 ALA E N 1
ATOM 2563 C CA . ALA E 1 56 ? -19.968 -0.606 -33.933 1.00 47.50 153 ALA E CA 1
ATOM 2564 C C . ALA E 1 56 ? -18.672 -1.063 -34.597 1.00 51.10 153 ALA E C 1
ATOM 2565 O O . ALA E 1 56 ? -18.426 -0.757 -35.763 1.00 51.80 153 ALA E O 1
ATOM 2567 N N . GLU E 1 57 ? -17.844 -1.790 -33.855 1.00 54.33 154 GLU E N 1
ATOM 2568 C CA . GLU E 1 57 ? -16.589 -2.290 -34.401 1.00 53.59 154 GLU E CA 1
ATOM 2569 C C . GLU E 1 57 ? -16.794 -3.659 -35.037 1.00 53.80 154 GLU E C 1
ATOM 2570 O O . GLU E 1 57 ? -16.100 -4.023 -35.986 1.00 56.75 154 GLU E O 1
ATOM 2576 N N . ASN E 1 58 ? -17.754 -4.412 -34.507 1.00 55.89 155 ASN E N 1
ATOM 2577 C CA . ASN E 1 58 ? -18.153 -5.678 -35.106 1.00 56.54 155 ASN E CA 1
ATOM 2578 C C . ASN E 1 58 ? -18.733 -5.454 -36.497 1.00 57.89 155 ASN E C 1
ATOM 2579 O O . ASN E 1 58 ? -18.520 -6.252 -37.408 1.00 63.01 155 ASN E O 1
ATOM 2584 N N . VAL E 1 59 ? -19.468 -4.358 -36.648 1.00 50.58 156 VAL E N 1
ATOM 2585 C CA . VAL E 1 59 ? -20.043 -3.987 -37.933 1.00 50.48 156 VAL E CA 1
ATOM 2586 C C . VAL E 1 59 ? -18.945 -3.535 -38.890 1.00 54.43 156 VAL E C 1
ATOM 2587 O O . VAL E 1 59 ? -18.990 -3.812 -40.090 1.00 56.52 156 VAL E O 1
ATOM 2591 N N . LEU E 1 60 ? -17.953 -2.843 -38.339 1.00 48.76 157 LEU E N 1
ATOM 2592 C CA . LEU E 1 60 ? -16.837 -2.320 -39.117 1.00 48.30 157 LEU E CA 1
ATOM 2593 C C . LEU E 1 60 ? -15.962 -3.434 -39.685 1.00 54.16 157 LEU E C 1
ATOM 2594 O O . LEU E 1 60 ? -15.450 -3.327 -40.799 1.00 53.98 157 LEU E O 1
ATOM 2599 N N . ARG E 1 61 ? -15.794 -4.504 -38.914 1.00 55.14 158 ARG E N 1
ATOM 2600 C CA . ARG E 1 61 ? -14.928 -5.607 -39.317 1.00 56.75 158 ARG E CA 1
ATOM 2601 C C . ARG E 1 61 ? -15.607 -6.520 -40.333 1.00 67.01 158 ARG E C 1
ATOM 2602 O O . ARG E 1 61 ? -14.938 -7.179 -41.129 1.00 66.85 158 ARG E O 1
ATOM 2610 N N . SER E 1 62 ? -16.936 -6.553 -40.308 1.00 63.47 159 SER E N 1
ATOM 2611 C CA . SER E 1 62 ? -17.690 -7.415 -41.211 1.00 62.09 159 SER E CA 1
ATOM 2612 C C . SER E 1 62 ? -18.121 -6.675 -42.473 1.00 57.26 159 SER E C 1
ATOM 2613 O O . SER E 1 62 ? -17.871 -7.133 -43.588 1.00 67.20 159 SER E O 1
ATOM 2616 N N . GLN E 1 63 ? -18.770 -5.531 -42.288 1.00 50.64 160 GLN E N 1
ATOM 2617 C CA . GLN E 1 63 ? -19.309 -4.765 -43.407 1.00 52.77 160 GLN E CA 1
ATOM 2618 C C . GLN E 1 63 ? -18.378 -3.627 -43.822 1.00 57.58 160 GLN E C 1
ATOM 2619 O O . GLN E 1 63 ? -18.153 -3.400 -45.011 1.00 59.17 160 GLN E O 1
ATOM 2625 N N . GLY E 1 64 ? -17.836 -2.916 -42.837 1.00 58.71 161 GLY E N 1
ATOM 2626 C CA . GLY E 1 64 ? -16.984 -1.769 -43.101 1.00 48.81 161 GLY E CA 1
ATOM 2627 C C . GLY E 1 64 ? -17.709 -0.467 -42.822 1.00 56.00 161 GLY E C 1
ATOM 2628 O O . GLY E 1 64 ? -18.804 -0.473 -42.259 1.00 60.08 161 GLY E O 1
ATOM 2629 N N . ILE E 1 65 ? -17.114 0.653 -43.228 1.00 49.99 162 ILE E N 1
ATOM 2630 C CA . ILE E 1 65 ? -17.721 1.966 -43.002 1.00 50.46 162 ILE E CA 1
ATOM 2631 C C . ILE E 1 65 ? -18.891 2.217 -43.948 1.00 55.19 162 ILE E C 1
ATOM 2632 O O . ILE E 1 65 ? -19.397 3.336 -44.052 1.00 56.43 162 ILE E O 1
ATOM 2637 N N . ARG E 1 66 ? -19.301 1.162 -44.642 1.00 56.04 163 ARG E N 1
ATOM 2638 C CA . ARG E 1 66 ? -20.488 1.178 -45.481 1.00 53.70 163 ARG E CA 1
ATOM 2639 C C . ARG E 1 66 ? -21.738 1.397 -44.635 1.00 50.83 163 ARG E C 1
ATOM 2640 O O . ARG E 1 66 ? -22.701 2.017 -45.085 1.00 53.32 163 ARG E O 1
ATOM 2648 N N . ALA E 1 67 ? -21.706 0.894 -43.404 1.00 45.84 164 ALA E N 1
ATOM 2649 C CA . ALA E 1 67 ? -22.833 1.015 -42.479 1.00 49.31 164 ALA E CA 1
ATOM 2650 C C . ALA E 1 67 ? -23.196 2.473 -42.210 1.00 47.79 164 ALA E C 1
ATOM 2651 O O . ALA E 1 67 ? -24.362 2.803 -41.990 1.00 45.48 164 ALA E O 1
ATOM 2653 N N . TRP E 1 68 ? -22.188 3.338 -42.220 1.00 45.11 165 TRP E N 1
ATOM 2654 C CA . TRP E 1 68 ? -22.401 4.775 -42.107 1.00 39.89 165 TRP E CA 1
ATOM 2655 C C . TRP E 1 68 ? -21.950 5.455 -43.392 1.00 45.24 165 TRP E C 1
ATOM 2656 O O . TRP E 1 68 ? -20.852 6.008 -43.451 1.00 40.51 165 TRP E O 1
ATOM 2667 N N . PRO E 1 69 ? -22.807 5.420 -44.423 1.00 49.37 166 PRO E N 1
ATOM 2668 C CA . PRO E 1 69 ? -22.460 5.843 -45.785 1.00 41.08 166 PRO E CA 1
ATOM 2669 C C . PRO E 1 69 ? -22.176 7.337 -45.918 1.00 39.42 166 PRO E C 1
ATOM 2670 O O . PRO E 1 69 ? -21.577 7.755 -46.909 1.00 40.36 166 PRO E O 1
ATOM 2674 N N . VAL E 1 70 ? -22.596 8.126 -44.936 1.00 41.37 167 VAL E N 1
ATOM 2675 C CA . VAL E 1 70 ? -22.408 9.571 -44.990 1.00 42.37 167 VAL E CA 1
ATOM 2676 C C . VAL E 1 70 ? -21.582 10.070 -43.804 1.00 40.29 167 VAL E C 1
ATOM 2677 O O . VAL E 1 70 ? -20.739 10.957 -43.950 1.00 42.26 167 VAL E O 1
ATOM 2681 N N . CYS E 1 71 ? -21.809 9.477 -42.636 1.00 34.21 168 CYS E N 1
ATOM 2682 C CA . CYS E 1 71 ? -21.175 9.933 -41.405 1.00 41.13 168 CYS E CA 1
ATOM 2683 C C . CYS E 1 71 ? -19.844 9.238 -41.139 1.00 43.36 168 CYS E C 1
ATOM 2684 O O . CYS E 1 71 ? -19.114 9.614 -40.223 1.00 45.05 168 CYS E O 1
ATOM 2687 N N . GLY E 1 72 ? -19.531 8.225 -41.939 1.00 40.05 169 GLY E N 1
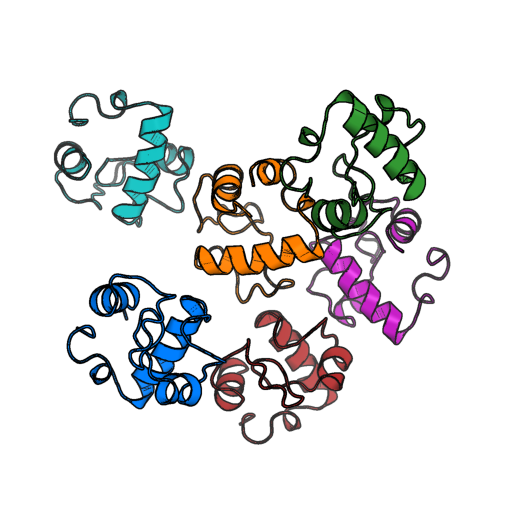ATOM 2688 C CA . GLY E 1 72 ? -18.265 7.526 -41.813 1.00 32.55 169 GLY E CA 1
ATOM 2689 C C . GLY E 1 72 ? -17.147 8.264 -42.524 1.00 38.00 169 GLY E C 1
ATOM 2690 O O . GLY E 1 72 ? -16.367 7.666 -43.265 1.00 46.82 169 GLY E O 1
ATOM 2691 N N . ARG E 1 73 ? -17.074 9.572 -42.298 1.00 39.46 170 ARG E N 1
ATOM 2692 C CA . ARG E 1 73 ? -16.070 10.413 -42.937 1.00 40.47 170 ARG E CA 1
ATOM 2693 C C . ARG E 1 73 ? -15.412 11.346 -41.927 1.00 40.27 170 ARG E C 1
ATOM 2694 O O . ARG E 1 73 ? -16.051 11.792 -40.974 1.00 44.57 170 ARG E O 1
ATOM 2702 N N . ASN F 1 3 ? -17.651 -0.774 23.742 1.00 54.30 100 ASN F N 1
ATOM 2703 C CA . ASN F 1 3 ? -18.083 -0.129 22.509 1.00 51.48 100 ASN F CA 1
ATOM 2704 C C . ASN F 1 3 ? -19.506 -0.539 22.151 1.00 53.56 100 ASN F C 1
ATOM 2705 O O . ASN F 1 3 ? -20.444 -0.259 22.896 1.00 50.67 100 ASN F O 1
ATOM 2710 N N . TRP F 1 4 ? -19.664 -1.215 21.017 1.00 57.65 101 TRP F N 1
ATOM 2711 C CA . TRP F 1 4 ? -20.966 -1.744 20.629 1.00 52.74 101 TRP F CA 1
ATOM 2712 C C . TRP F 1 4 ? -21.310 -2.955 21.492 1.00 59.37 101 TRP F C 1
ATOM 2713 O O . TRP F 1 4 ? -20.662 -3.193 22.512 1.00 66.79 101 TRP F O 1
ATOM 2724 N N . ASP F 1 5 ? -22.330 -3.710 21.088 1.00 46.83 102 ASP F N 1
ATOM 2725 C CA . ASP F 1 5 ? -22.879 -4.798 21.904 1.00 48.66 102 ASP F CA 1
ATOM 2726 C C . ASP F 1 5 ? -23.370 -4.276 23.257 1.00 48.84 102 ASP F C 1
ATOM 2727 O O . ASP F 1 5 ? -24.557 -4.367 23.566 1.00 51.85 102 ASP F O 1
ATOM 2732 N N . ALA F 1 6 ? -22.449 -3.735 24.054 1.00 50.43 103 ALA F N 1
ATOM 2733 C CA . ALA F 1 6 ? -22.774 -3.131 25.344 1.00 44.90 103 ALA F CA 1
ATOM 2734 C C . ALA F 1 6 ? -23.840 -2.049 25.208 1.00 45.50 103 ALA F C 1
ATOM 2735 O O . ALA F 1 6 ? -24.696 -1.898 26.079 1.00 51.69 103 ALA F O 1
ATOM 2737 N N . ILE F 1 7 ? -23.783 -1.300 24.112 1.00 50.04 104 ILE F N 1
ATOM 2738 C CA . ILE F 1 7 ? -24.800 -0.300 23.813 1.00 40.69 104 ILE F CA 1
ATOM 2739 C C . ILE F 1 7 ? -26.110 -0.983 23.440 1.00 42.58 104 ILE F C 1
ATOM 2740 O O . ILE F 1 7 ? -27.187 -0.565 23.867 1.00 48.79 104 ILE F O 1
ATOM 2745 N N . ALA F 1 8 ? -26.003 -2.050 22.654 1.00 42.94 105 ALA F N 1
ATOM 2746 C CA . ALA F 1 8 ? -27.172 -2.782 22.180 1.00 45.62 105 ALA F CA 1
ATOM 2747 C C . ALA F 1 8 ? -27.929 -3.463 23.317 1.00 47.40 105 ALA F C 1
ATOM 2748 O O . ALA F 1 8 ? -29.159 -3.502 23.313 1.00 53.01 105 ALA F O 1
ATOM 2750 N N . GLN F 1 9 ? -27.192 -3.997 24.288 1.00 40.52 106 GLN F N 1
ATOM 2751 C CA . GLN F 1 9 ? -27.800 -4.683 25.424 1.00 47.44 106 GLN F CA 1
ATOM 2752 C C . GLN F 1 9 ? -28.657 -3.734 26.258 1.00 46.51 106 GLN F C 1
ATOM 2753 O O . GLN F 1 9 ? -29.699 -4.122 26.785 1.00 51.21 106 GLN F O 1
ATOM 2759 N N . CYS F 1 10 ? -28.214 -2.488 26.372 1.00 43.42 107 CYS F N 1
ATOM 2760 C CA . CYS F 1 10 ? -28.969 -1.479 27.102 1.00 44.61 107 CYS F CA 1
ATOM 2761 C C . CYS F 1 10 ? -30.123 -0.957 26.251 1.00 53.91 107 CYS F C 1
ATOM 2762 O O . CYS F 1 10 ? -31.140 -0.500 26.774 1.00 57.89 107 CYS F O 1
ATOM 2765 N N . GLU F 1 11 ? -29.956 -1.036 24.934 1.00 53.62 108 GLU F N 1
ATOM 2766 C CA . GLU F 1 11 ? -30.934 -0.499 23.994 1.00 54.98 108 GLU F CA 1
ATOM 2767 C C . GLU F 1 11 ? -32.052 -1.483 23.656 1.00 57.59 108 GLU F C 1
ATOM 2768 O O . GLU F 1 11 ? -33.227 -1.120 23.674 1.00 63.69 108 GLU F O 1
ATOM 2774 N N . SER F 1 12 ? -31.688 -2.722 23.340 1.00 49.63 109 SER F N 1
ATOM 2775 C CA . SER F 1 12 ? -32.672 -3.704 22.893 1.00 51.91 109 SER F CA 1
ATOM 2776 C C . SER F 1 12 ? -32.863 -4.845 23.886 1.00 53.72 109 SER F C 1
ATOM 2777 O O . SER F 1 12 ? -33.918 -5.477 23.919 1.00 55.38 109 SER F O 1
ATOM 2780 N N . GLY F 1 13 ? -31.840 -5.110 24.690 1.00 56.37 110 GLY F N 1
ATOM 2781 C CA . GLY F 1 13 ? -31.892 -6.207 25.638 1.00 53.17 110 GLY F CA 1
ATOM 2782 C C . GLY F 1 13 ? -30.861 -7.271 25.322 1.00 48.61 110 GLY F C 1
ATOM 2783 O O . GLY F 1 13 ? -30.844 -8.336 25.938 1.00 52.99 110 GLY F O 1
ATOM 2784 N N . GLY F 1 14 ? -30.001 -6.983 24.351 1.00 46.15 111 GLY F N 1
ATOM 2785 C CA . GLY F 1 14 ? -28.920 -7.885 23.999 1.00 51.24 111 GLY F CA 1
ATOM 2786 C C . GLY F 1 14 ? -29.006 -8.424 22.585 1.00 56.90 111 GLY F C 1
ATOM 2787 O O . GLY F 1 14 ? -28.044 -8.340 21.821 1.00 57.05 111 GLY F O 1
ATOM 2788 N N . ASN F 1 15 ? -30.163 -8.979 22.238 1.00 52.29 112 ASN F N 1
ATOM 2789 C CA . ASN F 1 15 ? -30.369 -9.596 20.931 1.00 54.54 112 ASN F CA 1
ATOM 2790 C C . ASN F 1 15 ? -30.266 -8.591 19.787 1.00 54.35 112 ASN F C 1
ATOM 2791 O O . ASN F 1 15 ? -31.028 -7.628 19.719 1.00 47.99 112 ASN F O 1
ATOM 2796 N N . TRP F 1 16 ? -29.318 -8.833 18.886 1.00 50.97 113 TRP F N 1
ATOM 2797 C CA . TRP F 1 16 ? -29.065 -7.939 17.760 1.00 48.12 113 TRP F CA 1
ATOM 2798 C C . TRP F 1 16 ? -30.099 -8.085 16.650 1.00 48.98 113 TRP F C 1
ATOM 2799 O O . TRP F 1 16 ? -29.934 -7.527 15.565 1.00 49.40 113 TRP F O 1
ATOM 2810 N N . SER F 1 17 ? -31.166 -8.827 16.924 1.00 51.09 114 SER F N 1
ATOM 2811 C CA . SER F 1 17 ? -32.196 -9.078 15.926 1.00 49.40 114 SER F CA 1
ATOM 2812 C C . SER F 1 17 ? -33.601 -8.926 16.506 1.00 48.66 114 SER F C 1
ATOM 2813 O O . SER F 1 17 ? -34.559 -9.508 15.995 1.00 53.42 114 SER F O 1
ATOM 2816 N N . ILE F 1 18 ? -33.714 -8.140 17.573 1.00 53.01 115 ILE F N 1
ATOM 2817 C CA . ILE F 1 18 ? -35.004 -7.853 18.198 1.00 58.44 115 ILE F CA 1
ATOM 2818 C C . ILE F 1 18 ? -35.946 -7.137 17.237 1.00 69.22 115 ILE F C 1
ATOM 2819 O O . ILE F 1 18 ? -35.556 -6.177 16.574 1.00 67.19 115 ILE F O 1
ATOM 2824 N N . ASN F 1 19 ? -37.186 -7.609 17.164 1.00 74.31 116 ASN F N 1
ATOM 2825 C CA . ASN F 1 19 ? -38.220 -6.923 16.402 1.00 69.63 116 ASN F CA 1
ATOM 2826 C C . ASN F 1 19 ? -39.584 -7.161 17.031 1.00 76.62 116 ASN F C 1
ATOM 2827 O O . ASN F 1 19 ? -40.243 -8.160 16.745 1.00 71.53 116 ASN F O 1
ATOM 2832 N N . THR F 1 20 ? -40.001 -6.238 17.893 1.00 74.51 117 THR F N 1
ATOM 2833 C CA . THR F 1 20 ? -41.275 -6.359 18.594 1.00 73.38 117 THR F CA 1
ATOM 2834 C C . THR F 1 20 ? -42.431 -5.832 17.749 1.00 79.84 117 THR F C 1
ATOM 2835 O O . THR F 1 20 ? -43.565 -5.736 18.221 1.00 81.18 117 THR F O 1
ATOM 2839 N N . GLY F 1 21 ? -42.134 -5.490 16.499 1.00 78.13 118 GLY F N 1
ATOM 2840 C CA . GLY F 1 21 ? -43.140 -4.996 15.577 1.00 74.31 118 GLY F CA 1
ATOM 2841 C C . GLY F 1 21 ? -43.674 -3.626 15.949 1.00 78.31 118 GLY F C 1
ATOM 2842 O O . GLY F 1 21 ? -44.799 -3.503 16.436 1.00 82.46 118 GLY F O 1
ATOM 2843 N N . ASN F 1 22 ? -42.866 -2.596 15.714 1.00 81.58 119 ASN F N 1
ATOM 2844 C CA . ASN F 1 22 ? -43.254 -1.222 16.022 1.00 74.29 119 ASN F CA 1
ATOM 2845 C C . ASN F 1 22 ? -42.467 -0.196 15.216 1.00 81.65 119 ASN F C 1
ATOM 2846 O O . ASN F 1 22 ? -42.311 0.951 15.636 1.00 84.07 119 ASN F O 1
ATOM 2851 N N . GLY F 1 23 ? -41.971 -0.608 14.056 1.00 78.42 120 GLY F N 1
ATOM 2852 C CA . GLY F 1 23 ? -41.215 0.289 13.202 1.00 76.01 120 GLY F CA 1
ATOM 2853 C C . GLY F 1 23 ? -39.730 0.337 13.516 1.00 74.20 120 GLY F C 1
ATOM 2854 O O . GLY F 1 23 ? -38.927 0.721 12.666 1.00 71.26 120 GLY F O 1
ATOM 2855 N N . TYR F 1 24 ? -39.357 -0.050 14.732 1.00 72.22 121 TYR F N 1
ATOM 2856 C CA . TYR F 1 24 ? -37.952 -0.037 15.133 1.00 69.90 121 TYR F CA 1
ATOM 2857 C C . TYR F 1 24 ? -37.304 -1.404 14.906 1.00 67.14 121 TYR F C 1
ATOM 2858 O O . TYR F 1 24 ? -37.942 -2.440 15.091 1.00 70.46 121 TYR F O 1
ATOM 2867 N N . TYR F 1 25 ? -36.037 -1.402 14.500 1.00 64.91 122 TYR F N 1
ATOM 2868 C CA . TYR F 1 25 ? -35.340 -2.642 14.161 1.00 68.74 122 TYR F CA 1
ATOM 2869 C C . TYR F 1 25 ? -33.898 -2.668 14.665 1.00 63.82 122 TYR F C 1
ATOM 2870 O O . TYR F 1 25 ? -33.222 -1.641 14.694 1.00 58.45 122 TYR F O 1
ATOM 2879 N N . GLY F 1 26 ? -33.433 -3.852 15.056 1.00 61.47 123 GLY F N 1
ATOM 2880 C CA . GLY F 1 26 ? -32.034 -4.054 15.392 1.00 56.08 123 GLY F CA 1
ATOM 2881 C C . GLY F 1 26 ? -31.695 -3.981 16.869 1.00 51.14 123 GLY F C 1
ATOM 2882 O O . GLY F 1 26 ? -32.527 -3.606 17.695 1.00 50.18 123 GLY F O 1
ATOM 2883 N N . GLY F 1 27 ? -30.457 -4.343 17.196 1.00 48.65 124 GLY F N 1
ATOM 2884 C CA . GLY F 1 27 ? -29.971 -4.278 18.562 1.00 51.18 124 GLY F CA 1
ATOM 2885 C C . GLY F 1 27 ? -29.769 -2.848 19.025 1.00 48.24 124 GLY F C 1
ATOM 2886 O O . GLY F 1 27 ? -29.779 -2.565 20.223 1.00 53.45 124 GLY F O 1
ATOM 2887 N N . LEU F 1 28 ? -29.579 -1.945 18.070 1.00 48.13 125 LEU F N 1
ATOM 2888 C CA . LEU F 1 28 ? -29.450 -0.526 18.374 1.00 47.88 125 LEU F CA 1
ATOM 2889 C C . LEU F 1 28 ? -30.784 0.178 18.166 1.00 51.90 125 LEU F C 1
ATOM 2890 O O . LEU F 1 28 ? -30.904 1.383 18.390 1.00 56.49 125 LEU F O 1
ATOM 2895 N N . ARG F 1 29 ? -31.776 -0.595 17.731 1.00 52.47 126 ARG F N 1
ATOM 2896 C CA . ARG F 1 29 ? -33.146 -0.118 17.553 1.00 54.17 126 ARG F CA 1
ATOM 2897 C C . ARG F 1 29 ? -33.255 1.037 16.559 1.00 53.34 126 ARG F C 1
ATOM 2898 O O . ARG F 1 29 ? -33.760 2.108 16.894 1.00 52.22 126 ARG F O 1
ATOM 2906 N N . PHE F 1 30 ? -32.785 0.811 15.335 1.00 58.81 127 PHE F N 1
ATOM 2907 C CA . PHE F 1 30 ? -32.956 1.781 14.257 1.00 53.32 127 PHE F CA 1
ATOM 2908 C C . PHE F 1 30 ? -34.406 1.800 13.787 1.00 54.14 127 PHE F C 1
ATOM 2909 O O . PHE F 1 30 ? -35.143 0.842 14.006 1.00 65.76 127 PHE F O 1
ATOM 2917 N N . THR F 1 31 ? -34.811 2.886 13.136 1.00 51.43 128 THR F N 1
ATOM 2918 C CA . THR F 1 31 ? -36.110 2.929 12.474 1.00 49.39 128 THR F CA 1
ATOM 2919 C C . THR F 1 31 ? -35.937 2.544 11.009 1.00 60.85 128 THR F C 1
ATOM 2920 O O . THR F 1 31 ? -34.820 2.296 10.557 1.00 60.88 128 THR F O 1
ATOM 2924 N N . ALA F 1 32 ? -37.039 2.488 10.270 1.00 60.22 129 ALA F N 1
ATOM 2925 C CA . ALA F 1 32 ? -36.972 2.167 8.849 1.00 56.13 129 ALA F CA 1
ATOM 2926 C C . ALA F 1 32 ? -36.300 3.300 8.081 1.00 54.25 129 ALA F C 1
ATOM 2927 O O . ALA F 1 32 ? -35.585 3.068 7.107 1.00 55.59 129 ALA F O 1
ATOM 2929 N N . GLY F 1 33 ? -36.530 4.527 8.537 1.00 47.86 130 GLY F N 1
ATOM 2930 C CA . GLY F 1 33 ? -35.983 5.702 7.884 1.00 40.75 130 GLY F CA 1
ATOM 2931 C C . GLY F 1 33 ? -34.519 5.948 8.199 1.00 46.47 130 GLY F C 1
ATOM 2932 O O . GLY F 1 33 ? -33.701 6.104 7.293 1.00 46.38 130 GLY F O 1
ATOM 2933 N N . THR F 1 34 ? -34.191 5.975 9.488 1.00 55.35 131 THR F N 1
ATOM 2934 C CA . THR F 1 34 ? -32.833 6.268 9.943 1.00 45.05 131 THR F CA 1
ATOM 2935 C C . THR F 1 34 ? -31.844 5.204 9.472 1.00 45.78 131 THR F C 1
ATOM 2936 O O . THR F 1 34 ? -30.638 5.446 9.392 1.00 44.42 131 THR F O 1
ATOM 2940 N N . TRP F 1 35 ? -32.365 4.024 9.153 1.00 45.64 132 TRP F N 1
ATOM 2941 C CA . TRP F 1 35 ? -31.541 2.937 8.644 1.00 52.88 132 TRP F CA 1
ATOM 2942 C C . TRP F 1 35 ? -30.957 3.281 7.277 1.00 45.15 132 TRP F C 1
ATOM 2943 O O . TRP F 1 35 ? -29.742 3.398 7.125 1.00 48.61 132 TRP F O 1
ATOM 2954 N N . ARG F 1 36 ? -31.830 3.454 6.290 1.00 43.13 133 ARG F N 1
ATOM 2955 C CA . ARG F 1 36 ? -31.397 3.713 4.921 1.00 51.07 133 ARG F CA 1
ATOM 2956 C C . ARG F 1 36 ? -30.836 5.124 4.755 1.00 47.15 133 ARG F C 1
ATOM 2957 O O . ARG F 1 36 ? -30.119 5.403 3.795 1.00 43.46 133 ARG F O 1
ATOM 2965 N N . ALA F 1 37 ? -31.162 6.009 5.693 1.00 46.69 134 ALA F N 1
ATOM 2966 C CA . ALA F 1 37 ? -30.675 7.384 5.650 1.00 40.45 134 ALA F CA 1
ATOM 2967 C C . ALA F 1 37 ? -29.188 7.447 5.977 1.00 47.42 134 ALA F C 1
ATOM 2968 O O . ALA F 1 37 ? -28.519 8.437 5.681 1.00 52.25 134 ALA F O 1
ATOM 2970 N N . ASN F 1 38 ? -28.677 6.384 6.590 1.00 50.47 135 ASN F N 1
ATOM 2971 C CA . ASN F 1 38 ? -27.262 6.304 6.928 1.00 47.58 135 ASN F CA 1
ATOM 2972 C C . ASN F 1 38 ? -26.557 5.196 6.152 1.00 46.58 135 ASN F C 1
ATOM 2973 O O . ASN F 1 38 ? -25.591 4.602 6.632 1.00 45.65 135 ASN F O 1
ATOM 2978 N N . GLY F 1 39 ? -27.052 4.923 4.948 1.00 47.99 136 GLY F N 1
ATOM 2979 C CA . GLY F 1 39 ? -26.449 3.934 4.075 1.00 43.51 136 GLY F CA 1
ATOM 2980 C C . GLY F 1 39 ? -26.863 2.510 4.389 1.00 42.74 136 GLY F C 1
ATOM 2981 O O . GLY F 1 39 ? -26.132 1.564 4.098 1.00 44.01 136 GLY F O 1
ATOM 2982 N N . GLY F 1 40 ? -28.041 2.355 4.983 1.00 42.99 137 GLY F N 1
ATOM 2983 C CA . GLY F 1 40 ? -28.537 1.038 5.334 1.00 48.60 137 GLY F CA 1
ATOM 2984 C C . GLY F 1 40 ? -29.069 0.276 4.137 1.00 53.64 137 GLY F C 1
ATOM 2985 O O . GLY F 1 40 ? -30.114 0.621 3.585 1.00 52.97 137 GLY F O 1
ATOM 2986 N N . SER F 1 41 ? -28.345 -0.764 3.732 1.00 57.30 138 SER F N 1
ATOM 2987 C CA . SER F 1 41 ? -28.778 -1.613 2.629 1.00 55.77 138 SER F CA 1
ATOM 2988 C C . SER F 1 41 ? -29.760 -2.666 3.130 1.00 58.57 138 SER F C 1
ATOM 2989 O O . SER F 1 41 ? -29.540 -3.287 4.169 1.00 60.56 138 SER F O 1
ATOM 2992 N N . GLY F 1 42 ? -30.842 -2.866 2.385 1.00 60.75 139 GLY F N 1
ATOM 2993 C CA . GLY F 1 42 ? -31.888 -3.782 2.798 1.00 53.00 139 GLY F CA 1
ATOM 2994 C C . GLY F 1 42 ? -32.635 -3.244 4.002 1.00 54.72 139 GLY F C 1
ATOM 2995 O O . GLY F 1 42 ? -32.866 -2.040 4.110 1.00 57.21 139 GLY F O 1
ATOM 2996 N N . SER F 1 43 ? -33.011 -4.134 4.913 1.00 53.72 140 SER F N 1
ATOM 2997 C CA . SER F 1 43 ? -33.700 -3.732 6.133 1.00 54.18 140 SER F CA 1
ATOM 2998 C C . SER F 1 43 ? -32.939 -4.212 7.362 1.00 57.33 140 SER F C 1
ATOM 2999 O O . SER F 1 43 ? -32.197 -5.193 7.298 1.00 53.12 140 SER F O 1
ATOM 3002 N N . ALA F 1 44 ? -33.128 -3.520 8.481 1.00 51.99 141 ALA F N 1
ATOM 3003 C CA . ALA F 1 44 ? -32.415 -3.849 9.711 1.00 55.44 141 ALA F CA 1
ATOM 3004 C C . ALA F 1 44 ? -33.033 -5.050 10.423 1.00 63.45 141 ALA F C 1
ATOM 3005 O O . ALA F 1 44 ? -32.563 -5.460 11.485 1.00 61.73 141 ALA F O 1
ATOM 3007 N N . ALA F 1 45 ? -34.087 -5.608 9.836 1.00 58.83 142 ALA F N 1
ATOM 3008 C CA . ALA F 1 45 ? -34.720 -6.803 10.380 1.00 55.55 142 ALA F CA 1
ATOM 3009 C C . ALA F 1 45 ? -33.929 -8.047 9.995 1.00 52.62 142 ALA F C 1
ATOM 3010 O O . ALA F 1 45 ? -33.721 -8.943 10.812 1.00 57.95 142 ALA F O 1
ATOM 3012 N N . ASN F 1 46 ? -33.488 -8.092 8.742 1.00 52.73 143 ASN F N 1
ATOM 3013 C CA . ASN F 1 46 ? -32.699 -9.211 8.243 1.00 55.53 143 ASN F CA 1
ATOM 3014 C C . ASN F 1 46 ? -31.206 -8.904 8.259 1.00 54.45 143 ASN F C 1
ATOM 3015 O O . ASN F 1 46 ? -30.390 -9.723 7.834 1.00 60.56 143 ASN F O 1
ATOM 3020 N N . ALA F 1 47 ? -30.858 -7.718 8.749 1.00 50.28 144 ALA F N 1
ATOM 3021 C CA . ALA F 1 47 ? -29.474 -7.259 8.744 1.00 53.22 144 ALA F CA 1
ATOM 3022 C C . ALA F 1 47 ? -28.624 -7.998 9.772 1.00 47.61 144 ALA F C 1
ATOM 3023 O O . ALA F 1 47 ? -29.097 -8.340 10.855 1.00 43.92 144 ALA F O 1
ATOM 3025 N N . SER F 1 48 ? -27.364 -8.239 9.423 1.00 48.51 145 SER F N 1
ATOM 3026 C CA . SER F 1 48 ? -26.422 -8.879 10.336 1.00 51.74 145 SER F CA 1
ATOM 3027 C C . SER F 1 48 ? -26.074 -7.974 11.513 1.00 53.49 145 SER F C 1
ATOM 3028 O O . SER F 1 48 ? -26.434 -6.798 11.530 1.00 50.42 145 SER F O 1
ATOM 3031 N N . ARG F 1 49 ? -25.373 -8.532 12.496 1.00 46.35 146 ARG F N 1
ATOM 3032 C CA . ARG F 1 49 ? -24.843 -7.746 13.604 1.00 46.83 146 ARG F CA 1
ATOM 3033 C C . ARG F 1 49 ? -23.803 -6.760 13.092 1.00 46.84 146 ARG F C 1
ATOM 3034 O O . ARG F 1 49 ? -23.822 -5.581 13.441 1.00 41.47 146 ARG F O 1
ATOM 3042 N N . GLU F 1 50 ? -22.901 -7.255 12.251 1.00 49.95 147 GLU F N 1
ATOM 3043 C CA . GLU F 1 50 ? -21.823 -6.443 11.704 1.00 47.82 147 GLU F CA 1
ATOM 3044 C C . GLU F 1 50 ? -22.331 -5.400 10.715 1.00 53.30 147 GLU F C 1
ATOM 3045 O O . GLU F 1 50 ? -21.740 -4.328 10.582 1.00 55.42 147 GLU F O 1
ATOM 3051 N N . GLU F 1 51 ? -23.420 -5.714 10.019 1.00 52.64 148 GLU F N 1
ATOM 3052 C CA . GLU F 1 51 ? -23.994 -4.775 9.063 1.00 46.93 148 GLU F CA 1
ATOM 3053 C C . GLU F 1 51 ? -24.671 -3.617 9.790 1.00 47.24 148 GLU F C 1
ATOM 3054 O O . GLU F 1 51 ? -24.586 -2.470 9.353 1.00 54.03 148 GLU F O 1
ATOM 3060 N N . GLN F 1 52 ? -25.339 -3.919 10.900 1.00 46.05 149 GLN F N 1
ATOM 3061 C CA . GLN F 1 52 ? -25.953 -2.884 11.726 1.00 43.88 149 GLN F CA 1
ATOM 3062 C C . GLN F 1 52 ? -24.882 -1.987 12.338 1.00 45.37 149 GLN F C 1
ATOM 3063 O O . GLN F 1 52 ? -25.065 -0.776 12.457 1.00 48.22 149 GLN F O 1
ATOM 3069 N N . ILE F 1 53 ? -23.763 -2.594 12.723 1.00 44.35 150 ILE F N 1
ATOM 3070 C CA . ILE F 1 53 ? -22.635 -1.860 13.287 1.00 45.16 150 ILE F CA 1
ATOM 3071 C C . ILE F 1 53 ? -22.004 -0.947 12.237 1.00 49.26 150 ILE F C 1
ATOM 3072 O O . ILE F 1 53 ? -21.587 0.172 12.541 1.00 46.11 150 ILE F O 1
ATOM 3077 N N . ARG F 1 54 ? -21.949 -1.427 10.997 1.00 54.75 151 ARG F N 1
ATOM 3078 C CA . ARG F 1 54 ? -21.449 -0.622 9.888 1.00 51.11 151 ARG F CA 1
ATOM 3079 C C . ARG F 1 54 ? -22.284 0.646 9.730 1.00 48.24 151 ARG F C 1
ATOM 3080 O O . ARG F 1 54 ? -21.746 1.735 9.536 1.00 54.14 151 ARG F O 1
ATOM 3088 N N . VAL F 1 55 ? -23.601 0.494 9.817 1.00 44.77 152 VAL F N 1
ATOM 3089 C CA . VAL F 1 55 ? -24.511 1.631 9.751 1.00 50.07 152 VAL F CA 1
ATOM 3090 C C . VAL F 1 55 ? -24.311 2.542 10.960 1.00 43.67 152 VAL F C 1
ATOM 3091 O O . VAL F 1 55 ? -24.368 3.767 10.845 1.00 48.24 152 VAL F O 1
ATOM 3095 N N . ALA F 1 56 ? -24.054 1.931 12.113 1.00 43.45 153 ALA F N 1
ATOM 3096 C CA . ALA F 1 56 ? -23.846 2.663 13.359 1.00 41.55 153 ALA F CA 1
ATOM 3097 C C . ALA F 1 56 ? -22.658 3.616 13.272 1.00 44.29 153 ALA F C 1
ATOM 3098 O O . ALA F 1 56 ? -22.620 4.640 13.956 1.00 41.04 153 ALA F O 1
ATOM 3100 N N . GLU F 1 57 ? -21.687 3.265 12.436 1.00 52.97 154 GLU F N 1
ATOM 3101 C CA . GLU F 1 57 ? -20.516 4.106 12.219 1.00 50.55 154 GLU F CA 1
ATOM 3102 C C . GLU F 1 57 ? -20.910 5.421 11.556 1.00 45.85 154 GLU F C 1
ATOM 3103 O O . GLU F 1 57 ? -20.379 6.479 11.888 1.00 45.52 154 GLU F O 1
ATOM 3109 N N . ASN F 1 58 ? -21.850 5.341 10.620 1.00 46.77 155 ASN F N 1
ATOM 3110 C CA . ASN F 1 58 ? -22.344 6.518 9.917 1.00 43.66 155 ASN F CA 1
ATOM 3111 C C . ASN F 1 58 ? -23.157 7.427 10.830 1.00 44.02 155 ASN F C 1
ATOM 3112 O O . ASN F 1 58 ? -23.000 8.648 10.806 1.00 42.62 155 ASN F O 1
ATOM 3117 N N . VAL F 1 59 ? -24.027 6.819 11.629 1.00 43.38 156 VAL F N 1
ATOM 3118 C CA . VAL F 1 59 ? -24.852 7.556 12.577 1.00 38.84 156 VAL F CA 1
ATOM 3119 C C . VAL F 1 59 ? -23.976 8.294 13.583 1.00 43.66 156 VAL F C 1
ATOM 3120 O O . VAL F 1 59 ? -24.234 9.450 13.921 1.00 48.60 156 VAL F O 1
ATOM 3124 N N . LEU F 1 60 ? -22.926 7.619 14.041 1.00 41.40 157 LEU F N 1
ATOM 3125 C CA . LEU F 1 60 ? -22.008 8.184 15.022 1.00 39.94 157 LEU F CA 1
ATOM 3126 C C . LEU F 1 60 ? -21.221 9.362 14.454 1.00 43.91 157 LEU F C 1
ATOM 3127 O O . LEU F 1 60 ? -20.930 10.323 15.164 1.00 45.90 157 LEU F O 1
ATOM 3132 N N . ARG F 1 61 ? -20.879 9.285 13.173 1.00 43.04 158 ARG F N 1
ATOM 3133 C CA . ARG F 1 61 ? -20.111 10.345 12.530 1.00 42.17 158 ARG F CA 1
ATOM 3134 C C . ARG F 1 61 ? -21.002 11.500 12.091 1.00 45.95 158 ARG F C 1
ATOM 3135 O O . ARG F 1 61 ? -20.522 12.605 11.841 1.00 51.05 158 ARG F O 1
ATOM 3143 N N . SER F 1 62 ? -22.302 11.239 12.004 1.00 45.70 159 SER F N 1
ATOM 3144 C CA . SER F 1 62 ? -23.252 12.244 11.544 1.00 46.77 159 SER F CA 1
ATOM 3145 C C . SER F 1 62 ? -23.936 12.965 12.701 1.00 42.91 159 SER F C 1
ATOM 3146 O O . SER F 1 62 ? -24.206 14.164 12.621 1.00 42.31 159 SER F O 1
ATOM 3149 N N . GLN F 1 63 ? -24.215 12.234 13.775 1.00 43.58 160 GLN F N 1
ATOM 3150 C CA . GLN F 1 63 ? -24.968 12.787 14.895 1.00 45.59 160 GLN F CA 1
ATOM 3151 C C . GLN F 1 63 ? -24.186 12.745 16.204 1.00 45.62 160 GLN F C 1
ATOM 3152 O O . GLN F 1 63 ? -24.353 13.610 17.062 1.00 40.70 160 GLN F O 1
ATOM 3158 N N . GLY F 1 64 ? -23.343 11.730 16.358 1.00 45.07 161 GLY F N 1
ATOM 3159 C CA . GLY F 1 64 ? -22.591 11.549 17.585 1.00 41.88 161 GLY F CA 1
ATOM 3160 C C . GLY F 1 64 ? -23.258 10.566 18.527 1.00 43.90 161 GLY F C 1
ATOM 3161 O O . GLY F 1 64 ? -24.217 9.889 18.157 1.00 42.21 161 GLY F O 1
ATOM 3162 N N . ILE F 1 65 ? -22.745 10.490 19.752 1.00 44.03 162 ILE F N 1
ATOM 3163 C CA . ILE F 1 65 ? -23.272 9.580 20.764 1.00 47.78 162 ILE F CA 1
ATOM 3164 C C . ILE F 1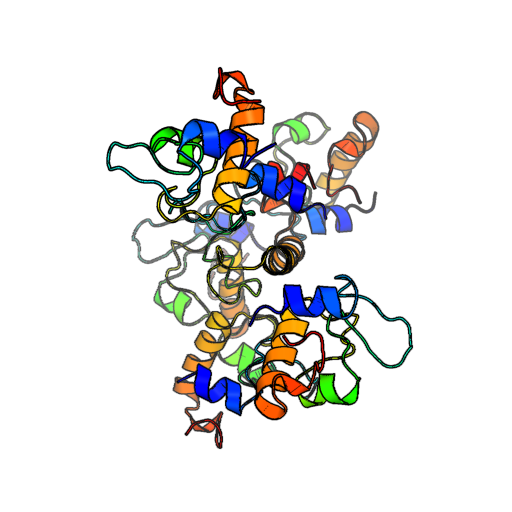 65 ? -24.669 10.018 21.219 1.00 50.92 162 ILE F C 1
ATOM 3165 O O . ILE F 1 65 ? -25.461 9.202 21.696 1.00 50.65 162 ILE F O 1
ATOM 3170 N N . ARG F 1 66 ? -24.985 11.298 21.022 1.00 46.95 163 ARG F N 1
ATOM 3171 C CA . ARG F 1 66 ? -26.280 11.856 21.421 1.00 41.92 163 ARG F CA 1
ATOM 3172 C C . ARG F 1 66 ? -27.470 11.085 20.846 1.00 48.58 163 ARG F C 1
ATOM 3173 O O . ARG F 1 66 ? -28.590 11.203 21.344 1.00 53.80 163 ARG F O 1
ATOM 3181 N N . ALA F 1 67 ? -27.225 10.306 19.796 1.00 46.34 164 ALA F N 1
ATOM 3182 C CA . ALA F 1 67 ? -28.240 9.416 19.244 1.00 44.25 164 ALA F CA 1
ATOM 3183 C C . ALA F 1 67 ? -28.643 8.368 20.278 1.00 48.37 164 ALA F C 1
ATOM 3184 O O . ALA F 1 67 ? -29.773 7.878 20.274 1.00 51.82 164 ALA F O 1
ATOM 3186 N N . TRP F 1 68 ? -27.707 8.031 21.160 1.00 50.16 165 TRP F N 1
ATOM 3187 C CA . TRP F 1 68 ? -27.982 7.146 22.286 1.00 43.93 165 TRP F CA 1
ATOM 3188 C C . TRP F 1 68 ? -27.569 7.827 23.587 1.00 45.73 165 TRP F C 1
ATOM 3189 O O . TRP F 1 68 ? -26.515 7.517 24.141 1.00 54.64 165 TRP F O 1
ATOM 3200 N N . PRO F 1 69 ? -28.404 8.759 24.075 1.00 47.19 166 PRO F N 1
ATOM 3201 C CA . PRO F 1 69 ? -28.089 9.620 25.223 1.00 47.81 166 PRO F CA 1
ATOM 3202 C C . PRO F 1 69 ? -27.678 8.852 26.479 1.00 51.57 166 PRO F C 1
ATOM 3203 O O . PRO F 1 69 ? -26.785 9.297 27.200 1.00 54.93 166 PRO F O 1
ATOM 3207 N N . VAL F 1 70 ? -28.317 7.714 26.727 1.00 52.37 167 VAL F N 1
ATOM 3208 C CA . VAL F 1 70 ? -28.056 6.940 27.935 1.00 47.19 167 VAL F CA 1
ATOM 3209 C C . VAL F 1 70 ? -27.153 5.739 27.676 1.00 45.27 167 VAL F C 1
ATOM 3210 O O . VAL F 1 70 ? -26.136 5.559 28.345 1.00 57.33 167 VAL F O 1
ATOM 3214 N N . CYS F 1 71 ? -27.534 4.919 26.702 1.00 47.53 168 CYS F N 1
ATOM 3215 C CA . CYS F 1 71 ? -26.848 3.658 26.444 1.00 51.70 168 CYS F CA 1
ATOM 3216 C C . CYS F 1 71 ? -25.592 3.818 25.596 1.00 51.26 168 CYS F C 1
ATOM 3217 O O . CYS F 1 71 ? -24.937 2.833 25.264 1.00 52.48 168 CYS F O 1
ATOM 3220 N N . GLY F 1 72 ? -25.248 5.056 25.259 1.00 47.41 169 GLY F N 1
ATOM 3221 C CA . GLY F 1 72 ? -24.079 5.317 24.439 1.00 50.68 169 GLY F CA 1
ATOM 3222 C C . GLY F 1 72 ? -22.768 5.197 25.194 1.00 51.34 169 GLY F C 1
ATOM 3223 O O . GLY F 1 72 ? -21.776 5.824 24.827 1.00 55.27 169 GLY F O 1
ATOM 3224 N N . ARG F 1 73 ? -22.765 4.392 26.255 1.00 51.48 170 ARG F N 1
ATOM 3225 C CA . ARG F 1 73 ? -21.584 4.207 27.091 1.00 44.51 170 ARG F CA 1
ATOM 3226 C C . ARG F 1 73 ? -21.327 2.727 27.360 1.00 32.01 170 ARG F C 1
ATOM 3227 O O . ARG F 1 73 ? -20.636 2.052 26.595 1.00 33.80 170 ARG F O 1
#

Foldseek 3Di:
DPVQQLLCVQPVRQQLDCPVPQFGGSNGHHPCLQVVQPHDDTSNPDDPVRNVSSVVSVCVPPNLVVSVPSSD/DPVQQLLCVQPVNFQQDPPPPQFAGSNTHHQVLLVVQVNDDGHSVDDPVVVVSSVVSCCVPVNLVVRPPSSVRD/DPVQQLLCVQPVRAQQDDPPPQFAGSNGHGPVLCVVQPHPDDSNPDDSVRVVNSVVSCCVPVNLVVRPPRSD/DLQQLLCVQANRQQLDDPVPQFHGSNTHGPCLQVVQPHDHTSNPDDPVRVVSSVVSCCVPVNLVSRPPSSD/DDQQLLCVQPVRFFQDDPVPQFHGSNTHHQVLQVVQPHDPDSNVDDDVSVVNSVVSCCVPPNCVSVVDSSD/DPLQLLCVQPNRDQQDDPPDQFGGSNTHGQVLQVVQVHDDGRNPDDSVSVVVSVVSCCVVPNLVSPVPSSD

Sequence (431 aa):
VNWDAIAQCESGGNWSINTGNGYYGGLRFTAGTWRANGGSGSAANASREEQIRVAENVLRSQGIRAWPVCGRVNWDAIAQCESGGNWSINTGNGYYGGLRFTAGTWRANGGSGSAANASREEQIRVAENVLRSQGIRAWPVCGRRGVNWDAIAQCESGGNWSINTGNGYYGGLRFTAGTWRANGGSGSAANASREEQIRVAENVLRSQGIRAWPVCGRNWDAIAQCESGGNWSINTGNGYYGGLRFTAGTWRANGGSGSAANASREEQIRVAENVLRSQGIRAWPVCGRNWDAIAQCESGGNWSINTGNGYYGGLRFTAGTWRANGGSGSAANASREEQIRVAENVLRSQGIRAWPVCGRNWDAIAQCESGGNWSINTGNGYYGGLRFTAGTWRANGGSGSAANASREEQIRVAENVLRSQGIRAWPVCGR

Nearest PDB structures (foldseek):
  4cge-assembly1_A  TM=9.870E-01  e=1.829E-12  Mycobacterium tuberculosis
  4cge-assembly6_F  TM=9.789E-01  e=3.549E-12  Mycobacterium tuberculosis
  4cge-assembly2_B  TM=9.806E-01  e=4.124E-11  Mycobacterium tuberculosis
  4ow1-assembly2_B  TM=9.733E-01  e=6.796E-09  Mycobacterium tuberculosis
  4ow1-assembly1_A  TM=9.740E-01  e=2.241E-08  Mycobacterium tuberculosis

CATH classification: 1.10.530.10

B-factor: mean 49.3, std 10.47, range [27.89, 99.67]

Solvent-accessible surface area: 21935 Å² total; per-residue (Å²): 108,100,11,67,58,7,0,105,72,49,31,51,27,72,47,79,45,82,90,61,86,39,99,60,0,0,1,39,5,54,71,50,36,4,180,87,18,30,10,71,72,39,2,13,133,17,57,60,83,31,0,30,47,0,0,76,31,1,45,160,81,63,22,75,167,34,12,105,88,14,14,223,118,72,7,62,30,0,1,86,38,55,17,33,20,6,44,67,20,90,100,65,81,46,94,53,0,0,1,33,7,46,34,19,16,3,93,47,19,6,0,48,26,73,5,9,142,19,35,92,75,51,0,30,111,0,0,74,28,2,29,159,53,18,0,10,25,37,11,65,82,7,2,142,143,17,133,89,11,66,44,3,0,85,34,18,0,14,27,65,40,61,0,41,36,63,68,39,69,59,0,0,4,20,11,48,46,39,59,8,182,81,12,54,4,110,64,63,3,19,136,14,64,82,110,64,0,31,107,0,0,43,47,4,54,186,93,63,24,81,167,46,10,67,15,4,16,184,138,22,77,67,10,2,92,71,52,29,43,30,14,39,79,24,88,85,67,70,32,106,57,0,0,0,40,7,51,66,52,35,5,72,84,16,11,0,38,66,47,1,10,102,15,0,73,69,22,0,28,49,0,0,78,57,2,69,212,85,70,17,85,167,39,7,95,99,17,20,227,167,33,13,66,18,1,101,68,50,26,45,18,80,15,93,31,99,105,59,72,36,100,54,0,0,3,48,8,46,62,51,60,3,187,84,14,2,9,28,56,68,3,30,122,17,35,22,38,6,0,28,51,0,0,58,12,5,63,164,82,103,17,106,187,42,14,88,87,8,20,221,145,22,49,56,6,0,115,78,62,26,64,21,77,30,69,45,77,106,62,80,39,103,51,1,0,4,40,9,40,70,42,53,5,191,80,18,36,9,20,69,55,2,41,145,9,61,104,130,53,0,24,64,0,0,67,25,4,58,161,81,63,22,79,165,37,11,96,108,18,12,210

InterPro domains:
  IPR010618 Resuscitation-promoting factor, core lysozyme-like domain [PF06737] (96-168)
  IPR010618 Resuscitation-promoting factor, core lysozyme-like domain [cd13925] (99-168)
  IPR023346 Lysozyme-like domain superfamily [SSF53955] (95-171)